Protein AF-R8BT44-F1 (afdb_monomer_lite)

Secondary structure (DSSP, 8-state):
-EEE--TT--HHHHHHHHHHHHHHHHHHHHHHHSS---SS-----EEEEETTEEEEE-----TT-HHHHHHHHHHHHHHHHH-TTEEE----SSS-HHHHTTGGG--TT--TTT-TT-EEEETTEEEE-PPPPSSS---SS--HHHHHHHHHH-GGG-B--HHHHHHHTGGGTTTTTHHHHTEEEEEEEEEHHHHHHHHH-GGGHHHHHHHHHT--TTTTTTTT-S-GGG-SS-S-SEEEEEEEEEHHHHHHHHS---PPPTTTHHHHHHHHTT-SS-HHHHHHHHHHHHHHHHHHHHHHHHHHGGG---HHHHHHHHHHHHHHHH-GGGSPPHHHHTTSTTTT-----GGG---HHHHHHHHTT---SS-S--SS-HHHHHHHHHHHHHHHHHHT-GGG-TT-S---------------------PPP----HHHHHHHHHHHTT------------------------------STTHHHHHHHHHHHHHHHHHHTTTT-----TTSTTSSSSSS-S----------------------------HHHHHHHHHHHHHHHTTTS--HHHHHHHHTT--PPPP-----------

Structure (mmCIF, N/CA/C/O backbone):
data_AF-R8BT44-F1
#
_entry.id   AF-R8BT44-F1
#
loop_
_atom_site.group_PDB
_atom_site.id
_atom_site.type_symbol
_atom_site.label_atom_id
_atom_site.label_alt_id
_atom_site.label_comp_id
_atom_site.label_asym_id
_atom_site.label_entity_id
_atom_site.label_seq_id
_atom_site.pdbx_PDB_ins_code
_atom_site.Cartn_x
_atom_site.Cartn_y
_atom_site.Cartn_z
_atom_site.occupancy
_atom_site.B_iso_or_equiv
_atom_site.auth_seq_id
_atom_site.auth_comp_id
_atom_site.auth_asym_id
_atom_site.auth_atom_id
_atom_site.pdbx_PDB_model_num
ATOM 1 N N . MET A 1 1 ? -2.856 2.059 17.005 1.00 94.38 1 MET A N 1
ATOM 2 C CA . MET A 1 1 ? -2.188 1.891 18.324 1.00 94.38 1 MET A CA 1
ATOM 3 C C . MET A 1 1 ? -2.677 0.603 18.978 1.00 94.38 1 MET A C 1
ATOM 5 O O . MET A 1 1 ? -3.862 0.324 18.885 1.00 94.38 1 MET A O 1
ATOM 9 N N . LEU A 1 2 ? -1.800 -0.189 19.602 1.00 96.00 2 LEU A N 1
ATOM 10 C CA . LEU A 1 2 ? -2.125 -1.497 20.185 1.00 96.00 2 LEU A CA 1
ATOM 11 C C . LEU A 1 2 ? -1.678 -1.556 21.656 1.00 96.00 2 LEU A C 1
ATOM 13 O O . LEU A 1 2 ? -0.501 -1.352 21.959 1.00 96.00 2 LEU A O 1
ATOM 17 N N . PHE A 1 3 ? -2.591 -1.893 22.560 1.00 93.94 3 PHE A N 1
ATOM 18 C CA . PHE A 1 3 ? -2.392 -1.909 24.008 1.00 93.94 3 PHE A CA 1
ATOM 19 C C . PHE A 1 3 ? -2.632 -3.315 24.556 1.00 93.94 3 PHE A C 1
ATOM 21 O O . PHE A 1 3 ? -3.601 -3.968 24.180 1.00 93.94 3 PHE A O 1
ATOM 28 N N . ILE A 1 4 ? -1.787 -3.768 25.484 1.00 91.75 4 ILE A N 1
ATOM 29 C CA . ILE A 1 4 ? -2.067 -4.977 26.267 1.00 91.75 4 ILE A CA 1
ATOM 30 C C . ILE A 1 4 ? -2.663 -4.536 27.597 1.00 91.75 4 ILE A C 1
ATOM 32 O O . ILE A 1 4 ? -1.987 -3.894 28.405 1.00 91.75 4 ILE A O 1
ATOM 36 N N . ILE A 1 5 ? -3.939 -4.859 27.796 1.00 86.50 5 ILE A N 1
ATOM 37 C CA . ILE A 1 5 ? -4.716 -4.470 28.972 1.00 86.50 5 ILE A CA 1
ATOM 38 C C . ILE A 1 5 ? -5.131 -5.739 29.711 1.00 86.50 5 ILE A C 1
ATOM 40 O O . ILE A 1 5 ? -5.998 -6.490 29.275 1.00 86.50 5 ILE A O 1
ATOM 44 N N . ASP A 1 6 ? -4.469 -5.963 30.840 1.00 80.06 6 ASP A N 1
ATOM 45 C CA . ASP A 1 6 ? -4.692 -7.073 31.758 1.00 80.06 6 ASP A CA 1
ATOM 46 C C . ASP A 1 6 ? -4.457 -6.545 33.179 1.00 80.06 6 ASP A C 1
ATOM 48 O O . ASP A 1 6 ? -3.427 -5.922 33.454 1.00 80.06 6 ASP A O 1
ATOM 52 N N . SER A 1 7 ? -5.423 -6.751 34.074 1.00 64.56 7 SER A N 1
ATOM 53 C CA . SER A 1 7 ? -5.401 -6.214 35.439 1.00 64.56 7 SER A CA 1
ATOM 54 C C . SER A 1 7 ? -4.409 -6.921 36.374 1.00 64.56 7 SER A C 1
ATOM 56 O O . SER A 1 7 ? -4.199 -6.452 37.493 1.00 64.56 7 SER A O 1
ATOM 58 N N . GLN A 1 8 ? -3.777 -8.021 35.940 1.00 65.31 8 GLN A N 1
ATOM 59 C CA . GLN A 1 8 ? -2.837 -8.817 36.742 1.00 65.31 8 GLN A CA 1
ATOM 60 C C . GLN A 1 8 ? -1.406 -8.872 36.169 1.00 65.31 8 GLN A C 1
ATOM 62 O O . GLN A 1 8 ? -0.544 -9.564 36.724 1.00 65.31 8 GLN A O 1
ATOM 67 N N . LEU A 1 9 ? -1.106 -8.147 35.084 1.00 68.81 9 LEU A N 1
ATOM 68 C CA . LEU A 1 9 ? 0.241 -8.116 34.502 1.00 68.81 9 LEU A CA 1
ATOM 69 C C . LEU A 1 9 ? 1.159 -7.074 35.166 1.00 68.81 9 LEU A C 1
ATOM 71 O O . LEU A 1 9 ? 0.908 -5.872 35.123 1.00 68.81 9 LEU A O 1
ATOM 75 N N . ASP A 1 10 ? 2.302 -7.527 35.694 1.00 73.69 10 ASP A N 1
ATOM 76 C CA . ASP A 1 10 ? 3.410 -6.635 36.062 1.00 73.69 10 ASP A CA 1
ATOM 77 C C . ASP A 1 10 ? 3.888 -5.830 34.835 1.00 73.69 10 ASP A C 1
ATOM 79 O O . ASP A 1 10 ? 4.077 -6.433 33.775 1.00 73.69 10 ASP A O 1
ATOM 83 N N . PRO A 1 11 ? 4.269 -4.543 34.960 1.00 70.94 11 PRO A N 1
ATOM 84 C CA . PRO A 1 11 ? 4.752 -3.738 33.827 1.00 70.94 11 PRO A CA 1
ATOM 85 C C . PRO A 1 11 ? 5.921 -4.361 33.037 1.00 70.94 11 PRO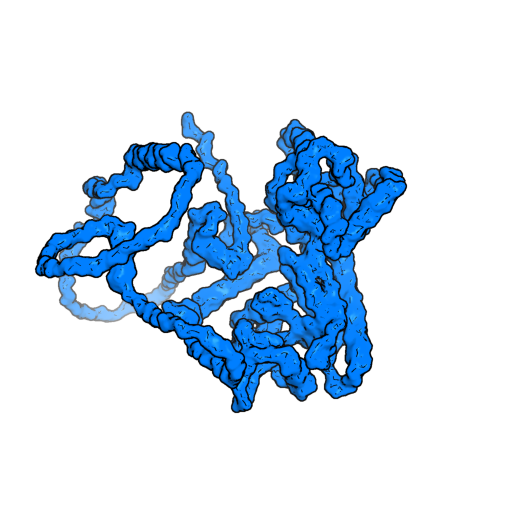 A C 1
ATOM 87 O O . PRO A 1 11 ? 6.043 -4.178 31.827 1.00 70.94 11 PRO A O 1
ATOM 90 N N . ARG A 1 12 ? 6.772 -5.160 33.703 1.00 73.50 12 ARG A N 1
ATOM 91 C CA . ARG A 1 12 ? 7.860 -5.921 33.055 1.00 73.50 12 ARG A CA 1
ATOM 92 C C . ARG A 1 12 ? 7.352 -7.088 32.200 1.00 73.50 12 ARG A C 1
ATOM 94 O O . ARG A 1 12 ? 7.966 -7.402 31.184 1.00 73.50 12 ARG A O 1
ATOM 101 N N . LYS A 1 13 ? 6.241 -7.721 32.593 1.00 81.31 13 LYS A N 1
ATOM 102 C CA . LYS A 1 13 ? 5.545 -8.728 31.778 1.00 81.31 13 LYS A CA 1
ATOM 103 C C . LYS A 1 13 ? 4.852 -8.053 30.595 1.00 81.31 13 LYS A C 1
ATOM 105 O O . LYS A 1 13 ? 4.947 -8.578 29.494 1.00 81.31 13 LYS A O 1
ATOM 110 N N . SER A 1 14 ? 4.258 -6.871 30.786 1.00 80.25 14 SER A N 1
ATOM 111 C CA . SER A 1 14 ? 3.617 -6.094 29.713 1.00 80.25 14 SER A CA 1
ATOM 112 C C . SER A 1 14 ? 4.592 -5.732 28.589 1.00 80.25 14 SER A C 1
ATOM 114 O O . SER A 1 14 ? 4.261 -5.932 27.426 1.00 80.25 14 SER A O 1
ATOM 116 N N . LEU A 1 15 ? 5.825 -5.314 28.912 1.00 84.88 15 LEU A N 1
ATOM 117 C CA . LEU A 1 15 ? 6.898 -5.133 27.917 1.00 84.88 15 LEU A CA 1
ATOM 118 C C . LEU A 1 15 ? 7.173 -6.417 27.116 1.00 84.88 15 LEU A C 1
ATOM 120 O O . LEU A 1 15 ? 7.153 -6.399 25.887 1.00 84.88 15 LEU A O 1
ATOM 124 N N . SER A 1 16 ? 7.378 -7.547 27.803 1.00 88.81 16 SER A N 1
ATOM 125 C CA . SER A 1 16 ? 7.644 -8.839 27.152 1.00 88.81 16 SER A CA 1
ATOM 126 C C . SER A 1 16 ? 6.457 -9.348 26.323 1.00 88.81 16 SER A C 1
ATOM 128 O O . SER A 1 16 ? 6.657 -10.037 25.320 1.00 88.81 16 SER A O 1
ATOM 130 N N . ALA A 1 17 ? 5.228 -9.031 26.727 1.00 90.00 17 ALA A N 1
ATOM 131 C CA . ALA A 1 17 ? 4.016 -9.369 25.996 1.00 90.00 17 ALA A CA 1
ATOM 132 C C . ALA A 1 17 ? 3.861 -8.491 24.742 1.00 90.00 17 ALA A C 1
ATOM 134 O O . ALA A 1 17 ? 3.627 -9.029 23.665 1.00 90.00 17 ALA A O 1
ATOM 135 N N . LEU A 1 18 ? 4.104 -7.177 24.836 1.00 91.31 18 LEU A N 1
ATOM 136 C CA . LEU A 1 18 ? 4.102 -6.260 23.687 1.00 91.31 18 LEU A CA 1
ATOM 137 C C . LEU A 1 18 ? 5.188 -6.637 22.672 1.00 91.31 18 LEU A C 1
ATOM 139 O O . LEU A 1 18 ? 4.928 -6.651 21.475 1.00 91.31 18 LEU A O 1
ATOM 143 N N . GLU A 1 19 ? 6.380 -7.036 23.121 1.00 93.19 19 GLU A N 1
ATOM 144 C CA . GLU A 1 19 ? 7.398 -7.599 22.228 1.00 93.19 19 GLU A CA 1
ATOM 145 C C . GLU A 1 19 ? 6.954 -8.893 21.534 1.00 93.19 19 GLU A C 1
ATOM 147 O O . GLU A 1 19 ? 7.349 -9.138 20.394 1.00 93.19 19 GLU A O 1
ATOM 152 N N . THR A 1 20 ? 6.171 -9.733 22.215 1.00 94.69 20 THR A N 1
ATOM 153 C CA . THR A 1 20 ? 5.631 -10.974 21.639 1.00 94.69 20 THR A CA 1
ATOM 154 C C . THR A 1 20 ? 4.588 -10.643 20.574 1.00 94.69 20 THR A C 1
ATOM 156 O O . THR A 1 20 ? 4.738 -11.082 19.438 1.00 94.69 20 THR A O 1
ATOM 159 N N . VAL A 1 21 ? 3.622 -9.773 20.891 1.00 95.38 21 VAL A N 1
ATOM 160 C CA . VAL A 1 21 ? 2.628 -9.254 19.936 1.00 95.38 21 VAL A CA 1
ATOM 161 C C . VAL A 1 21 ? 3.306 -8.610 18.725 1.00 95.38 21 VAL A C 1
ATOM 163 O O . VAL A 1 21 ? 2.937 -8.918 17.598 1.00 95.38 21 VAL A O 1
ATOM 166 N N . ARG A 1 22 ? 4.346 -7.786 18.922 1.00 95.75 22 ARG A N 1
ATOM 167 C CA . ARG A 1 22 ? 5.121 -7.158 17.835 1.00 95.75 22 ARG A CA 1
ATOM 168 C C . ARG A 1 22 ? 5.753 -8.197 16.903 1.00 95.75 22 ARG A C 1
ATOM 170 O O . ARG A 1 22 ? 5.682 -8.050 15.688 1.00 95.75 22 ARG A O 1
ATOM 177 N N . LYS A 1 23 ? 6.359 -9.253 17.460 1.00 95.88 23 LYS A N 1
ATOM 178 C CA . LYS A 1 23 ? 6.970 -10.351 16.685 1.00 95.88 23 LYS A CA 1
ATOM 179 C C . LYS A 1 23 ? 5.908 -11.139 15.908 1.00 95.88 23 LYS A C 1
ATOM 181 O O . LYS A 1 23 ? 6.103 -11.384 14.722 1.00 95.88 23 LYS A O 1
ATOM 186 N N . THR A 1 24 ? 4.779 -11.465 16.536 1.00 96.38 24 THR A N 1
ATOM 187 C CA . THR A 1 24 ? 3.664 -12.171 15.886 1.00 96.38 24 THR A CA 1
ATOM 188 C C . THR A 1 24 ? 2.991 -11.325 14.802 1.00 96.38 24 THR A C 1
ATOM 190 O O . THR A 1 24 ? 2.669 -11.852 13.743 1.00 96.38 24 THR A O 1
ATOM 193 N N . ALA A 1 25 ? 2.852 -10.011 15.004 1.00 95.94 25 ALA A N 1
ATOM 194 C CA . ALA A 1 25 ? 2.319 -9.086 14.005 1.00 95.94 25 ALA A CA 1
ATOM 195 C C . ALA A 1 25 ? 3.191 -9.039 12.740 1.00 95.94 25 ALA A C 1
ATOM 197 O O . ALA A 1 25 ? 2.672 -9.152 11.632 1.00 95.94 25 ALA A O 1
ATOM 198 N N . PHE A 1 26 ? 4.519 -8.950 12.893 1.00 96.00 26 PHE A N 1
ATOM 199 C CA . PHE A 1 26 ? 5.438 -9.026 11.753 1.00 96.00 26 PHE A CA 1
ATOM 200 C C . PHE A 1 26 ? 5.409 -10.395 11.060 1.00 96.00 26 PHE A C 1
ATOM 202 O O . PHE A 1 26 ? 5.444 -10.443 9.837 1.00 96.00 26 PHE A O 1
ATOM 209 N N . GLN A 1 27 ? 5.296 -11.499 11.807 1.00 96.25 27 GLN A N 1
ATOM 210 C CA . GLN A 1 27 ? 5.169 -12.846 11.229 1.00 96.25 27 GLN A CA 1
ATOM 211 C C . GLN A 1 27 ? 3.874 -13.013 10.422 1.00 96.25 27 GLN A C 1
ATOM 213 O O . GLN A 1 27 ? 3.910 -13.544 9.316 1.00 96.25 27 GLN A O 1
ATOM 218 N N . LEU A 1 28 ? 2.747 -12.523 10.946 1.00 95.25 28 LEU A N 1
ATOM 219 C CA . LEU A 1 28 ? 1.455 -12.531 10.261 1.00 95.25 28 LEU A CA 1
ATOM 220 C C . LEU A 1 28 ? 1.487 -11.656 8.998 1.00 95.25 28 LEU A C 1
ATOM 222 O O . LEU A 1 28 ? 1.045 -12.091 7.936 1.00 95.25 28 LEU A O 1
ATOM 226 N N . SER A 1 29 ? 2.068 -10.456 9.094 1.00 95.25 29 SER A N 1
ATOM 227 C CA . SER A 1 29 ? 2.246 -9.557 7.951 1.00 95.25 29 SER A CA 1
ATOM 228 C C . SER A 1 29 ? 3.140 -10.171 6.871 1.00 95.25 29 SER A C 1
ATOM 230 O O . SER A 1 29 ? 2.784 -10.113 5.700 1.00 95.25 29 SER A O 1
ATOM 232 N N . ASP A 1 30 ? 4.278 -10.776 7.221 1.00 93.69 30 ASP A N 1
ATOM 233 C CA . ASP A 1 30 ? 5.186 -11.413 6.254 1.00 93.69 30 ASP A CA 1
ATOM 234 C C . ASP A 1 30 ? 4.528 -12.628 5.575 1.00 93.69 30 ASP A C 1
ATOM 236 O O . ASP A 1 30 ? 4.562 -12.756 4.351 1.00 93.69 30 ASP A O 1
ATOM 240 N N . GLN A 1 31 ? 3.816 -13.458 6.348 1.00 94.50 31 GLN A N 1
ATOM 241 C CA . GLN A 1 31 ? 3.053 -14.597 5.829 1.00 94.50 31 GLN A CA 1
ATOM 242 C C . GLN A 1 31 ? 1.970 -14.172 4.822 1.00 94.50 31 GLN A C 1
ATOM 244 O O . GLN A 1 31 ? 1.791 -14.847 3.808 1.00 94.50 31 GLN A O 1
ATOM 249 N N . LEU A 1 32 ? 1.251 -13.076 5.089 1.00 93.69 32 LEU A N 1
ATOM 250 C CA . LEU A 1 32 ? 0.192 -12.566 4.210 1.00 93.69 32 LEU A CA 1
ATOM 251 C C . LEU A 1 32 ? 0.738 -11.759 3.018 1.00 93.69 32 LEU A C 1
ATOM 253 O O . LEU A 1 32 ? 0.172 -11.820 1.931 1.00 93.69 32 LEU A O 1
ATOM 257 N N . THR A 1 33 ? 1.839 -11.019 3.196 1.00 92.88 33 THR A N 1
ATOM 258 C CA . THR A 1 33 ? 2.323 -10.009 2.226 1.00 92.88 33 THR A CA 1
ATOM 259 C C . THR A 1 33 ? 3.642 -10.364 1.532 1.00 92.88 33 THR A C 1
ATOM 261 O O . THR A 1 33 ? 4.243 -9.517 0.864 1.00 92.88 33 THR A O 1
ATOM 264 N N . LYS A 1 34 ? 4.073 -11.630 1.617 1.00 89.56 34 LYS A N 1
ATOM 265 C CA . LYS A 1 34 ? 5.251 -12.196 0.930 1.00 89.56 34 LYS A CA 1
ATOM 266 C C . LYS A 1 34 ? 5.406 -11.682 -0.511 1.00 89.56 34 LYS A C 1
ATOM 268 O O . LYS A 1 34 ? 6.434 -11.099 -0.854 1.00 89.56 34 LYS A O 1
ATOM 273 N N . GLU A 1 35 ? 4.366 -11.851 -1.326 1.00 89.06 35 GLU A N 1
ATOM 274 C CA . GLU A 1 35 ? 4.335 -11.487 -2.756 1.00 89.06 35 GLU A CA 1
ATOM 275 C C . GLU A 1 35 ? 3.582 -10.178 -3.044 1.00 89.06 35 GLU A C 1
ATOM 277 O O . GLU A 1 35 ? 3.614 -9.682 -4.169 1.00 89.06 35 GLU A O 1
ATOM 282 N N . TYR A 1 36 ? 2.961 -9.588 -2.019 1.00 93.19 36 TYR A N 1
ATOM 283 C CA . TYR A 1 36 ? 2.263 -8.309 -2.105 1.00 93.19 36 TYR A CA 1
ATOM 284 C C . TYR A 1 36 ? 3.244 -7.130 -2.150 1.00 93.19 36 TYR A C 1
ATOM 286 O O . TYR A 1 36 ? 4.336 -7.174 -1.566 1.00 93.19 36 TYR A O 1
ATOM 294 N N . ILE A 1 37 ? 2.844 -6.061 -2.829 1.00 94.38 37 ILE A N 1
ATOM 295 C CA . ILE A 1 37 ? 3.639 -4.852 -3.036 1.00 94.38 37 ILE A CA 1
ATOM 296 C C . ILE A 1 37 ? 2.885 -3.706 -2.365 1.00 94.38 37 ILE A C 1
ATOM 298 O O . ILE A 1 37 ? 1.895 -3.231 -2.906 1.00 94.38 37 ILE A O 1
ATOM 302 N N . TRP A 1 38 ? 3.359 -3.294 -1.188 1.00 94.75 38 TRP A N 1
ATOM 303 C CA . TRP A 1 38 ? 2.877 -2.090 -0.510 1.00 94.75 38 TRP A CA 1
ATOM 304 C C . TRP A 1 38 ? 3.145 -0.854 -1.379 1.00 94.75 38 TRP A C 1
ATOM 306 O O . TRP A 1 38 ? 4.186 -0.785 -2.041 1.00 94.75 38 TRP A O 1
ATOM 316 N N . HIS A 1 39 ? 2.219 0.100 -1.381 1.00 93.62 39 HIS A N 1
ATOM 317 C CA . HIS A 1 39 ? 2.241 1.265 -2.265 1.00 93.62 39 HIS A CA 1
ATOM 318 C C . HIS A 1 39 ? 3.335 2.277 -1.884 1.00 93.62 39 HIS A C 1
ATOM 320 O O . HIS A 1 39 ? 4.070 2.750 -2.750 1.00 93.62 39 HIS A O 1
ATOM 326 N N . ARG A 1 40 ? 3.490 2.550 -0.582 1.00 91.69 40 ARG A N 1
ATOM 327 C CA . ARG A 1 40 ? 4.535 3.417 -0.010 1.00 91.69 40 ARG A CA 1
ATOM 328 C C . ARG A 1 40 ? 5.225 2.746 1.174 1.00 91.69 40 ARG A C 1
ATOM 330 O O . ARG A 1 40 ? 6.285 2.140 1.003 1.00 91.69 40 ARG A O 1
ATOM 337 N N . ASP A 1 41 ? 4.629 2.837 2.361 1.00 92.25 41 ASP A N 1
ATOM 338 C CA . ASP A 1 41 ? 5.148 2.210 3.571 1.00 92.25 41 ASP A CA 1
ATOM 339 C C . ASP A 1 41 ? 4.571 0.800 3.743 1.00 92.25 41 ASP A C 1
ATOM 341 O O . ASP A 1 41 ? 3.405 0.533 3.468 1.00 92.25 41 ASP A O 1
ATOM 345 N N . ALA A 1 42 ? 5.393 -0.118 4.249 1.00 92.19 42 ALA A N 1
ATOM 346 C CA . ALA A 1 42 ? 4.929 -1.431 4.682 1.00 92.19 42 ALA A CA 1
ATOM 347 C C . ALA A 1 42 ? 4.511 -1.399 6.159 1.00 92.19 42 ALA A C 1
ATOM 349 O O . ALA A 1 42 ? 5.095 -0.657 6.953 1.00 92.19 42 ALA A O 1
ATOM 350 N N . PHE A 1 43 ? 3.573 -2.272 6.543 1.00 94.50 43 PHE A N 1
ATOM 351 C CA . PHE A 1 43 ? 3.121 -2.435 7.928 1.00 94.50 43 PHE A CA 1
ATOM 352 C C . PHE A 1 43 ? 4.286 -2.482 8.937 1.00 94.50 43 PHE A C 1
ATOM 354 O O . PHE A 1 43 ? 5.104 -3.408 8.945 1.00 94.50 43 PHE A O 1
ATOM 361 N N . ASN A 1 44 ? 4.337 -1.483 9.822 1.00 94.00 44 ASN A N 1
ATOM 362 C CA . ASN A 1 44 ? 5.373 -1.331 10.840 1.00 94.00 44 ASN A CA 1
ATOM 363 C C . ASN A 1 44 ? 4.765 -1.058 12.222 1.00 94.00 44 ASN A C 1
ATOM 365 O O . ASN A 1 44 ? 3.734 -0.404 12.355 1.00 94.00 44 ASN A O 1
ATOM 369 N N . LEU A 1 45 ? 5.437 -1.535 13.270 1.00 95.69 45 LEU A N 1
ATOM 370 C CA . LEU A 1 45 ? 5.074 -1.303 14.666 1.00 95.69 45 LEU A CA 1
ATOM 371 C C . LEU A 1 45 ? 6.319 -1.011 15.497 1.00 95.69 45 LEU A C 1
ATOM 373 O O . LEU A 1 45 ? 7.316 -1.729 15.407 1.00 95.69 45 LEU A O 1
ATOM 377 N N . GLU A 1 46 ? 6.226 -0.031 16.387 1.00 94.50 46 GLU A N 1
ATOM 378 C CA . GLU A 1 46 ? 7.261 0.381 17.335 1.00 94.50 46 GLU A CA 1
ATOM 379 C C . GLU A 1 46 ? 6.699 0.462 18.758 1.00 94.50 46 GLU A C 1
ATOM 381 O O . GLU A 1 46 ? 5.525 0.769 18.954 1.00 94.50 46 GLU A O 1
ATOM 386 N N . SER A 1 47 ? 7.528 0.202 19.770 1.00 93.12 47 SER A N 1
ATOM 387 C CA . SER A 1 47 ? 7.124 0.340 21.174 1.00 93.12 47 SER A CA 1
ATOM 388 C C . SER A 1 47 ? 7.231 1.803 21.610 1.00 93.12 47 SER A C 1
ATOM 390 O O . SER A 1 47 ? 8.341 2.331 21.685 1.00 93.12 47 SER A O 1
ATOM 392 N N . LYS A 1 48 ? 6.106 2.446 21.944 1.00 92.69 48 LYS A N 1
ATOM 393 C CA . LYS A 1 48 ? 6.059 3.812 22.494 1.00 92.69 48 LYS A CA 1
ATOM 394 C C . LYS A 1 48 ? 5.604 3.806 23.957 1.00 92.69 48 LYS A C 1
ATOM 396 O O . LYS A 1 48 ? 4.889 2.910 24.408 1.00 92.69 48 LYS A O 1
ATOM 401 N N . SER A 1 49 ? 6.057 4.813 24.701 1.00 90.69 49 SER A N 1
ATOM 402 C CA . SER A 1 49 ? 5.720 5.044 26.107 1.00 90.69 49 SER A CA 1
ATOM 403 C C . SER A 1 49 ? 5.461 6.536 26.305 1.00 90.69 49 SER A C 1
ATOM 405 O O . SER A 1 49 ? 6.391 7.331 26.194 1.00 90.69 49 SER A O 1
ATOM 407 N N . GLN A 1 50 ? 4.216 6.910 26.587 1.00 88.38 50 GLN A N 1
ATOM 408 C CA . GLN A 1 50 ? 3.741 8.297 26.671 1.00 88.38 50 GLN A CA 1
ATOM 409 C C . GLN A 1 50 ? 2.684 8.385 27.778 1.00 88.38 50 GLN A C 1
ATOM 411 O O . GLN A 1 50 ? 1.891 7.462 27.926 1.00 88.38 50 GLN A O 1
ATOM 416 N N . GLU A 1 51 ? 2.705 9.447 28.592 1.00 83.88 51 GLU A N 1
ATOM 417 C CA . GLU A 1 51 ? 1.717 9.694 29.670 1.00 83.88 51 GLU A CA 1
ATOM 418 C C . GLU A 1 51 ? 1.520 8.509 30.650 1.00 83.88 51 GLU A C 1
ATOM 420 O O . GLU A 1 51 ? 0.454 8.296 31.218 1.00 83.88 51 GLU A O 1
ATOM 425 N N . GLY A 1 52 ? 2.561 7.692 30.850 1.00 82.50 52 GLY A N 1
ATOM 426 C CA . GLY A 1 52 ? 2.497 6.472 31.669 1.00 82.50 52 GLY A CA 1
ATOM 427 C C . GLY A 1 52 ? 1.805 5.274 30.997 1.00 82.50 52 GLY A C 1
ATOM 428 O O . GLY A 1 52 ? 1.801 4.177 31.560 1.00 82.50 52 GLY A O 1
ATOM 429 N N . LEU A 1 53 ? 1.270 5.444 29.787 1.00 88.00 53 LEU A N 1
ATOM 430 C CA . LEU A 1 53 ? 0.831 4.360 28.913 1.00 88.00 53 LEU A CA 1
ATOM 431 C C . LEU A 1 53 ? 2.026 3.743 28.175 1.00 88.00 53 LEU A C 1
ATOM 433 O O . LEU A 1 53 ? 2.995 4.422 27.838 1.00 88.00 53 LEU A O 1
ATOM 437 N N . LEU A 1 54 ? 1.923 2.447 27.884 1.00 90.38 54 LEU A N 1
ATOM 438 C CA . LEU A 1 54 ? 2.914 1.661 27.152 1.00 90.38 54 LEU A CA 1
ATOM 439 C C . LEU A 1 54 ? 2.183 0.827 26.093 1.00 90.38 54 LEU A C 1
ATOM 441 O O . LEU A 1 54 ? 1.289 0.051 26.436 1.00 90.38 54 LEU A O 1
ATOM 445 N N . TYR A 1 55 ? 2.546 0.999 24.823 1.00 93.69 55 TYR A N 1
ATOM 446 C CA . TYR A 1 55 ? 1.798 0.455 23.686 1.00 93.69 55 TYR A CA 1
ATOM 447 C C . TYR A 1 55 ? 2.691 0.229 22.460 1.00 93.69 55 TYR A C 1
ATOM 449 O O . TYR A 1 55 ? 3.793 0.771 22.364 1.00 93.69 55 TYR A O 1
ATOM 457 N N . LEU A 1 56 ? 2.208 -0.567 21.502 1.00 96.06 56 LEU A N 1
ATOM 458 C CA . LEU A 1 56 ? 2.756 -0.569 20.145 1.00 96.06 56 LEU A CA 1
ATOM 459 C C . LEU A 1 56 ? 2.042 0.489 19.302 1.00 96.06 56 LEU A C 1
ATOM 461 O O . LEU A 1 56 ? 0.837 0.717 19.423 1.00 96.06 56 LEU A O 1
ATOM 465 N N . HIS A 1 57 ? 2.781 1.126 18.413 1.00 96.00 57 HIS A N 1
ATOM 466 C CA . HIS A 1 57 ? 2.286 2.176 17.542 1.00 96.00 57 HIS A CA 1
ATOM 467 C C . HIS A 1 57 ? 2.939 2.033 16.171 1.00 96.00 57 HIS A C 1
ATOM 469 O O . HIS A 1 57 ? 4.154 1.881 16.076 1.00 96.00 57 HIS A O 1
ATOM 475 N N . GLY A 1 58 ? 2.113 2.065 15.134 1.00 95.31 58 GLY A N 1
ATOM 476 C CA . GLY A 1 58 ? 2.526 2.156 13.742 1.00 95.31 58 GLY A CA 1
ATOM 477 C C . GLY A 1 58 ? 1.972 3.441 13.147 1.00 95.31 58 GLY A C 1
ATOM 478 O O . GLY A 1 58 ? 0.935 3.927 13.601 1.00 95.31 58 GLY A O 1
ATOM 479 N N . ILE A 1 59 ? 2.689 3.962 12.160 1.00 94.69 59 ILE A N 1
ATOM 480 C CA . ILE A 1 59 ? 2.234 4.947 11.179 1.00 94.69 59 ILE A CA 1
ATOM 481 C C . ILE A 1 59 ? 2.649 4.354 9.830 1.00 94.69 59 ILE A C 1
ATOM 483 O O . ILE A 1 59 ? 3.697 3.705 9.743 1.00 94.69 59 ILE A O 1
ATOM 487 N N . THR A 1 60 ? 1.813 4.506 8.812 1.00 94.00 60 THR A N 1
ATOM 488 C CA . THR A 1 60 ? 2.045 3.969 7.470 1.00 94.00 60 THR A CA 1
ATOM 489 C C . THR A 1 60 ? 1.380 4.919 6.489 1.00 94.00 60 THR A C 1
ATOM 491 O O . THR A 1 60 ? 0.179 5.144 6.597 1.00 94.00 60 THR A O 1
ATOM 494 N N . ASP A 1 61 ? 2.151 5.501 5.575 1.00 93.62 61 ASP A N 1
ATOM 495 C CA . ASP A 1 61 ? 1.591 6.189 4.412 1.00 93.62 61 ASP A CA 1
ATOM 496 C C . ASP A 1 61 ? 1.155 5.130 3.383 1.00 93.62 61 ASP A C 1
ATOM 498 O O . ASP A 1 61 ? 1.974 4.307 2.961 1.00 93.62 61 ASP A O 1
ATOM 502 N N . TYR A 1 62 ? -0.131 5.119 3.016 1.00 92.31 62 TYR A N 1
ATOM 503 C CA . TYR A 1 62 ? -0.702 4.192 2.030 1.00 92.31 62 TYR A CA 1
ATOM 504 C C . TYR A 1 62 ? -0.818 4.793 0.613 1.00 92.31 62 TYR A C 1
ATOM 506 O O . TYR A 1 62 ? -1.112 4.071 -0.342 1.00 92.31 62 TYR A O 1
ATOM 514 N N . GLY A 1 63 ? -0.543 6.094 0.447 1.00 91.19 63 GLY A N 1
ATOM 515 C CA . GLY A 1 63 ? -0.694 6.821 -0.817 1.00 91.19 63 GLY A CA 1
A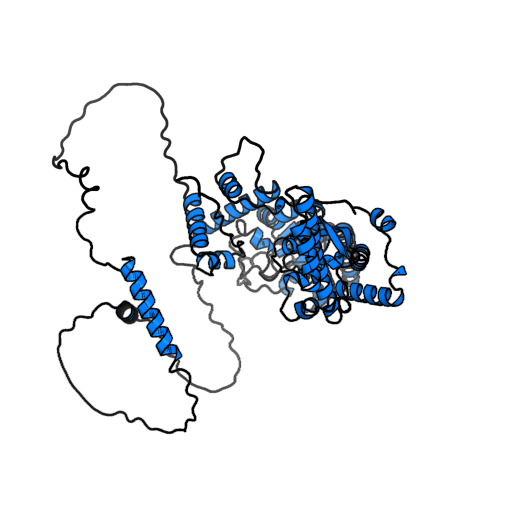TOM 516 C C . GLY A 1 63 ? -2.085 6.670 -1.435 1.00 91.19 63 GLY A C 1
ATOM 517 O O . GLY A 1 63 ? -3.087 6.863 -0.758 1.00 91.19 63 GLY A O 1
ATOM 518 N N . ASP A 1 64 ? -2.153 6.294 -2.713 1.00 89.31 64 ASP A N 1
ATOM 519 C CA . ASP A 1 64 ? -3.431 6.124 -3.423 1.00 89.31 64 ASP A CA 1
ATOM 520 C C . ASP A 1 64 ? -4.060 4.726 -3.181 1.00 89.31 64 ASP A C 1
ATOM 522 O O . ASP A 1 64 ? -5.086 4.385 -3.773 1.00 89.31 64 ASP A O 1
ATOM 526 N N . SER A 1 65 ? -3.445 3.866 -2.355 1.00 92.44 65 SER A N 1
ATOM 527 C CA . SER A 1 65 ? -3.846 2.460 -2.191 1.00 92.44 65 SER A CA 1
ATOM 528 C C . SER A 1 65 ? -4.656 2.215 -0.918 1.00 92.44 65 SER A C 1
ATOM 530 O O . SER A 1 65 ? -4.152 1.728 0.091 1.00 92.44 65 SER A O 1
ATOM 532 N N . VAL A 1 66 ? -5.962 2.473 -0.998 1.00 91.25 66 VAL A N 1
ATOM 533 C CA . VAL A 1 66 ? -6.931 2.165 0.074 1.00 91.25 66 VAL A CA 1
ATOM 534 C C . VAL A 1 66 ? -6.891 0.676 0.477 1.00 91.25 66 VAL A C 1
ATOM 536 O O . VAL A 1 66 ? -7.107 0.328 1.632 1.00 91.25 66 VAL A O 1
ATOM 539 N N . GLU A 1 67 ? -6.544 -0.240 -0.431 1.00 92.06 67 GLU A N 1
ATOM 540 C CA . GLU A 1 67 ? -6.419 -1.666 -0.087 1.00 92.06 67 GLU A CA 1
ATOM 541 C C . GLU A 1 67 ? -5.246 -1.962 0.874 1.00 92.06 67 GLU A C 1
ATOM 543 O O . GLU A 1 67 ? -5.310 -2.949 1.606 1.00 92.06 67 GLU A O 1
ATOM 548 N N . ASP A 1 68 ? -4.213 -1.111 0.942 1.00 94.88 68 ASP A N 1
ATOM 549 C CA . ASP A 1 68 ? -3.122 -1.241 1.920 1.00 94.88 68 ASP A CA 1
ATOM 550 C C . ASP A 1 68 ? -3.639 -0.941 3.345 1.00 94.88 68 ASP A C 1
ATOM 552 O O . ASP A 1 68 ? -3.337 -1.678 4.286 1.00 94.88 68 ASP A O 1
ATOM 556 N N . GLU A 1 69 ? -4.478 0.089 3.510 1.00 94.19 69 GLU A N 1
ATOM 557 C CA . GLU A 1 69 ? -5.143 0.424 4.780 1.00 94.19 69 GLU A CA 1
ATOM 558 C C . GLU A 1 69 ? -6.011 -0.738 5.280 1.00 94.19 69 GLU A C 1
ATOM 560 O O . GLU A 1 69 ? -5.844 -1.217 6.407 1.00 94.19 69 GLU A O 1
ATOM 565 N N . TRP A 1 70 ? -6.910 -1.249 4.435 1.00 94.94 70 TRP A N 1
ATOM 566 C CA . TRP A 1 70 ? -7.831 -2.318 4.835 1.00 94.94 70 TRP A CA 1
ATOM 567 C C . TRP A 1 70 ? -7.111 -3.653 5.076 1.00 94.94 70 TRP A C 1
ATOM 569 O O . TRP A 1 70 ? -7.523 -4.427 5.946 1.00 94.94 70 TRP A O 1
ATOM 579 N N . LEU A 1 71 ? -5.969 -3.886 4.421 1.00 96.06 71 LEU A N 1
ATOM 580 C CA . LEU A 1 71 ? -5.049 -4.976 4.748 1.00 96.06 71 LEU A CA 1
ATOM 581 C C . LEU A 1 71 ? -4.398 -4.802 6.134 1.00 96.06 71 LEU A C 1
ATOM 583 O O . LEU A 1 71 ? -4.275 -5.778 6.879 1.00 96.06 71 LEU A O 1
ATOM 587 N N . ILE A 1 72 ? -4.031 -3.581 6.533 1.00 96.38 72 ILE A N 1
ATOM 588 C CA . ILE A 1 72 ? -3.520 -3.290 7.885 1.00 96.38 72 ILE A CA 1
ATOM 589 C C . ILE A 1 72 ? -4.612 -3.527 8.935 1.00 96.38 72 ILE A C 1
ATOM 591 O O . ILE A 1 72 ? -4.349 -4.191 9.943 1.00 96.38 72 ILE A O 1
ATOM 595 N N . VAL A 1 73 ? -5.846 -3.070 8.693 1.00 96.69 73 VAL A N 1
ATOM 596 C CA . VAL A 1 73 ? -6.995 -3.351 9.574 1.00 96.69 73 VAL A CA 1
ATOM 597 C C . VAL A 1 73 ? -7.235 -4.861 9.689 1.00 96.69 73 VAL A C 1
ATOM 599 O O . VAL A 1 73 ? -7.412 -5.363 10.801 1.00 96.69 73 VAL A O 1
ATOM 602 N N . TYR A 1 74 ? -7.168 -5.612 8.584 1.00 97.00 74 TYR A N 1
ATOM 603 C CA . TYR A 1 74 ? -7.287 -7.074 8.588 1.00 97.00 74 TYR A CA 1
ATOM 604 C C . TYR A 1 74 ? -6.202 -7.749 9.446 1.00 97.00 74 TYR A C 1
ATOM 606 O O . TYR A 1 74 ? -6.525 -8.534 10.343 1.00 97.00 74 TYR A O 1
ATOM 614 N N . ILE A 1 75 ? -4.925 -7.398 9.239 1.00 96.69 75 ILE A N 1
ATOM 615 C CA . ILE A 1 75 ? -3.786 -7.913 10.024 1.00 96.69 75 ILE A CA 1
ATOM 616 C C . ILE A 1 75 ? -3.988 -7.632 11.521 1.00 96.69 75 ILE A C 1
ATOM 618 O O . ILE A 1 75 ? -3.764 -8.511 12.357 1.00 96.69 75 ILE A O 1
ATOM 622 N N . LEU A 1 76 ? -4.446 -6.428 11.875 1.00 97.31 76 LEU A N 1
ATOM 623 C CA . LEU A 1 76 ? -4.708 -6.039 13.261 1.00 97.31 76 LEU A CA 1
ATOM 624 C C . LEU A 1 76 ? -5.917 -6.778 13.862 1.00 97.31 76 LEU A C 1
ATOM 626 O O . LEU A 1 76 ? -5.835 -7.242 15.003 1.00 97.31 76 LEU A O 1
ATOM 630 N N . ARG A 1 77 ? -7.007 -6.965 13.105 1.00 96.62 77 ARG A N 1
ATOM 631 C CA . ARG A 1 77 ? -8.185 -7.740 13.533 1.00 96.62 77 ARG A CA 1
ATOM 632 C C . ARG A 1 77 ? -7.803 -9.193 13.822 1.00 96.62 77 ARG A C 1
ATOM 634 O O . ARG A 1 77 ? -8.107 -9.683 14.911 1.00 96.62 77 ARG A O 1
ATOM 641 N N . GLU A 1 78 ? -7.070 -9.851 12.925 1.00 96.44 78 GLU A N 1
ATOM 642 C CA . GLU A 1 78 ? -6.557 -11.214 13.136 1.00 96.44 78 GLU A CA 1
ATOM 643 C C . GLU A 1 78 ? -5.598 -11.311 14.332 1.00 96.44 78 GLU A C 1
ATOM 645 O O . GLU A 1 78 ? -5.667 -12.260 15.117 1.00 96.44 78 GLU A O 1
ATOM 650 N N . LEU A 1 79 ? -4.752 -10.302 14.552 1.00 96.31 79 LEU A N 1
ATOM 651 C CA . LEU A 1 79 ? -3.870 -10.248 15.719 1.00 96.31 79 LEU A CA 1
ATOM 652 C C . LEU A 1 79 ? -4.663 -10.193 17.042 1.00 96.31 79 LEU A C 1
ATOM 654 O O . LEU A 1 79 ? -4.301 -10.880 17.999 1.00 96.31 79 LEU A O 1
ATOM 658 N N . THR A 1 80 ? -5.785 -9.462 17.105 1.00 96.50 80 THR A N 1
ATOM 659 C CA . THR A 1 80 ? -6.652 -9.453 18.307 1.00 96.50 80 THR A CA 1
ATOM 660 C C . THR A 1 80 ? -7.393 -10.770 18.552 1.00 96.50 80 THR A C 1
ATOM 662 O O . THR A 1 80 ? -7.735 -11.060 19.697 1.00 96.50 80 THR A O 1
ATOM 665 N N . LYS A 1 81 ? -7.601 -11.608 17.524 1.00 95.88 81 LYS A N 1
ATOM 666 C CA . LYS A 1 81 ? -8.135 -12.974 17.699 1.00 95.88 81 LYS A CA 1
ATOM 667 C C . LYS A 1 81 ? -7.114 -13.907 18.363 1.00 95.88 81 LYS A C 1
ATOM 669 O O . LYS A 1 81 ? -7.504 -14.832 19.070 1.00 95.88 81 LYS A O 1
ATOM 674 N N . GLN A 1 82 ? -5.816 -13.657 18.171 1.00 95.06 82 GLN A N 1
ATOM 675 C CA . GLN A 1 82 ? -4.731 -14.439 18.783 1.00 95.06 82 GLN A CA 1
ATOM 676 C C . GLN A 1 82 ? -4.417 -14.006 20.226 1.00 95.06 82 GLN A C 1
ATOM 678 O O . GLN A 1 82 ? -4.029 -14.839 21.046 1.00 95.06 82 GLN A O 1
ATOM 683 N N . PHE A 1 83 ? -4.602 -12.723 20.553 1.00 93.31 83 PHE A N 1
ATOM 684 C CA . PHE A 1 83 ? -4.301 -12.153 21.869 1.00 93.31 83 PHE A CA 1
ATOM 685 C C . PHE A 1 83 ? -5.554 -11.530 22.500 1.00 93.31 83 PHE A C 1
ATOM 687 O O . PHE A 1 83 ? -5.886 -10.377 22.247 1.00 93.31 83 PHE A O 1
ATOM 694 N N . SER A 1 84 ? -6.240 -12.269 23.376 1.00 90.25 84 SER A N 1
ATOM 695 C CA . SER A 1 84 ? -7.511 -11.832 23.983 1.00 90.25 84 SER A CA 1
ATOM 696 C C . SER A 1 84 ? -7.411 -10.600 24.898 1.00 90.25 84 SER A C 1
ATOM 698 O O . SER A 1 84 ? -8.427 -9.959 25.156 1.00 90.25 84 SER A O 1
ATOM 700 N N . ASN A 1 85 ? -6.212 -10.249 25.372 1.00 91.56 85 ASN A N 1
ATOM 701 C CA . ASN A 1 85 ? -5.931 -9.034 26.146 1.00 91.56 85 ASN A CA 1
ATOM 702 C C . ASN A 1 85 ? -5.329 -7.890 25.300 1.00 91.56 85 ASN A C 1
ATOM 704 O O . ASN A 1 85 ? -4.868 -6.892 25.858 1.00 91.56 85 ASN A O 1
ATOM 708 N N . LEU A 1 86 ? -5.332 -8.026 23.968 1.00 95.06 86 LEU A N 1
ATOM 709 C CA . LEU A 1 86 ? -4.911 -6.995 23.024 1.00 95.06 86 LEU A CA 1
ATOM 710 C C . LEU A 1 86 ? -6.103 -6.133 22.594 1.00 95.06 86 LEU A C 1
ATOM 712 O O . LEU A 1 86 ? -7.084 -6.639 22.050 1.00 95.06 86 LEU A O 1
ATOM 716 N N . TRP A 1 87 ? -5.967 -4.827 22.797 1.00 95.69 87 TRP A N 1
ATOM 717 C CA . TRP A 1 87 ? -6.931 -3.801 22.413 1.00 95.69 87 TRP A CA 1
ATOM 718 C C . TRP A 1 87 ? -6.288 -2.876 21.384 1.00 95.69 87 TRP A C 1
ATOM 720 O O . TRP A 1 87 ? -5.180 -2.382 21.604 1.00 95.69 87 TRP A O 1
ATOM 730 N N . VAL A 1 88 ? -6.952 -2.650 20.253 1.00 97.25 88 VAL A N 1
ATOM 731 C CA . VAL A 1 88 ? -6.378 -1.910 19.122 1.00 97.25 88 VAL A CA 1
ATOM 732 C C . VAL A 1 88 ? -7.296 -0.774 18.699 1.00 97.25 88 VAL A C 1
ATOM 734 O O . VAL A 1 88 ? -8.460 -1.006 18.410 1.00 97.25 88 VAL A O 1
ATOM 737 N N . ARG A 1 89 ? -6.752 0.439 18.614 1.00 95.56 89 ARG A N 1
ATOM 738 C CA . ARG A 1 89 ? -7.388 1.606 17.987 1.00 95.56 89 ARG A CA 1
ATOM 739 C C . ARG A 1 89 ? -6.734 1.846 16.625 1.00 95.56 89 ARG A C 1
ATOM 741 O O . ARG A 1 89 ? -5.499 1.801 16.549 1.00 95.56 89 ARG A O 1
ATOM 748 N N . VAL A 1 90 ? -7.510 2.103 15.578 1.00 95.50 90 VAL A N 1
ATOM 749 C CA . VAL A 1 90 ? -7.014 2.441 14.231 1.00 95.50 90 VAL A CA 1
ATOM 750 C C . VAL A 1 90 ? -7.789 3.664 13.755 1.00 95.50 90 VAL A C 1
ATOM 752 O O . VAL A 1 90 ? -9.005 3.674 13.870 1.00 95.50 90 VAL A O 1
ATOM 755 N N . PHE A 1 91 ? -7.064 4.674 13.288 1.00 94.06 91 PHE A N 1
ATOM 756 C CA . PHE A 1 91 ? -7.568 5.966 12.832 1.00 94.06 91 PHE A CA 1
ATOM 757 C C . PHE A 1 91 ? -6.635 6.471 11.723 1.00 94.06 91 PHE A C 1
ATOM 759 O O . PHE A 1 91 ? -5.474 6.043 11.675 1.00 94.06 91 PHE A O 1
ATOM 766 N N . ASP A 1 92 ? -7.135 7.346 10.861 1.00 92.50 92 ASP A N 1
ATOM 767 C CA . ASP A 1 92 ? -6.459 7.881 9.674 1.00 92.50 92 ASP A CA 1
ATOM 768 C C . ASP A 1 92 ? -6.286 9.416 9.778 1.00 92.50 92 ASP A C 1
ATOM 770 O O . ASP A 1 92 ? -5.989 9.923 10.866 1.00 92.50 92 ASP A O 1
ATOM 774 N N . SER A 1 93 ? -6.383 10.155 8.665 1.00 88.56 93 SER A N 1
ATOM 775 C CA . SER A 1 93 ? -6.424 11.626 8.660 1.00 88.56 93 SER A CA 1
ATOM 776 C C . SER A 1 93 ? -7.787 12.203 9.043 1.00 88.56 93 SER A C 1
ATOM 778 O O . SER A 1 93 ? -7.837 13.339 9.515 1.00 88.56 93 SER A O 1
ATOM 780 N N . ASP A 1 94 ? -8.856 11.432 8.850 1.00 85.44 94 ASP A N 1
ATOM 781 C CA . ASP A 1 94 ? -10.234 11.917 8.820 1.00 85.44 94 ASP A CA 1
ATOM 782 C C . ASP A 1 94 ? -10.962 11.569 10.131 1.00 85.44 94 ASP A C 1
ATOM 784 O O . ASP A 1 94 ? -11.863 12.290 10.553 1.00 85.44 94 ASP A O 1
ATOM 788 N N . GLY A 1 95 ? -10.519 10.519 10.836 1.00 87.81 95 GLY A N 1
ATOM 789 C CA . GLY A 1 95 ? -10.913 10.228 12.214 1.00 87.81 95 GLY A CA 1
ATOM 790 C C . GLY A 1 95 ? -10.914 8.736 12.534 1.00 87.81 95 GLY A C 1
ATOM 791 O O . GLY A 1 95 ? -10.020 7.978 12.152 1.00 87.81 95 GLY A O 1
ATOM 792 N N . GLU A 1 96 ? -11.930 8.276 13.264 1.00 90.62 96 GLU A N 1
ATOM 793 C CA . GLU A 1 96 ? -12.174 6.845 13.457 1.00 90.62 96 GLU A CA 1
ATOM 794 C C . GLU A 1 96 ? -12.880 6.270 12.205 1.00 90.62 96 GLU A C 1
ATOM 796 O O . GLU A 1 96 ? -14.029 5.848 12.286 1.00 90.62 96 GLU A O 1
ATOM 801 N N . PHE A 1 97 ? -12.222 6.239 11.035 1.00 91.44 97 PHE A N 1
ATOM 802 C CA . PHE A 1 97 ? -12.815 5.884 9.721 1.00 91.44 97 PHE A CA 1
ATOM 803 C C . PHE A 1 97 ? -13.647 4.583 9.668 1.00 91.44 97 PHE A C 1
ATOM 805 O O . PHE A 1 97 ? -14.548 4.437 8.839 1.00 91.44 97 PHE A O 1
ATOM 812 N N . LEU A 1 98 ? -13.414 3.645 10.591 1.00 92.81 98 LEU A N 1
ATOM 813 C CA . LEU A 1 98 ? -14.257 2.459 10.790 1.00 92.81 98 LEU A CA 1
ATOM 814 C C . LEU A 1 98 ? -15.720 2.808 11.145 1.00 92.81 98 LEU A C 1
ATOM 816 O O . LEU A 1 98 ? -16.617 2.017 10.867 1.00 92.81 98 LEU A O 1
ATOM 820 N N . LEU A 1 99 ? -15.971 3.974 11.746 1.00 90.69 99 LEU A N 1
ATOM 821 C CA . LEU A 1 99 ? -17.305 4.525 11.985 1.00 90.69 99 LEU A CA 1
ATOM 822 C C . LEU A 1 99 ? -17.892 5.208 10.751 1.00 90.69 99 LEU A C 1
ATOM 824 O O . LEU A 1 99 ? -19.104 5.147 10.584 1.00 90.69 99 LEU A O 1
ATOM 828 N N . ILE A 1 100 ? -17.072 5.796 9.873 1.00 87.25 100 ILE A N 1
ATOM 829 C CA . ILE A 1 100 ? -17.537 6.388 8.604 1.00 87.25 100 ILE A CA 1
ATOM 830 C C . ILE A 1 100 ? -18.162 5.289 7.730 1.00 87.25 100 ILE A C 1
ATOM 832 O O . ILE A 1 100 ? -19.265 5.445 7.213 1.00 87.25 100 ILE A O 1
ATOM 836 N N . GLU A 1 101 ? -17.532 4.111 7.670 1.00 87.56 101 GLU A N 1
ATOM 837 C CA . GLU A 1 101 ? -18.119 2.914 7.045 1.00 87.56 101 GLU A CA 1
ATOM 838 C C . GLU A 1 101 ? -19.402 2.406 7.733 1.00 87.56 101 GLU A C 1
ATOM 840 O O . GLU A 1 101 ? -20.156 1.649 7.124 1.00 87.56 101 GLU A O 1
ATOM 845 N N . ALA A 1 102 ? -19.683 2.819 8.970 1.00 88.19 102 ALA A N 1
ATOM 846 C CA . ALA A 1 102 ? -20.853 2.409 9.745 1.00 88.19 102 ALA A CA 1
ATOM 847 C C . ALA A 1 102 ? -21.841 3.548 10.059 1.00 88.19 102 ALA A C 1
ATOM 849 O O . ALA A 1 102 ? -22.754 3.328 10.857 1.00 88.19 102 ALA A O 1
ATOM 850 N N . ALA A 1 103 ? -21.694 4.724 9.431 1.00 86.19 103 ALA A N 1
ATOM 851 C CA . ALA A 1 103 ? -22.415 5.960 9.759 1.00 86.19 103 ALA A CA 1
ATOM 852 C C . ALA A 1 103 ? -23.930 5.742 9.937 1.00 86.19 103 ALA A C 1
ATOM 854 O O . ALA A 1 103 ? -24.495 6.024 10.993 1.00 86.19 103 ALA A O 1
ATOM 855 N N . ASN A 1 104 ? -24.559 5.106 8.945 1.00 83.31 104 ASN A N 1
ATOM 856 C CA . ASN A 1 104 ? -25.999 4.839 8.862 1.00 83.31 104 ASN A CA 1
ATOM 857 C C . ASN A 1 104 ? -26.555 3.942 9.994 1.00 83.31 104 ASN A C 1
ATOM 859 O O . ASN A 1 104 ? -27.769 3.784 10.111 1.00 83.31 104 ASN A O 1
ATOM 863 N N . VAL A 1 105 ? -25.694 3.306 10.798 1.00 87.56 105 VAL A N 1
ATOM 864 C CA . VAL A 1 105 ? -26.075 2.429 11.922 1.00 87.56 105 VAL A CA 1
ATOM 865 C C . VAL A 1 105 ? -25.450 2.852 13.260 1.00 87.56 105 VAL A C 1
ATOM 867 O O . VAL A 1 105 ? -25.542 2.105 14.242 1.00 87.56 105 VAL A O 1
ATOM 870 N N . LEU A 1 106 ? -24.824 4.034 13.332 1.00 87.44 106 LEU A N 1
ATOM 871 C CA . LEU A 1 106 ? -24.255 4.553 14.577 1.00 87.44 106 LEU A CA 1
ATOM 872 C C . LEU A 1 106 ? -25.349 4.922 15.600 1.00 87.44 106 LEU A C 1
ATOM 874 O O . LEU A 1 106 ? -26.439 5.373 15.240 1.00 87.44 106 LEU A O 1
ATOM 878 N N . PRO A 1 107 ? -25.086 4.767 16.910 1.00 85.81 107 PRO A N 1
ATOM 879 C CA . PRO A 1 107 ? -25.952 5.327 17.942 1.00 85.81 107 PRO A CA 1
ATOM 880 C C . PRO A 1 107 ? -25.922 6.863 17.915 1.00 85.81 107 PRO A C 1
ATOM 882 O O . PRO A 1 107 ? -24.840 7.436 17.916 1.00 85.81 107 PRO A O 1
ATOM 885 N N . LYS A 1 108 ? -27.080 7.528 18.046 1.00 83.88 108 LYS A N 1
ATOM 886 C CA . LYS A 1 108 ? -27.227 9.007 18.037 1.00 83.88 108 LYS A CA 1
ATOM 887 C C . LYS A 1 108 ? -26.374 9.811 19.044 1.00 83.88 108 LYS A C 1
ATOM 889 O O . LYS A 1 108 ? -26.416 11.031 19.017 1.00 83.88 108 LYS A O 1
ATOM 894 N N . TRP A 1 109 ? -25.662 9.163 19.967 1.00 84.75 109 TRP A N 1
ATOM 895 C CA . TRP A 1 109 ? -24.739 9.825 20.903 1.00 84.75 109 TRP A CA 1
ATOM 896 C C . TRP A 1 109 ? -23.289 9.877 20.394 1.00 84.75 109 TRP A C 1
ATOM 898 O O . TRP A 1 109 ? -22.446 10.464 21.065 1.00 84.75 109 TRP A O 1
ATOM 908 N N . LEU A 1 110 ? -22.992 9.212 19.273 1.00 84.62 110 LEU A N 1
ATOM 909 C CA . LEU A 1 110 ? -21.657 9.037 18.711 1.00 84.62 110 LEU A CA 1
ATOM 910 C C . LEU A 1 110 ? -21.576 9.769 17.367 1.00 84.62 110 LEU A C 1
ATOM 912 O O . LEU A 1 110 ? -22.174 9.330 16.388 1.00 84.62 110 LEU A O 1
ATOM 916 N N . SER A 1 111 ? -20.832 10.868 17.352 1.00 83.38 111 SER A N 1
ATOM 917 C CA . SER A 1 111 ? -20.639 11.777 16.217 1.00 83.38 111 SER A CA 1
ATOM 918 C C . SER A 1 111 ? -19.138 12.001 15.951 1.00 83.38 111 SER A C 1
ATOM 920 O O . SER A 1 111 ? -18.332 11.681 16.832 1.00 83.38 111 SER A O 1
ATOM 922 N N . PRO A 1 112 ? -18.727 12.560 14.796 1.00 83.75 112 PRO A N 1
ATOM 923 C CA . PRO A 1 112 ? -17.310 12.805 14.486 1.00 83.75 112 PRO A CA 1
ATOM 924 C C . PRO A 1 112 ? -16.588 13.689 15.519 1.00 83.75 112 PRO A C 1
ATOM 926 O O . PRO A 1 112 ? -15.410 13.500 15.802 1.00 83.75 112 PRO A O 1
ATOM 929 N N . GLU A 1 113 ? -17.303 14.618 16.156 1.00 81.31 113 GLU A N 1
ATOM 930 C CA . GLU A 1 113 ? -16.776 15.532 17.181 1.00 81.31 113 GLU A CA 1
ATOM 931 C C . GLU A 1 113 ? -16.609 14.846 18.550 1.00 81.31 113 GLU A C 1
ATOM 933 O O . GLU A 1 113 ? -16.028 15.415 19.475 1.00 81.31 113 GLU A O 1
ATOM 938 N N . SER A 1 114 ? -17.159 13.638 18.711 1.00 82.19 114 SER A N 1
ATOM 939 C CA . SER A 1 114 ? -17.257 12.934 19.992 1.00 82.19 114 SER A CA 1
ATOM 940 C C . SER A 1 114 ? -16.723 11.498 19.972 1.00 82.19 114 SER A C 1
ATOM 942 O O . SER A 1 114 ? -16.660 10.871 21.034 1.00 82.19 114 SER A O 1
ATOM 944 N N . ASP A 1 115 ? -16.303 10.967 18.819 1.00 86.19 115 ASP A N 1
ATOM 945 C CA . ASP A 1 115 ? -15.829 9.584 18.663 1.00 86.19 115 ASP A CA 1
ATOM 946 C C . ASP A 1 115 ? -14.424 9.305 19.225 1.00 86.19 115 ASP A C 1
ATOM 948 O O . ASP A 1 115 ? -14.069 8.146 19.479 1.00 86.19 115 ASP A O 1
ATOM 952 N N . ALA A 1 116 ? -13.647 10.359 19.475 1.00 88.69 116 ALA A N 1
ATOM 953 C CA . ALA A 1 116 ? -12.212 10.268 19.687 1.00 88.69 116 ALA A CA 1
ATOM 954 C C . ALA A 1 116 ? -11.831 9.311 20.832 1.00 88.69 116 ALA A C 1
ATOM 956 O O . ALA A 1 116 ? -12.211 9.483 21.992 1.00 88.69 116 ALA A O 1
ATOM 957 N N . ASN A 1 117 ? -11.011 8.303 20.516 1.00 91.31 117 ASN A N 1
ATOM 958 C CA . ASN A 1 117 ? -10.568 7.250 21.441 1.00 91.31 117 ASN A CA 1
ATOM 959 C C . ASN A 1 117 ? -11.689 6.325 21.959 1.00 91.31 117 ASN A C 1
ATOM 961 O O . ASN A 1 117 ? -11.453 5.557 22.900 1.00 91.31 117 ASN A O 1
ATOM 965 N N . ARG A 1 118 ? -12.889 6.339 21.363 1.00 91.44 118 ARG A N 1
ATOM 966 C CA . ARG A 1 118 ? -13.999 5.447 21.749 1.00 91.44 118 ARG A CA 1
ATOM 967 C C . ARG A 1 118 ? -14.018 4.122 21.005 1.00 91.44 118 ARG A C 1
ATOM 969 O O . ARG A 1 118 ? -14.671 3.195 21.484 1.00 91.44 118 ARG A O 1
ATOM 976 N N . VAL A 1 119 ? -13.321 4.014 19.877 1.00 93.62 119 VAL A N 1
ATOM 977 C CA . VAL A 1 119 ? -13.395 2.861 18.969 1.00 93.62 119 VAL A CA 1
ATOM 978 C C . VAL A 1 119 ? -12.225 1.910 19.190 1.00 93.62 119 VAL A C 1
ATOM 980 O O . VAL A 1 119 ? -11.057 2.298 19.140 1.00 93.62 119 VAL A O 1
ATOM 983 N N . TRP A 1 120 ? -12.539 0.640 19.452 1.00 95.88 120 TRP A N 1
ATOM 984 C CA . TRP A 1 120 ? -11.550 -0.378 19.793 1.00 95.88 120 TRP A CA 1
ATOM 985 C C . TRP A 1 120 ? -11.868 -1.723 19.139 1.00 95.88 120 TRP A C 1
ATOM 987 O O . TRP A 1 120 ? -13.006 -2.184 19.142 1.00 95.88 120 TRP A O 1
ATOM 997 N N . ILE A 1 121 ? -10.839 -2.398 18.637 1.00 96.75 121 ILE A N 1
ATOM 998 C CA . ILE A 1 121 ? -10.888 -3.782 18.167 1.00 96.75 121 ILE A CA 1
ATOM 999 C C . ILE A 1 121 ? -10.305 -4.683 19.261 1.00 96.75 121 ILE A C 1
ATOM 1001 O O . ILE A 1 121 ? -9.194 -4.441 19.743 1.00 96.75 121 ILE A O 1
ATOM 1005 N N . GLN A 1 122 ? -11.041 -5.725 19.649 1.00 95.62 122 GLN A N 1
ATOM 1006 C CA . GLN A 1 122 ? -10.614 -6.733 20.626 1.00 95.62 122 GLN A CA 1
ATOM 1007 C C . GLN A 1 122 ? -11.261 -8.085 20.294 1.00 95.62 122 GLN A C 1
ATOM 1009 O O . GLN A 1 122 ? -12.434 -8.147 19.936 1.00 95.62 122 GLN A O 1
ATOM 1014 N N . GLY A 1 123 ? -10.502 -9.185 20.368 1.00 94.38 123 GLY A N 1
ATOM 1015 C CA . GLY A 1 123 ? -11.017 -10.531 20.068 1.00 94.38 123 GLY A CA 1
ATOM 1016 C C . GLY A 1 123 ? -11.521 -10.736 18.627 1.00 94.38 123 GLY A C 1
ATOM 1017 O O . GLY A 1 123 ? -12.267 -11.678 18.375 1.00 94.38 123 GLY A O 1
ATOM 1018 N N . GLY A 1 124 ? -11.152 -9.859 17.687 1.00 94.81 124 GLY A N 1
ATOM 1019 C CA . GLY A 1 124 ? -11.699 -9.801 16.327 1.00 94.81 124 GLY A CA 1
ATOM 1020 C C . GLY A 1 124 ? -13.025 -9.040 16.183 1.00 94.81 124 GLY A C 1
ATOM 1021 O O . GLY A 1 124 ? -13.542 -8.975 15.065 1.00 94.81 124 GLY A O 1
ATOM 1022 N N . GLN A 1 125 ? -13.546 -8.482 17.281 1.00 95.56 125 GLN A N 1
ATOM 1023 C CA . GLN A 1 125 ? -14.802 -7.733 17.374 1.00 95.56 125 GLN A CA 1
ATOM 1024 C C . GLN A 1 125 ? -14.567 -6.225 17.510 1.00 95.56 125 GLN A C 1
ATOM 1026 O O . GLN A 1 125 ? -13.533 -5.802 18.032 1.00 95.56 125 GLN A O 1
ATOM 1031 N N . LEU A 1 126 ? -15.557 -5.427 17.114 1.00 95.31 126 LEU A N 1
ATOM 1032 C CA . LEU A 1 126 ? -15.615 -3.989 17.349 1.00 95.31 126 LEU A CA 1
ATOM 1033 C C . LEU A 1 126 ? -16.294 -3.693 18.696 1.00 95.31 126 LEU A C 1
ATOM 1035 O O . LEU A 1 126 ? -17.323 -4.281 19.053 1.00 95.31 126 LEU A O 1
ATOM 1039 N N . ARG A 1 127 ? -15.691 -2.775 19.453 1.00 94.44 127 ARG A N 1
ATOM 1040 C CA . ARG A 1 127 ? -16.063 -2.369 20.810 1.00 94.44 127 ARG A CA 1
ATOM 1041 C C . ARG A 1 127 ? -16.073 -0.845 20.904 1.00 94.44 127 ARG A C 1
ATOM 1043 O O . ARG A 1 127 ? -15.087 -0.199 20.559 1.00 94.44 127 ARG A O 1
ATOM 1050 N N . LEU A 1 128 ? -17.172 -0.288 21.404 1.00 92.44 128 LEU A N 1
ATOM 1051 C CA . LEU A 1 128 ? -17.379 1.149 21.579 1.00 92.44 128 LEU A CA 1
ATOM 1052 C C . LEU A 1 128 ? -17.386 1.509 23.068 1.00 92.44 128 LEU A C 1
ATOM 1054 O O . LEU A 1 128 ? -18.031 0.839 23.879 1.00 92.44 128 LEU A O 1
ATOM 1058 N N . LEU A 1 129 ? -16.683 2.581 23.426 1.00 90.19 129 LEU A N 1
ATOM 1059 C CA . LEU A 1 129 ? -16.677 3.136 24.776 1.00 90.19 129 LEU A CA 1
ATOM 1060 C C . LEU A 1 129 ? -17.880 4.090 24.934 1.00 90.19 129 LEU A C 1
ATOM 1062 O O . LEU A 1 129 ? -17.930 5.111 24.238 1.00 90.19 129 LEU A O 1
ATOM 1066 N N . PRO A 1 130 ? -18.856 3.775 25.808 1.00 85.19 130 PRO A N 1
ATOM 1067 C CA . PRO A 1 130 ? -20.135 4.482 25.862 1.00 85.19 130 PRO A CA 1
ATOM 1068 C C . PRO A 1 130 ? -20.002 5.960 26.257 1.00 85.19 130 PRO A C 1
ATOM 1070 O O . PRO A 1 130 ? -19.056 6.366 26.939 1.00 85.19 130 PRO A O 1
ATOM 1073 N N . ALA A 1 131 ? -20.996 6.771 25.885 1.00 73.50 131 ALA A N 1
ATOM 1074 C CA . ALA A 1 131 ? -21.239 8.046 26.556 1.00 73.50 131 ALA A CA 1
ATOM 1075 C C . ALA A 1 131 ? -21.376 7.825 28.078 1.00 73.50 131 ALA A C 1
ATOM 1077 O O . ALA A 1 131 ? -21.928 6.816 28.525 1.00 73.50 131 ALA A O 1
ATOM 1078 N N . ALA A 1 132 ? -20.839 8.746 28.882 1.00 63.75 132 ALA A N 1
ATOM 1079 C CA . ALA A 1 132 ? -20.851 8.612 30.337 1.00 63.75 132 ALA A CA 1
ATOM 1080 C C . ALA A 1 132 ? -22.290 8.709 30.872 1.00 63.75 132 ALA A C 1
ATOM 1082 O O . ALA A 1 132 ? -22.984 9.689 30.620 1.00 63.75 132 ALA A O 1
ATOM 1083 N N . THR A 1 133 ? -22.745 7.692 31.606 1.00 47.84 133 THR A N 1
ATOM 1084 C CA . THR A 1 133 ? -24.138 7.595 32.064 1.00 47.84 133 THR A CA 1
ATOM 1085 C C . THR A 1 133 ? -24.420 8.484 33.278 1.00 47.84 133 THR A C 1
ATOM 1087 O O . THR A 1 133 ? -23.813 8.291 34.331 1.00 47.84 133 THR A O 1
ATOM 1090 N N . ASP A 1 134 ? -25.397 9.382 33.144 1.00 44.25 134 ASP A N 1
ATOM 1091 C CA . ASP A 1 134 ? -26.226 10.011 34.190 1.00 44.25 134 ASP A CA 1
ATOM 1092 C C . ASP A 1 134 ? -25.554 10.763 35.366 1.00 44.25 134 ASP A C 1
ATOM 1094 O O . ASP A 1 134 ? -26.266 11.249 36.247 1.00 44.25 134 ASP A O 1
ATOM 1098 N N . SER A 1 135 ? -24.224 10.914 35.428 1.00 38.59 135 SER A N 1
ATOM 1099 C CA . SER A 1 135 ? -23.573 11.645 36.538 1.00 38.59 135 SER A CA 1
ATOM 1100 C C . SER A 1 135 ? -22.327 12.468 36.176 1.00 38.59 135 SER A C 1
ATOM 1102 O O . SER A 1 135 ? -21.407 12.593 36.987 1.00 38.59 135 SER A O 1
ATOM 1104 N N . GLY A 1 136 ? -22.282 13.035 34.974 1.00 44.44 136 GLY A N 1
ATOM 1105 C CA . GLY A 1 136 ? -21.265 14.002 34.552 1.00 44.44 136 GLY A CA 1
ATOM 1106 C C . GLY A 1 136 ? -21.593 14.575 33.171 1.00 44.44 136 GLY A C 1
ATOM 1107 O O . GLY A 1 136 ? -22.422 13.986 32.474 1.00 44.44 136 GLY A O 1
ATOM 1108 N N . PRO A 1 137 ? -20.974 15.697 32.758 1.00 45.00 137 PRO A N 1
ATOM 1109 C CA . PRO A 1 137 ? -21.061 16.144 31.373 1.00 45.00 137 PRO A CA 1
ATOM 1110 C C . PRO A 1 137 ? -20.530 15.044 30.449 1.00 45.00 137 PRO A C 1
ATOM 1112 O O . PRO A 1 137 ? -19.587 14.321 30.796 1.00 45.00 137 PRO A O 1
ATOM 1115 N N . ALA A 1 138 ? -21.124 14.910 29.264 1.00 52.91 138 ALA A N 1
ATOM 1116 C CA . ALA A 1 138 ? -20.574 14.033 28.246 1.00 52.91 138 ALA A CA 1
ATOM 1117 C C . ALA A 1 138 ? -19.158 14.520 27.908 1.00 52.91 138 ALA A C 1
ATOM 1119 O O . ALA A 1 138 ? -18.977 15.647 27.454 1.00 52.91 138 ALA A O 1
ATOM 1120 N N . MET A 1 139 ? -18.143 13.681 28.139 1.00 54.62 139 MET A N 1
ATOM 1121 C CA . MET A 1 139 ? -16.778 13.975 27.699 1.00 54.62 139 MET A CA 1
ATOM 1122 C C . MET A 1 139 ? -16.747 13.948 26.166 1.00 54.62 139 MET A C 1
ATOM 1124 O O . MET A 1 139 ? -16.476 12.892 25.589 1.00 54.62 139 MET A O 1
ATOM 1128 N N . ARG A 1 140 ? -17.054 15.091 25.530 1.00 59.97 140 ARG A N 1
ATOM 1129 C CA . ARG A 1 140 ? -16.867 15.326 24.088 1.00 59.97 140 ARG A CA 1
ATOM 1130 C C . ARG A 1 140 ? -15.416 14.961 23.732 1.00 59.97 140 ARG A C 1
ATOM 1132 O O . ARG A 1 140 ? -15.167 13.997 23.018 1.00 59.97 140 ARG A O 1
ATOM 1139 N N . ASN A 1 141 ? -14.466 15.581 24.437 1.00 70.19 141 ASN A N 1
ATOM 1140 C CA . ASN A 1 141 ? -13.029 15.312 24.332 1.00 70.19 141 ASN A CA 1
ATOM 1141 C C . ASN A 1 141 ? -12.552 14.199 25.291 1.00 70.19 141 ASN A C 1
ATOM 1143 O O . ASN A 1 141 ? -11.940 14.462 26.330 1.00 70.19 141 ASN A O 1
ATOM 1147 N N . LEU A 1 142 ? -12.809 12.931 24.953 1.00 84.31 142 LEU A N 1
ATOM 1148 C CA . LEU A 1 142 ? -12.289 11.784 25.711 1.00 84.31 142 LEU A CA 1
ATOM 1149 C C . LEU A 1 142 ? -10.783 11.574 25.456 1.00 84.31 142 LEU A C 1
ATOM 1151 O O . LEU A 1 142 ? -10.365 11.153 24.375 1.00 84.31 142 LEU A O 1
ATOM 1155 N N . ARG A 1 143 ? -9.944 11.792 26.476 1.00 89.38 143 ARG A N 1
ATOM 1156 C CA . ARG A 1 143 ? -8.490 11.579 26.364 1.00 89.38 143 ARG A CA 1
ATOM 1157 C C . ARG A 1 143 ? -8.140 10.087 26.346 1.00 89.38 143 ARG A C 1
ATOM 1159 O O . ARG A 1 143 ? -8.727 9.274 27.062 1.00 89.38 143 ARG A O 1
ATOM 1166 N N . LEU A 1 144 ? -7.085 9.740 25.608 1.00 90.94 144 LEU A N 1
ATOM 1167 C CA . LEU A 1 144 ? -6.581 8.368 25.465 1.00 90.94 144 LEU A CA 1
ATOM 1168 C C . LEU A 1 144 ? -6.244 7.686 26.808 1.00 90.94 144 LEU A C 1
ATOM 1170 O O . LEU A 1 144 ? -6.476 6.486 26.964 1.00 90.94 144 LEU A O 1
ATOM 1174 N N . LEU A 1 145 ? -5.715 8.434 27.784 1.00 90.31 145 LEU A N 1
ATOM 1175 C CA . LEU A 1 145 ? -5.425 7.915 29.126 1.00 90.31 145 LEU A CA 1
ATOM 1176 C C . LEU A 1 145 ? -6.700 7.461 29.842 1.00 90.31 145 LEU A C 1
ATOM 1178 O O . LEU A 1 145 ? -6.724 6.356 30.386 1.00 90.31 145 LEU A O 1
ATOM 1182 N N . ASP A 1 146 ? -7.757 8.272 29.791 1.00 89.75 146 ASP A N 1
ATOM 1183 C CA . ASP A 1 146 ? -9.027 7.988 30.459 1.00 89.75 146 ASP A CA 1
ATOM 1184 C C . ASP A 1 146 ? -9.756 6.823 29.772 1.00 89.75 146 ASP A C 1
ATOM 1186 O O . ASP A 1 146 ? -10.256 5.928 30.452 1.00 89.75 146 ASP A O 1
ATOM 1190 N N . ALA A 1 147 ? -9.711 6.751 28.434 1.00 90.88 147 ALA A N 1
ATOM 1191 C CA . ALA A 1 147 ? -10.218 5.611 27.666 1.00 90.88 147 ALA A CA 1
ATOM 1192 C C . ALA A 1 147 ? -9.515 4.292 28.048 1.00 90.88 147 ALA A C 1
ATOM 1194 O O . ALA A 1 147 ? -10.160 3.290 28.367 1.00 90.88 147 ALA A O 1
ATOM 1195 N N . VAL A 1 148 ? -8.177 4.289 28.103 1.00 91.25 148 VAL A N 1
ATOM 1196 C CA . VAL A 1 148 ? -7.397 3.110 28.517 1.00 91.25 148 VAL A CA 1
ATOM 1197 C C . VAL A 1 148 ? -7.596 2.787 30.005 1.00 91.25 148 VAL A C 1
ATOM 1199 O O . VAL A 1 148 ? -7.505 1.620 30.393 1.00 91.25 148 VAL A O 1
ATOM 1202 N N . GLN A 1 149 ? -7.883 3.776 30.856 1.00 89.25 149 GLN A N 1
ATOM 1203 C CA . GLN A 1 149 ? -8.246 3.549 32.257 1.00 89.25 149 GLN A CA 1
ATOM 1204 C C . GLN A 1 149 ? -9.641 2.920 32.390 1.00 89.25 149 GLN A C 1
ATOM 1206 O O . GLN A 1 149 ? -9.782 1.960 33.142 1.00 89.25 149 GLN A O 1
ATOM 1211 N N . PHE A 1 150 ? -10.633 3.365 31.615 1.00 89.44 150 PHE A N 1
ATOM 1212 C CA . PHE A 1 150 ? -11.962 2.749 31.567 1.00 89.44 150 PHE A CA 1
ATOM 1213 C C . PHE A 1 150 ? -11.878 1.268 31.167 1.00 89.44 150 PHE A C 1
ATOM 1215 O O . PHE A 1 150 ? -12.374 0.404 31.887 1.00 89.44 150 PHE A O 1
ATOM 1222 N N . ILE A 1 151 ? -11.148 0.949 30.090 1.00 90.38 151 ILE A N 1
ATOM 1223 C CA . ILE A 1 151 ? -10.965 -0.435 29.611 1.00 90.38 151 ILE A CA 1
ATOM 1224 C C . ILE A 1 151 ? -10.208 -1.308 30.637 1.00 90.38 151 ILE A C 1
ATOM 1226 O O . ILE A 1 151 ? -10.459 -2.508 30.734 1.00 90.38 151 ILE A O 1
ATOM 1230 N N . LYS A 1 152 ? -9.310 -0.729 31.449 1.00 88.44 152 LYS A N 1
ATOM 1231 C CA . LYS A 1 152 ? -8.658 -1.430 32.579 1.00 88.44 152 LYS A CA 1
ATOM 1232 C C . LYS A 1 152 ? -9.600 -1.698 33.755 1.00 88.44 152 LYS A C 1
ATOM 1234 O O . LYS A 1 152 ? -9.374 -2.661 34.487 1.00 88.44 152 LYS A O 1
ATOM 1239 N N . SER A 1 153 ? -10.575 -0.821 33.985 1.00 87.06 153 SER A N 1
ATOM 1240 C CA . SER A 1 153 ? -11.433 -0.828 35.174 1.00 87.06 153 SER A CA 1
ATOM 1241 C C . SER A 1 153 ? -12.726 -1.615 34.985 1.00 87.06 153 SER A C 1
ATOM 1243 O O . SER A 1 153 ? -13.112 -2.341 35.897 1.00 87.06 153 SER A O 1
ATOM 1245 N N . THR A 1 154 ? -13.375 -1.462 33.830 1.00 85.62 154 THR A N 1
ATOM 1246 C CA . THR A 1 154 ? -14.713 -1.995 33.527 1.00 85.62 154 THR A CA 1
ATOM 1247 C C . THR A 1 154 ? -14.838 -2.419 32.051 1.00 85.62 154 THR A C 1
ATOM 1249 O O . THR A 1 154 ? -15.670 -1.874 31.316 1.00 85.62 154 THR A O 1
ATOM 1252 N N . PRO A 1 155 ? -14.008 -3.361 31.554 1.00 84.69 155 PRO A N 1
ATOM 1253 C CA . PRO A 1 155 ? -14.062 -3.818 30.159 1.00 84.69 155 PRO A CA 1
ATOM 1254 C C . PRO A 1 155 ? -15.415 -4.440 29.773 1.00 84.69 155 PRO A C 1
ATOM 1256 O O . PRO A 1 155 ? -15.790 -4.424 28.604 1.00 84.69 155 PRO A O 1
ATOM 1259 N N . GLU A 1 156 ? -16.175 -4.957 30.740 1.00 84.25 156 GLU A N 1
ATOM 1260 C CA . GLU A 1 156 ? -17.531 -5.485 30.555 1.00 84.25 156 GLU A CA 1
ATOM 1261 C C . GLU A 1 156 ? -18.589 -4.423 30.208 1.00 84.25 156 GLU A C 1
ATOM 1263 O O . GLU A 1 156 ? -19.667 -4.786 29.742 1.00 84.25 156 GLU A O 1
ATOM 1268 N N . LEU A 1 157 ? -18.285 -3.130 30.386 1.00 86.88 157 LEU A N 1
ATOM 1269 C CA . LEU A 1 157 ? -19.147 -2.015 29.970 1.00 86.88 157 LEU A CA 1
ATOM 1270 C C . LEU A 1 157 ? -18.877 -1.539 28.529 1.00 86.88 157 LEU A C 1
ATOM 1272 O O . LEU A 1 157 ? -19.551 -0.627 28.052 1.00 86.88 157 LEU A O 1
ATOM 1276 N N . MET A 1 158 ? -17.917 -2.145 27.817 1.00 88.19 158 MET A N 1
ATOM 1277 C CA . MET A 1 158 ? -17.666 -1.848 26.402 1.00 88.19 158 MET A CA 1
ATOM 1278 C C . MET A 1 158 ? -18.825 -2.341 25.529 1.00 88.19 158 MET A C 1
ATOM 1280 O O . MET A 1 158 ? -19.048 -3.549 25.381 1.00 88.19 158 MET A O 1
ATOM 1284 N N . VAL A 1 159 ? -19.529 -1.395 24.908 1.00 89.81 159 VAL A N 1
ATOM 1285 C CA . VAL A 1 159 ? -20.671 -1.652 24.028 1.00 89.81 159 VAL A CA 1
ATOM 1286 C C . VAL A 1 159 ? -20.203 -2.417 22.790 1.00 89.81 159 VAL A C 1
ATOM 1288 O O . VAL A 1 159 ? -19.152 -2.136 22.219 1.00 89.81 159 VAL A O 1
ATOM 1291 N N . HIS A 1 160 ? -20.998 -3.389 22.357 1.00 92.38 160 HIS A N 1
ATOM 1292 C CA . HIS A 1 160 ? -20.808 -4.113 21.106 1.00 92.38 160 HIS A CA 1
ATOM 1293 C C . HIS A 1 160 ? -22.147 -4.132 20.366 1.00 92.38 160 HIS A C 1
ATOM 1295 O O . HIS A 1 160 ? -23.146 -4.602 20.910 1.00 92.38 160 HIS A O 1
ATOM 1301 N N . SER A 1 161 ? -22.162 -3.601 19.144 1.00 91.94 161 SER A N 1
ATOM 1302 C CA . SER A 1 161 ? -23.317 -3.625 18.246 1.00 91.94 161 SER A CA 1
ATOM 1303 C C . SER A 1 161 ? -22.958 -4.450 17.021 1.00 91.94 161 SER A C 1
ATOM 1305 O O . SER A 1 161 ? -22.040 -4.093 16.286 1.00 91.94 161 SER A O 1
ATOM 1307 N N . ALA A 1 162 ? -23.690 -5.541 16.792 1.00 92.19 162 ALA A N 1
ATOM 1308 C CA . ALA A 1 162 ? -23.471 -6.405 15.635 1.00 92.19 162 ALA A CA 1
ATOM 1309 C C . ALA A 1 162 ? -23.738 -5.682 14.300 1.00 92.19 162 ALA A C 1
ATOM 1311 O O . ALA A 1 162 ? -23.116 -6.021 13.302 1.00 92.19 162 ALA A O 1
ATOM 1312 N N . PHE A 1 163 ? -24.616 -4.670 14.289 1.00 91.00 163 PHE A N 1
ATOM 1313 C CA . PHE A 1 163 ? -24.887 -3.851 13.103 1.00 91.00 163 PHE A CA 1
ATOM 1314 C C . PHE A 1 163 ? -23.697 -2.946 12.760 1.00 91.00 163 PHE A C 1
ATOM 1316 O O . PHE A 1 163 ? -23.221 -2.970 11.631 1.00 91.00 163 PHE A O 1
ATOM 1323 N N . VAL A 1 164 ? -23.164 -2.221 13.753 1.00 92.00 164 VAL A N 1
ATOM 1324 C CA . VAL A 1 164 ? -21.980 -1.361 13.568 1.00 92.00 164 VAL A CA 1
ATOM 1325 C C . VAL A 1 164 ? -20.751 -2.206 13.225 1.00 92.00 164 VAL A C 1
ATOM 1327 O O . VAL A 1 164 ? -19.988 -1.828 12.348 1.00 92.00 164 VAL A O 1
ATOM 1330 N N . GLU A 1 165 ? -20.570 -3.375 13.854 1.00 94.19 165 GLU A N 1
ATOM 1331 C CA . GLU A 1 165 ? -19.473 -4.292 13.511 1.00 94.19 165 GLU A CA 1
ATOM 1332 C C . GLU A 1 165 ? -19.580 -4.827 12.075 1.00 94.19 165 GLU A C 1
ATOM 1334 O O . GLU A 1 165 ? -18.570 -4.871 11.377 1.00 94.19 165 GLU A O 1
ATOM 1339 N N . ALA A 1 166 ? -20.778 -5.220 11.627 1.00 92.44 166 ALA A N 1
ATOM 1340 C CA . ALA A 1 166 ? -20.988 -5.730 10.273 1.00 92.44 166 ALA A CA 1
ATOM 1341 C C . ALA A 1 166 ? -20.715 -4.663 9.202 1.00 92.44 166 ALA A C 1
ATOM 1343 O O . ALA A 1 166 ? -20.099 -4.972 8.187 1.00 92.44 166 ALA A O 1
ATOM 1344 N N . GLU A 1 167 ? -21.116 -3.413 9.440 1.00 91.12 167 GLU A N 1
ATOM 1345 C CA . GLU A 1 167 ? -20.833 -2.309 8.522 1.00 91.12 167 GLU A CA 1
ATOM 1346 C C . GLU A 1 167 ? -19.354 -1.896 8.542 1.00 91.12 167 GLU A C 1
ATOM 1348 O O . GLU A 1 167 ? -18.703 -1.920 7.498 1.00 91.12 167 GLU A O 1
ATOM 1353 N N . ALA A 1 168 ? -18.785 -1.636 9.723 1.00 93.00 168 ALA A N 1
ATOM 1354 C CA . ALA A 1 168 ? -17.388 -1.221 9.893 1.00 93.00 168 ALA A CA 1
ATOM 1355 C C . ALA A 1 168 ? -16.370 -2.253 9.377 1.00 93.00 168 ALA A C 1
ATOM 1357 O O . ALA A 1 168 ? -15.266 -1.898 8.966 1.00 93.00 168 ALA A O 1
ATOM 1358 N N . PHE A 1 169 ? -16.713 -3.545 9.421 1.00 95.19 169 PHE A N 1
ATOM 1359 C CA . PHE A 1 169 ? -15.861 -4.631 8.933 1.00 95.19 169 PHE A CA 1
ATOM 1360 C C . PHE A 1 169 ? -16.309 -5.222 7.589 1.00 95.19 169 PHE A C 1
ATOM 1362 O O . PHE A 1 169 ? -15.664 -6.160 7.127 1.00 95.19 169 PHE A O 1
ATOM 1369 N N . TYR A 1 170 ? -17.322 -4.664 6.917 1.00 91.06 170 TYR A N 1
ATOM 1370 C CA . TYR A 1 170 ? -17.806 -5.141 5.612 1.00 91.06 170 TYR A CA 1
ATOM 1371 C C . TYR A 1 170 ? -16.667 -5.294 4.585 1.00 91.06 170 TYR A C 1
ATOM 1373 O O . TYR A 1 170 ? -16.493 -6.349 3.975 1.00 91.06 170 TYR A O 1
ATOM 1381 N N . ARG A 1 171 ? -15.800 -4.276 4.470 1.00 89.31 171 ARG A N 1
ATOM 1382 C CA . ARG A 1 171 ? -14.624 -4.295 3.577 1.00 89.31 171 ARG A CA 1
ATOM 1383 C C . ARG A 1 171 ? -13.551 -5.330 3.965 1.00 89.31 171 ARG A C 1
ATOM 1385 O O . ARG A 1 171 ? -12.625 -5.544 3.184 1.00 89.31 171 ARG A O 1
ATOM 1392 N N . LEU A 1 172 ? -13.638 -5.971 5.136 1.00 93.31 172 LEU A N 1
ATOM 1393 C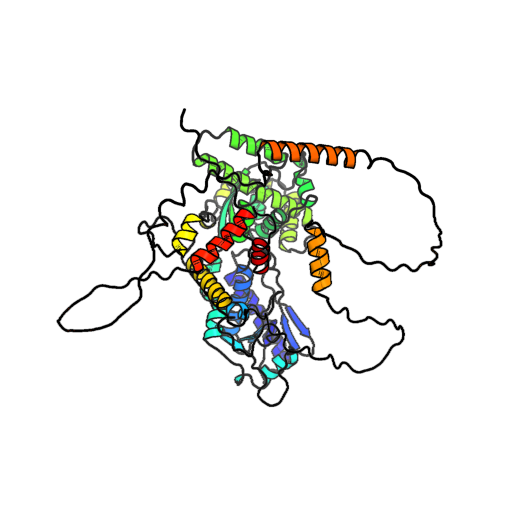 CA . LEU A 1 172 ? -12.697 -7.010 5.580 1.00 93.31 172 LEU A CA 1
ATOM 1394 C C . LEU A 1 172 ? -13.097 -8.421 5.137 1.00 93.31 172 LEU A C 1
ATOM 1396 O O . LEU A 1 172 ? -12.224 -9.284 5.073 1.00 93.31 172 LEU A O 1
ATOM 1400 N N . ASP A 1 173 ? -14.364 -8.673 4.803 1.00 90.44 173 ASP A N 1
ATOM 1401 C CA . ASP A 1 173 ? -14.854 -10.029 4.500 1.00 90.44 173 ASP A CA 1
ATOM 1402 C C . ASP A 1 173 ? -14.297 -10.602 3.179 1.00 90.44 173 ASP A C 1
ATOM 1404 O O . ASP A 1 173 ? -14.329 -11.812 2.953 1.00 90.44 173 ASP A O 1
ATOM 1408 N N . LYS A 1 174 ? -13.705 -9.749 2.330 1.00 90.94 174 LYS A N 1
ATOM 1409 C CA . LYS A 1 174 ? -12.942 -10.135 1.128 1.00 90.94 174 LYS A CA 1
ATOM 1410 C C . LYS A 1 174 ? -11.513 -10.635 1.417 1.00 90.94 174 LYS A C 1
ATOM 1412 O O . LYS A 1 174 ? -10.872 -11.198 0.528 1.00 90.94 174 LYS A O 1
ATOM 1417 N N . TYR A 1 175 ? -10.986 -10.437 2.627 1.00 93.75 175 TYR A N 1
ATOM 1418 C CA . TYR A 1 175 ? -9.632 -10.855 3.013 1.00 93.75 175 TYR A CA 1
ATOM 1419 C C . TYR A 1 175 ? -9.638 -12.261 3.654 1.00 93.75 175 TYR A C 1
ATOM 1421 O O . TYR A 1 175 ? -10.549 -12.588 4.415 1.00 93.75 175 TYR A O 1
ATOM 1429 N N . PRO A 1 176 ? -8.620 -13.109 3.399 1.00 93.56 176 PRO A N 1
ATOM 1430 C CA . PRO A 1 176 ? -7.324 -12.780 2.797 1.00 93.56 176 PRO A CA 1
ATOM 1431 C C . PRO A 1 176 ? -7.278 -12.874 1.261 1.00 93.56 176 PRO A C 1
ATOM 1433 O O . PRO A 1 176 ? -6.307 -12.408 0.668 1.00 93.56 176 PRO A O 1
ATOM 1436 N N . ASP A 1 177 ? -8.292 -13.446 0.606 1.00 92.81 177 ASP A N 1
ATOM 1437 C CA . ASP A 1 177 ? -8.268 -13.753 -0.836 1.00 92.81 177 ASP A CA 1
ATOM 1438 C C . ASP A 1 177 ? -8.039 -12.508 -1.715 1.00 92.81 177 ASP A C 1
ATOM 1440 O O . ASP A 1 177 ? -7.346 -12.569 -2.738 1.00 92.81 177 ASP A O 1
ATOM 1444 N N . GLN A 1 178 ? -8.544 -11.349 -1.277 1.00 90.88 178 GLN A N 1
ATOM 1445 C CA . GLN A 1 178 ? -8.342 -10.051 -1.923 1.00 90.88 178 GLN A CA 1
ATOM 1446 C C . GLN A 1 178 ? -6.865 -9.694 -2.160 1.00 90.88 178 GLN A C 1
ATOM 1448 O O . GLN A 1 178 ? -6.545 -9.089 -3.183 1.00 90.88 178 GLN A O 1
ATOM 1453 N N . ILE A 1 179 ? -5.955 -10.114 -1.272 1.00 92.25 179 ILE A N 1
ATOM 1454 C CA . ILE A 1 179 ? -4.512 -9.825 -1.371 1.00 92.25 179 ILE A CA 1
ATOM 1455 C C . ILE A 1 179 ? -3.943 -10.365 -2.690 1.00 92.25 179 ILE A C 1
ATOM 1457 O O . ILE A 1 179 ? -3.096 -9.726 -3.310 1.00 92.25 179 ILE A O 1
ATOM 1461 N N . GLN A 1 180 ? -4.436 -11.522 -3.144 1.00 91.38 180 GLN A N 1
ATOM 1462 C CA . GLN A 1 180 ? -4.036 -12.130 -4.413 1.00 91.38 180 GLN A CA 1
ATOM 1463 C C . GLN A 1 180 ? -4.810 -11.541 -5.600 1.00 91.38 180 GLN A C 1
ATOM 1465 O O . GLN A 1 180 ? -4.216 -11.314 -6.650 1.00 91.38 180 GLN A O 1
ATOM 1470 N N . LYS A 1 181 ? -6.103 -11.214 -5.436 1.00 90.62 181 LYS A N 1
ATOM 1471 C CA . LYS A 1 181 ? -6.910 -10.544 -6.481 1.00 90.62 181 LYS A CA 1
ATOM 1472 C C . LYS A 1 181 ? -6.386 -9.152 -6.867 1.00 90.62 181 LYS A C 1
ATOM 1474 O O . LYS A 1 181 ? -6.628 -8.706 -7.992 1.00 90.62 181 LYS A O 1
ATOM 1479 N N . MET A 1 182 ? -5.727 -8.459 -5.936 1.00 90.06 182 MET A N 1
ATOM 1480 C CA . MET A 1 182 ? -5.165 -7.116 -6.131 1.00 90.06 182 MET A CA 1
ATOM 1481 C C . MET A 1 182 ? -3.774 -7.099 -6.771 1.00 90.06 182 MET A C 1
ATOM 1483 O O . MET A 1 182 ? -3.317 -6.032 -7.183 1.00 90.06 182 MET A O 1
ATOM 1487 N N . ILE A 1 183 ? -3.123 -8.257 -6.909 1.00 93.12 183 ILE A N 1
ATOM 1488 C CA . ILE A 1 183 ? -1.907 -8.404 -7.710 1.00 93.12 183 ILE A CA 1
ATOM 1489 C C . ILE A 1 183 ? -2.301 -8.477 -9.191 1.00 93.12 183 ILE A C 1
ATOM 1491 O O . ILE A 1 183 ? -3.174 -9.258 -9.561 1.00 93.12 183 ILE A O 1
ATOM 1495 N N . HIS A 1 184 ? -1.631 -7.689 -10.031 1.00 94.44 184 HIS A N 1
ATOM 1496 C CA . HIS A 1 184 ? -1.776 -7.719 -11.487 1.00 94.44 184 HIS A CA 1
ATOM 1497 C C . HIS A 1 184 ? -0.387 -7.815 -12.131 1.00 94.44 184 HIS A C 1
ATOM 1499 O O . HIS A 1 184 ? 0.509 -7.032 -11.811 1.00 94.44 184 HIS A O 1
ATOM 1505 N N . CYS A 1 185 ? -0.190 -8.789 -13.011 1.00 95.38 185 CYS A N 1
ATOM 1506 C CA . CYS A 1 185 ? 1.044 -9.014 -13.756 1.00 95.38 185 CYS A CA 1
ATOM 1507 C C . CYS A 1 185 ? 0.855 -8.623 -15.223 1.00 95.38 185 CYS A C 1
ATOM 1509 O O . CYS A 1 185 ? -0.009 -9.185 -15.883 1.00 95.38 185 CYS A O 1
ATOM 1511 N N . ALA A 1 186 ? 1.694 -7.732 -15.748 1.00 95.38 186 ALA A N 1
ATOM 1512 C CA . ALA A 1 186 ? 1.638 -7.305 -17.146 1.00 95.38 186 ALA A CA 1
ATOM 1513 C C . ALA A 1 186 ? 2.996 -7.466 -17.827 1.00 95.38 186 ALA A C 1
ATOM 1515 O O . ALA A 1 186 ? 4.044 -7.191 -17.228 1.00 95.38 186 ALA A O 1
ATOM 1516 N N . ARG A 1 187 ? 2.995 -7.880 -19.094 1.00 95.38 187 ARG A N 1
ATOM 1517 C CA . ARG A 1 187 ? 4.222 -8.019 -19.881 1.00 95.38 187 ARG A CA 1
ATOM 1518 C C . ARG A 1 187 ? 4.722 -6.656 -20.347 1.00 95.38 187 ARG A C 1
ATOM 1520 O O . ARG A 1 187 ? 3.973 -5.819 -20.839 1.00 95.38 187 ARG A O 1
ATOM 1527 N N . VAL A 1 188 ? 6.027 -6.442 -20.211 1.00 95.62 188 VAL A N 1
ATOM 1528 C CA . VAL A 1 188 ? 6.707 -5.207 -20.614 1.00 95.62 188 VAL A CA 1
ATOM 1529 C C . VAL A 1 188 ? 7.993 -5.503 -21.372 1.00 95.62 188 VAL A C 1
ATOM 1531 O O . VAL A 1 188 ? 8.675 -6.499 -21.118 1.00 95.62 188 VAL A O 1
ATOM 1534 N N . LYS A 1 189 ? 8.352 -4.601 -22.287 1.00 95.19 189 LYS A N 1
ATOM 1535 C CA . LYS A 1 189 ? 9.642 -4.575 -22.980 1.00 95.19 189 LYS A CA 1
ATOM 1536 C C . LYS A 1 189 ? 10.543 -3.537 -22.332 1.00 95.19 189 LYS A C 1
ATOM 1538 O O . LYS A 1 189 ? 10.386 -2.339 -22.549 1.00 95.19 189 LYS A O 1
ATOM 1543 N N . ILE A 1 190 ? 11.503 -4.010 -21.548 1.00 96.12 190 ILE A N 1
ATOM 1544 C CA . ILE A 1 190 ? 12.409 -3.173 -20.754 1.00 96.12 190 ILE A CA 1
ATOM 1545 C C . ILE A 1 190 ? 13.877 -3.535 -21.022 1.00 96.12 190 ILE A C 1
ATOM 1547 O O . ILE A 1 190 ? 14.153 -4.658 -21.448 1.00 96.12 190 ILE A O 1
ATOM 1551 N N . PRO A 1 191 ? 14.837 -2.625 -20.774 1.00 95.56 191 PRO A N 1
ATOM 1552 C CA . PRO A 1 191 ? 16.263 -2.941 -20.866 1.00 95.56 191 PRO A CA 1
ATOM 1553 C C . PRO A 1 191 ? 16.666 -4.082 -19.918 1.00 95.56 191 PRO A C 1
ATOM 1555 O O . PRO A 1 191 ? 16.218 -4.121 -18.768 1.00 95.56 191 PRO A O 1
ATOM 1558 N N . ARG A 1 192 ? 17.569 -4.974 -20.347 1.00 94.69 192 ARG A N 1
ATOM 1559 C CA . ARG A 1 192 ? 18.047 -6.129 -19.553 1.00 94.69 192 ARG A CA 1
ATOM 1560 C C . ARG A 1 192 ? 18.520 -5.763 -18.139 1.00 94.69 192 ARG A C 1
ATOM 1562 O O . ARG A 1 192 ? 18.179 -6.458 -17.181 1.00 94.69 192 ARG A O 1
ATOM 1569 N N . LYS A 1 193 ? 19.245 -4.645 -17.990 1.00 94.00 193 LYS A N 1
ATOM 1570 C CA . LYS A 1 193 ? 19.696 -4.105 -16.689 1.00 94.00 193 LYS A CA 1
ATOM 1571 C C . LYS A 1 193 ? 18.529 -3.820 -15.736 1.00 94.00 193 LYS A C 1
ATOM 1573 O O . LYS A 1 193 ? 18.627 -4.103 -14.545 1.00 94.00 193 LYS A O 1
ATOM 1578 N N . LEU A 1 194 ? 17.408 -3.319 -16.255 1.00 95.31 194 LEU A N 1
ATOM 1579 C CA . LEU A 1 194 ? 16.210 -3.055 -15.461 1.00 95.31 194 LEU A CA 1
ATOM 1580 C C . LEU A 1 194 ? 15.464 -4.347 -15.099 1.00 95.31 194 LEU A C 1
ATOM 1582 O O . LEU A 1 194 ? 15.056 -4.517 -13.951 1.00 95.31 194 LEU A O 1
ATOM 1586 N N . ALA A 1 195 ? 15.351 -5.288 -16.042 1.00 95.00 195 ALA A N 1
ATOM 1587 C CA . ALA A 1 195 ? 14.745 -6.596 -15.786 1.00 95.00 195 ALA A CA 1
ATOM 1588 C C . ALA A 1 195 ? 15.477 -7.369 -14.673 1.00 95.00 195 ALA A C 1
ATOM 1590 O O . ALA A 1 195 ? 14.830 -7.971 -13.817 1.00 95.00 195 ALA A O 1
ATOM 1591 N N . TYR A 1 196 ? 16.814 -7.301 -14.630 1.00 94.19 196 TYR A N 1
ATOM 1592 C CA . TYR A 1 196 ? 17.609 -7.888 -13.548 1.00 94.19 196 TYR A CA 1
ATOM 1593 C C . TYR A 1 196 ? 17.265 -7.292 -12.172 1.00 94.19 196 TYR A C 1
ATOM 1595 O O . TYR A 1 196 ? 17.017 -8.040 -11.224 1.00 94.19 196 TYR A O 1
ATOM 1603 N N . ILE A 1 197 ? 17.191 -5.961 -12.057 1.00 93.94 197 ILE A N 1
ATOM 1604 C CA . ILE A 1 197 ? 16.865 -5.291 -10.787 1.00 93.94 197 ILE A CA 1
ATOM 1605 C C . ILE A 1 197 ? 15.432 -5.603 -10.347 1.00 93.94 197 ILE A C 1
ATOM 1607 O O . ILE A 1 197 ? 15.223 -5.947 -9.184 1.00 93.94 197 ILE A O 1
ATOM 1611 N N . LEU A 1 198 ? 14.459 -5.565 -11.262 1.00 94.31 198 LEU A N 1
ATOM 1612 C CA . LEU A 1 198 ? 13.069 -5.922 -10.960 1.00 94.31 198 LEU A CA 1
ATOM 1613 C C . LEU A 1 198 ? 12.926 -7.383 -10.517 1.00 94.31 198 LEU A C 1
ATOM 1615 O O . LEU A 1 198 ? 12.210 -7.652 -9.556 1.00 94.31 198 LEU A O 1
ATOM 1619 N N . HIS A 1 199 ? 13.656 -8.317 -11.130 1.00 93.12 199 HIS A N 1
ATOM 1620 C CA . HIS A 1 199 ? 13.688 -9.711 -10.680 1.00 93.12 199 HIS A CA 1
ATOM 1621 C C . HIS A 1 199 ? 14.339 -9.862 -9.289 1.00 93.12 199 HIS A C 1
ATOM 1623 O O . HIS A 1 199 ? 13.871 -10.645 -8.463 1.00 93.12 199 HIS A O 1
ATOM 1629 N N . ARG A 1 200 ? 15.386 -9.080 -8.978 1.00 92.75 200 ARG A N 1
ATOM 1630 C CA . ARG A 1 200 ? 16.046 -9.074 -7.656 1.00 92.75 200 ARG A CA 1
ATOM 1631 C C . ARG A 1 200 ? 15.241 -8.378 -6.552 1.00 92.75 200 ARG A C 1
ATOM 1633 O O . ARG A 1 200 ? 15.395 -8.756 -5.389 1.00 92.75 200 ARG A O 1
ATOM 1640 N N . ARG A 1 201 ? 14.438 -7.356 -6.874 1.00 93.25 201 ARG A N 1
ATOM 1641 C CA . ARG A 1 201 ? 13.595 -6.586 -5.935 1.00 93.25 201 ARG A CA 1
ATOM 1642 C C . ARG A 1 201 ? 12.254 -6.201 -6.588 1.00 93.25 201 ARG A C 1
ATOM 1644 O O . ARG A 1 201 ? 12.057 -5.029 -6.906 1.00 93.25 201 ARG A O 1
ATOM 1651 N N . PRO A 1 202 ? 11.278 -7.123 -6.712 1.00 92.94 202 PRO A N 1
ATOM 1652 C CA . PRO A 1 202 ? 9.986 -6.813 -7.338 1.00 92.94 202 PRO A CA 1
ATOM 1653 C C . PRO A 1 202 ? 9.246 -5.640 -6.679 1.00 92.94 202 PRO A C 1
ATOM 1655 O O . PRO A 1 202 ? 8.620 -4.838 -7.362 1.00 92.94 202 PRO A O 1
ATOM 1658 N N . LYS A 1 203 ? 9.388 -5.475 -5.354 1.00 93.62 203 LYS A N 1
ATOM 1659 C CA . LYS A 1 203 ? 8.765 -4.377 -4.592 1.00 93.62 203 LYS A CA 1
ATOM 1660 C C . LYS A 1 203 ? 9.317 -2.980 -4.945 1.00 93.62 203 LYS A C 1
ATOM 1662 O O . LYS A 1 203 ? 8.734 -1.988 -4.531 1.00 93.62 203 LYS A O 1
ATOM 1667 N N . ALA A 1 204 ? 10.392 -2.880 -5.736 1.00 94.69 204 ALA A N 1
ATOM 1668 C CA . ALA A 1 204 ? 10.906 -1.609 -6.253 1.00 94.69 204 ALA A CA 1
ATOM 1669 C C . ALA A 1 204 ? 10.010 -0.962 -7.321 1.00 94.69 204 ALA A C 1
ATOM 1671 O O . ALA A 1 204 ? 10.174 0.223 -7.604 1.00 94.69 204 ALA A O 1
ATOM 1672 N N . ILE A 1 205 ? 9.052 -1.704 -7.891 1.00 96.25 205 ILE A N 1
ATOM 1673 C CA . ILE A 1 205 ? 8.106 -1.149 -8.863 1.00 96.25 205 ILE A CA 1
ATOM 1674 C C . ILE A 1 205 ? 7.242 -0.031 -8.264 1.00 96.25 205 ILE A C 1
ATOM 1676 O O . ILE A 1 205 ? 6.975 0.939 -8.960 1.00 96.25 205 ILE A O 1
ATOM 1680 N N . ALA A 1 206 ? 6.867 -0.115 -6.982 1.00 95.12 206 ALA A N 1
ATOM 1681 C CA . ALA A 1 206 ? 6.016 0.876 -6.325 1.00 95.12 206 ALA A CA 1
ATOM 1682 C C . ALA A 1 206 ? 6.651 2.282 -6.287 1.00 95.12 206 ALA A C 1
ATOM 1684 O O . ALA A 1 206 ? 6.109 3.178 -6.933 1.00 95.12 206 ALA A O 1
ATOM 1685 N N . PRO A 1 207 ? 7.840 2.497 -5.679 1.00 94.12 207 PRO A N 1
ATOM 1686 C CA . PRO A 1 207 ? 8.478 3.815 -5.687 1.00 94.12 207 PRO A CA 1
ATOM 1687 C C . PRO A 1 207 ? 8.943 4.267 -7.084 1.00 94.12 207 PRO A C 1
ATOM 1689 O O . PRO A 1 207 ? 9.143 5.459 -7.295 1.00 94.12 207 PRO A O 1
ATOM 1692 N N . ALA A 1 208 ? 9.111 3.356 -8.052 1.00 95.06 208 ALA A N 1
ATOM 1693 C CA . ALA A 1 208 ? 9.398 3.725 -9.441 1.00 95.06 208 ALA A CA 1
ATOM 1694 C C . ALA A 1 208 ? 8.147 4.234 -10.181 1.00 95.06 208 ALA A C 1
ATOM 1696 O O . ALA A 1 208 ? 8.223 5.231 -10.898 1.00 95.06 208 ALA A O 1
ATOM 1697 N N . VAL A 1 209 ? 6.997 3.580 -9.990 1.00 95.81 209 VAL A N 1
ATOM 1698 C CA . VAL A 1 209 ? 5.694 4.035 -10.499 1.00 95.81 209 VAL A CA 1
ATOM 1699 C C . VAL A 1 209 ? 5.291 5.343 -9.825 1.00 95.81 209 VAL A C 1
ATOM 1701 O O . VAL A 1 209 ? 4.882 6.259 -10.528 1.00 95.81 209 VAL A O 1
ATOM 1704 N N . GLU A 1 210 ? 5.494 5.493 -8.514 1.00 93.25 210 GLU A N 1
ATOM 1705 C CA . GLU A 1 210 ? 5.256 6.760 -7.814 1.00 93.25 210 GLU A CA 1
ATOM 1706 C C . GLU A 1 210 ? 6.151 7.885 -8.359 1.00 93.25 210 GLU A C 1
ATOM 1708 O O . GLU A 1 210 ? 5.645 8.948 -8.715 1.00 93.25 210 GLU A O 1
ATOM 1713 N N . ALA A 1 211 ? 7.464 7.654 -8.502 1.00 92.75 211 ALA A N 1
ATOM 1714 C CA . ALA A 1 211 ? 8.387 8.642 -9.071 1.00 92.75 211 ALA A CA 1
ATOM 1715 C C . ALA A 1 211 ? 8.049 9.016 -10.528 1.00 92.75 211 ALA A C 1
ATOM 1717 O O . ALA A 1 211 ? 8.411 10.101 -10.990 1.00 92.75 211 ALA A O 1
ATOM 1718 N N . PHE A 1 212 ? 7.348 8.136 -11.252 1.00 94.94 212 PHE A N 1
ATOM 1719 C CA . PHE A 1 212 ? 6.760 8.443 -12.549 1.00 94.94 212 PHE A CA 1
ATOM 1720 C C . PHE A 1 212 ? 5.442 9.219 -12.430 1.00 94.94 212 PHE A C 1
ATOM 1722 O O . PHE A 1 212 ? 5.269 10.202 -13.143 1.00 94.94 212 PHE A O 1
ATOM 1729 N N . TYR A 1 213 ? 4.518 8.810 -11.561 1.00 93.94 213 TYR A N 1
ATOM 1730 C CA . TYR A 1 213 ? 3.190 9.405 -11.376 1.00 93.94 213 TYR A CA 1
ATOM 1731 C C . TYR A 1 213 ? 3.270 10.834 -10.825 1.00 93.94 213 TYR A C 1
ATOM 1733 O O . TYR A 1 213 ? 2.727 11.753 -11.431 1.00 93.94 213 TYR A O 1
ATOM 1741 N N . LEU A 1 214 ? 4.065 11.052 -9.775 1.00 91.81 214 LEU A N 1
ATOM 1742 C CA . LEU A 1 214 ? 4.295 12.353 -9.136 1.00 91.81 214 LEU A CA 1
ATOM 1743 C C . LEU A 1 214 ? 5.474 13.133 -9.759 1.00 91.81 214 LEU A C 1
ATOM 1745 O O . LEU A 1 214 ? 6.134 13.925 -9.084 1.00 91.81 214 LEU A O 1
ATOM 1749 N N . ARG A 1 215 ? 5.790 12.887 -11.039 1.00 92.19 215 ARG A N 1
ATOM 1750 C CA . ARG A 1 215 ? 6.933 13.510 -11.732 1.00 92.19 215 ARG A CA 1
ATOM 1751 C C . ARG A 1 215 ? 6.790 15.031 -11.849 1.00 92.19 215 ARG A C 1
ATOM 1753 O O . ARG A 1 215 ? 5.721 15.542 -12.173 1.00 92.19 215 ARG A O 1
ATOM 1760 N N . ASP A 1 216 ? 7.904 15.743 -11.706 1.00 89.19 216 ASP A N 1
ATOM 1761 C CA . ASP A 1 216 ? 7.990 17.190 -11.904 1.00 89.19 216 ASP A CA 1
ATOM 1762 C C . ASP A 1 216 ? 9.041 17.542 -12.991 1.00 89.19 216 ASP A C 1
ATOM 1764 O O . ASP A 1 216 ? 9.753 16.666 -13.503 1.00 89.19 216 ASP A O 1
ATOM 1768 N N . PRO A 1 217 ? 9.180 18.822 -13.390 1.00 87.19 217 PRO A N 1
ATOM 1769 C CA . PRO A 1 217 ? 10.192 19.235 -14.368 1.00 87.19 217 PRO A CA 1
ATOM 1770 C C . PRO A 1 217 ? 11.655 19.036 -13.920 1.00 87.19 217 PRO A C 1
ATOM 1772 O O . PRO A 1 217 ? 12.567 19.157 -14.744 1.00 87.19 217 PRO A O 1
ATOM 1775 N N . LEU A 1 218 ? 11.911 18.758 -12.636 1.00 86.62 218 LEU A N 1
ATOM 1776 C CA . LEU A 1 218 ? 13.242 18.510 -12.081 1.00 86.62 218 LEU A CA 1
ATOM 1777 C C . LEU A 1 218 ? 13.588 17.014 -12.099 1.00 86.62 218 LEU A C 1
ATOM 1779 O O . LEU A 1 218 ? 14.710 16.676 -12.483 1.00 86.62 218 LEU A O 1
ATOM 1783 N N . THR A 1 219 ? 12.648 16.125 -11.762 1.00 86.75 219 THR A N 1
ATOM 1784 C CA . THR A 1 219 ? 12.810 14.666 -11.867 1.00 86.75 219 THR A CA 1
ATOM 1785 C C . THR A 1 219 ? 12.862 14.218 -13.322 1.00 86.75 219 THR A C 1
ATOM 1787 O O . THR A 1 219 ? 13.683 13.370 -13.650 1.00 86.75 219 THR A O 1
ATOM 1790 N N . LEU A 1 220 ? 12.114 14.857 -14.231 1.00 88.31 220 LEU A N 1
ATOM 1791 C CA . LEU A 1 220 ? 12.191 14.598 -15.679 1.00 88.31 220 LEU A CA 1
ATOM 1792 C C . LEU A 1 220 ? 13.514 15.032 -16.339 1.00 88.31 220 LEU A C 1
ATOM 1794 O O . LEU A 1 220 ? 13.819 14.625 -17.465 1.00 88.31 220 LEU A O 1
ATOM 1798 N N . LYS A 1 221 ? 14.324 15.857 -15.671 1.00 87.12 221 LYS A N 1
ATOM 1799 C CA . LYS A 1 221 ? 15.529 16.473 -16.250 1.00 87.12 221 LYS A CA 1
ATOM 1800 C C . LYS A 1 221 ? 16.589 15.489 -16.793 1.00 87.12 221 LYS A C 1
ATOM 1802 O O . LYS A 1 221 ? 17.183 15.829 -17.820 1.00 87.12 221 LYS A O 1
ATOM 1807 N N . PRO A 1 222 ? 16.858 14.308 -16.191 1.00 85.50 222 PRO A N 1
ATOM 1808 C CA . PRO A 1 222 ? 17.768 13.311 -16.761 1.00 85.50 222 PRO A CA 1
ATOM 1809 C C . PRO A 1 222 ? 17.238 12.737 -18.082 1.00 85.50 222 PRO A C 1
ATOM 1811 O O . PRO A 1 222 ? 17.982 12.658 -19.058 1.00 85.50 222 PRO A O 1
ATOM 1814 N N . LEU A 1 223 ? 15.938 12.429 -18.146 1.00 87.31 223 LEU A N 1
ATOM 1815 C CA . LEU A 1 223 ? 15.273 11.814 -19.304 1.00 87.31 223 LEU A CA 1
ATOM 1816 C C . LEU A 1 223 ? 15.227 12.734 -20.534 1.00 87.31 223 LEU A C 1
ATOM 1818 O O . LEU A 1 223 ? 15.277 12.260 -21.668 1.00 87.31 223 LEU A O 1
ATOM 1822 N N . MET A 1 224 ? 15.204 14.053 -20.323 1.00 86.69 224 MET A N 1
ATOM 1823 C CA . MET A 1 224 ? 15.283 15.056 -21.395 1.00 86.69 224 MET A CA 1
ATOM 1824 C C . MET A 1 224 ? 16.674 15.143 -22.063 1.00 86.69 224 MET A C 1
ATOM 1826 O O . MET A 1 224 ? 16.845 15.833 -23.073 1.00 86.69 224 MET A O 1
ATOM 1830 N N . SER A 1 225 ? 17.686 14.442 -21.538 1.00 81.50 225 SER A N 1
ATOM 1831 C CA . SER A 1 225 ? 19.012 14.335 -22.153 1.00 81.50 225 SER A CA 1
ATOM 1832 C C . SER A 1 225 ? 18.975 13.512 -23.446 1.00 81.50 225 SER A C 1
ATOM 1834 O O . SER A 1 225 ? 18.546 12.363 -23.461 1.00 81.50 225 SER A O 1
ATOM 1836 N N . LYS A 1 226 ? 19.547 14.047 -24.533 1.00 77.62 226 LYS A N 1
ATOM 1837 C CA . LYS A 1 226 ? 19.822 13.264 -25.757 1.00 77.62 226 LYS A CA 1
ATOM 1838 C C . LYS A 1 226 ? 21.021 12.313 -25.622 1.00 77.62 226 LYS A C 1
ATOM 1840 O O . LYS A 1 226 ? 21.244 11.494 -26.507 1.00 77.62 226 LYS A O 1
ATOM 1845 N N . ALA A 1 227 ? 21.817 12.435 -24.558 1.00 81.12 227 ALA A N 1
ATOM 1846 C CA . ALA A 1 227 ? 22.963 11.565 -24.311 1.00 81.12 227 ALA A CA 1
ATOM 1847 C C . ALA A 1 227 ? 22.505 10.291 -23.588 1.00 81.12 227 ALA A C 1
ATOM 1849 O O . ALA A 1 227 ? 22.414 10.279 -22.362 1.00 81.12 227 ALA A O 1
ATOM 1850 N N . VAL A 1 228 ? 22.226 9.241 -24.368 1.00 79.56 228 VAL A N 1
ATOM 1851 C CA . VAL A 1 228 ? 21.795 7.910 -23.893 1.00 79.56 228 VAL A CA 1
ATOM 1852 C C . VAL A 1 228 ? 22.789 7.306 -22.893 1.00 79.56 228 VAL A C 1
ATOM 1854 O O . VAL A 1 228 ? 22.379 6.711 -21.907 1.00 79.56 228 VAL A O 1
ATOM 1857 N N . GLU A 1 229 ? 24.085 7.557 -23.094 1.00 78.88 229 GLU A N 1
ATOM 1858 C CA . GLU A 1 229 ? 25.208 7.154 -22.226 1.00 78.88 229 GLU A CA 1
ATOM 1859 C C . GLU A 1 229 ? 25.141 7.705 -20.785 1.00 78.88 229 GLU A C 1
ATOM 1861 O O . GLU A 1 229 ? 25.974 7.349 -19.958 1.00 78.88 229 GLU A O 1
ATOM 1866 N N . LYS A 1 230 ? 24.198 8.610 -20.484 1.00 83.44 230 LYS A N 1
ATOM 1867 C CA . LYS A 1 230 ? 23.983 9.171 -19.139 1.00 83.44 230 LYS A CA 1
ATOM 1868 C C . LYS A 1 230 ? 22.792 8.571 -18.396 1.00 83.44 230 LYS A C 1
ATOM 1870 O O . LYS A 1 230 ? 22.553 8.982 -17.266 1.00 83.44 230 LYS A O 1
ATOM 1875 N N . LEU A 1 231 ? 22.033 7.686 -19.039 1.00 87.94 231 LEU A N 1
ATOM 1876 C CA . LEU A 1 231 ? 20.928 6.985 -18.399 1.00 87.94 231 LEU A CA 1
ATOM 1877 C C . LEU A 1 231 ? 21.464 5.782 -17.625 1.00 87.94 231 LEU A C 1
ATOM 1879 O O . LEU A 1 231 ? 22.306 5.040 -18.132 1.00 87.94 231 LEU A O 1
ATOM 1883 N N . VAL A 1 232 ? 20.926 5.554 -16.433 1.00 89.88 232 VAL A N 1
ATOM 1884 C CA . VAL A 1 232 ? 21.131 4.316 -15.674 1.00 89.88 232 VAL A CA 1
ATOM 1885 C C . VAL A 1 232 ? 20.476 3.137 -16.402 1.00 89.88 232 VAL A C 1
ATOM 1887 O O . VAL A 1 232 ? 21.036 2.034 -16.409 1.00 89.88 232 VAL A O 1
ATOM 1890 N N . PHE A 1 233 ? 19.335 3.390 -17.056 1.00 92.62 233 PHE A N 1
ATOM 1891 C CA . PHE A 1 233 ? 18.539 2.437 -17.833 1.00 92.62 233 PHE A CA 1
ATOM 1892 C C . PHE A 1 233 ? 18.359 2.909 -19.291 1.00 92.62 233 PHE A C 1
ATOM 1894 O O . PHE A 1 233 ? 17.268 3.331 -19.689 1.00 92.62 233 PHE A O 1
ATOM 1901 N N . PRO A 1 234 ? 19.416 2.861 -20.125 1.00 90.81 234 PRO A N 1
ATOM 1902 C CA . PRO A 1 234 ? 19.317 3.261 -21.525 1.00 90.81 234 PRO A CA 1
ATOM 1903 C C . PRO A 1 234 ? 18.356 2.334 -22.295 1.00 90.81 234 PRO A C 1
ATOM 1905 O O . PRO A 1 234 ? 18.357 1.128 -22.040 1.00 90.81 234 PRO A O 1
ATOM 1908 N N . PRO A 1 235 ? 17.568 2.845 -23.265 1.00 90.94 235 PRO A N 1
ATOM 1909 C CA . PRO A 1 235 ? 16.630 2.049 -24.061 1.00 90.94 235 PRO A CA 1
ATOM 1910 C C . PRO A 1 235 ? 17.355 1.208 -25.126 1.00 90.94 235 PRO A C 1
ATOM 1912 O O . PRO A 1 235 ? 17.297 1.474 -26.326 1.00 90.94 235 PRO A O 1
ATOM 1915 N N . LEU A 1 236 ? 18.093 0.209 -24.651 1.00 90.88 236 LEU A N 1
ATOM 1916 C CA . LEU A 1 236 ? 18.928 -0.726 -25.396 1.00 90.88 236 LEU A CA 1
ATOM 1917 C C . LEU A 1 236 ? 18.740 -2.130 -24.801 1.00 90.88 236 LEU A C 1
ATOM 1919 O O . LEU A 1 236 ? 18.347 -2.256 -23.644 1.00 90.88 236 LEU A O 1
ATOM 1923 N N . ASP A 1 237 ? 19.053 -3.170 -25.581 1.00 90.81 237 ASP A N 1
ATOM 1924 C CA . ASP A 1 237 ? 19.019 -4.576 -25.135 1.00 90.81 237 ASP A CA 1
ATOM 1925 C C . ASP A 1 237 ? 17.696 -4.950 -24.431 1.00 90.81 237 ASP A C 1
ATOM 1927 O O . ASP A 1 237 ? 17.638 -5.278 -23.242 1.00 90.81 237 ASP A O 1
ATOM 1931 N N . PHE A 1 238 ? 16.603 -4.804 -25.184 1.00 93.50 238 PHE A N 1
ATOM 1932 C CA . PHE A 1 238 ? 15.247 -5.041 -24.705 1.00 93.50 238 PHE A CA 1
ATOM 1933 C C . PHE A 1 238 ? 14.960 -6.525 -24.491 1.00 93.50 238 PHE A C 1
ATOM 1935 O O . PHE A 1 238 ? 15.110 -7.342 -25.399 1.00 93.50 238 PHE A O 1
ATOM 1942 N N . VAL A 1 239 ? 14.421 -6.838 -23.317 1.00 94.38 239 VAL A N 1
ATOM 1943 C CA . VAL A 1 239 ? 13.881 -8.150 -22.961 1.00 94.38 239 VAL A CA 1
ATOM 1944 C C . VAL A 1 239 ? 12.392 -8.012 -22.646 1.00 94.38 239 VAL A C 1
ATOM 1946 O O . VAL A 1 239 ? 11.951 -6.986 -22.128 1.00 94.38 239 VAL A O 1
ATOM 1949 N N . THR A 1 240 ? 11.599 -9.029 -22.993 1.00 95.25 240 THR A N 1
ATOM 1950 C CA . THR A 1 240 ? 10.167 -9.079 -22.652 1.00 95.25 240 THR A CA 1
ATOM 1951 C C . THR A 1 240 ? 9.982 -9.924 -21.402 1.00 95.25 240 THR A C 1
ATOM 1953 O O . THR A 1 240 ? 10.345 -11.099 -21.415 1.00 95.25 240 THR A O 1
ATOM 1956 N N . VAL A 1 241 ? 9.429 -9.337 -20.343 1.00 95.38 241 VAL A N 1
ATOM 1957 C CA . VAL A 1 241 ? 9.187 -10.005 -19.055 1.00 95.38 241 VAL A CA 1
ATOM 1958 C C . VAL A 1 241 ? 7.846 -9.569 -18.468 1.00 95.38 241 VAL A C 1
ATOM 1960 O O . VAL A 1 241 ? 7.436 -8.425 -18.656 1.00 95.38 241 VAL A O 1
ATOM 1963 N N . SER A 1 242 ? 7.178 -10.458 -17.737 1.00 96.00 242 SER A N 1
ATOM 1964 C CA . SER A 1 242 ? 6.103 -10.083 -16.812 1.00 96.00 242 SER A CA 1
ATOM 1965 C C . SER A 1 242 ? 6.661 -9.251 -15.654 1.00 96.00 242 SER A C 1
ATOM 1967 O O . SER A 1 242 ? 7.658 -9.630 -15.030 1.00 96.00 242 SER A O 1
ATOM 1969 N N . VAL A 1 243 ? 6.019 -8.123 -15.355 1.00 95.69 243 VAL A N 1
ATOM 1970 C CA . VAL A 1 243 ? 6.250 -7.334 -14.140 1.00 95.69 243 VAL A CA 1
ATOM 1971 C C . VAL A 1 243 ? 4.983 -7.352 -13.295 1.00 95.69 243 VAL A C 1
ATOM 1973 O O . VAL A 1 243 ? 3.876 -7.157 -13.791 1.00 95.69 243 VAL A O 1
ATOM 1976 N N . ARG A 1 244 ? 5.166 -7.599 -11.996 1.00 95.38 244 ARG A N 1
ATOM 1977 C CA . ARG A 1 244 ? 4.101 -7.650 -10.993 1.00 95.38 244 ARG A CA 1
ATOM 1978 C C . ARG A 1 244 ? 3.852 -6.256 -10.422 1.00 95.38 244 ARG A C 1
ATOM 1980 O O . ARG A 1 244 ? 4.793 -5.625 -9.954 1.00 95.38 244 ARG A O 1
ATOM 1987 N N . PHE A 1 245 ? 2.596 -5.837 -10.391 1.00 95.38 245 PHE A N 1
ATOM 1988 C CA . PHE A 1 245 ? 2.090 -4.592 -9.816 1.00 95.38 245 PHE A CA 1
ATOM 1989 C C . PHE A 1 245 ? 0.974 -4.903 -8.800 1.00 95.38 245 PHE A C 1
ATOM 1991 O O . PHE A 1 245 ? 0.481 -6.034 -8.731 1.00 95.38 245 PHE A O 1
ATOM 1998 N N . THR A 1 246 ? 0.515 -3.895 -8.053 1.00 95.06 246 THR A N 1
ATOM 1999 C CA . THR A 1 246 ? -0.891 -3.871 -7.611 1.00 95.06 246 THR A CA 1
ATOM 2000 C C . THR A 1 246 ? -1.753 -3.254 -8.711 1.00 95.06 246 THR A C 1
ATOM 2002 O O . THR A 1 246 ? -1.240 -2.514 -9.555 1.00 95.06 246 THR A O 1
ATOM 2005 N N . ARG A 1 247 ? -3.068 -3.504 -8.699 1.00 93.56 247 ARG A N 1
ATOM 2006 C CA . ARG A 1 247 ? -4.007 -2.853 -9.634 1.00 93.56 247 ARG A CA 1
ATOM 2007 C C . ARG A 1 247 ? -3.863 -1.326 -9.645 1.00 93.56 247 ARG A C 1
ATOM 2009 O O . ARG A 1 247 ? -3.781 -0.743 -10.719 1.00 93.56 247 ARG A O 1
ATOM 2016 N N . VAL A 1 248 ? -3.738 -0.694 -8.474 1.00 93.94 248 VAL A N 1
ATOM 2017 C CA . VAL A 1 248 ? -3.547 0.766 -8.340 1.00 93.94 248 VAL A CA 1
ATOM 2018 C C . VAL A 1 248 ? -2.280 1.233 -9.065 1.00 93.94 248 VAL A C 1
ATOM 2020 O O . VAL A 1 248 ? -2.352 2.124 -9.907 1.00 93.94 248 VAL A O 1
ATOM 2023 N N . LEU A 1 249 ? -1.134 0.586 -8.814 1.00 96.00 249 LEU A N 1
ATOM 2024 C CA . LEU A 1 249 ? 0.143 0.935 -9.454 1.00 96.00 249 LEU A CA 1
ATOM 2025 C C . LEU A 1 249 ? 0.105 0.721 -10.978 1.00 96.00 249 LEU A C 1
ATOM 2027 O O . LEU A 1 249 ? 0.656 1.517 -11.736 1.00 96.00 249 LEU A O 1
ATOM 2031 N N . TYR A 1 250 ? -0.564 -0.335 -11.447 1.00 96.19 250 TYR A N 1
ATOM 2032 C CA . TYR A 1 250 ? -0.754 -0.564 -12.878 1.00 96.19 250 TYR A CA 1
ATOM 2033 C C . TYR A 1 250 ? -1.648 0.511 -13.514 1.00 96.19 250 TYR A C 1
ATOM 2035 O O . TYR A 1 250 ? -1.283 1.073 -14.546 1.00 96.19 250 TYR A O 1
ATOM 2043 N N . ALA A 1 251 ? -2.770 0.864 -12.878 1.00 93.81 251 ALA A N 1
ATOM 2044 C CA . ALA A 1 251 ? -3.679 1.900 -13.364 1.00 93.81 251 ALA A CA 1
ATOM 2045 C C . ALA A 1 251 ? -3.012 3.285 -13.410 1.00 93.81 251 ALA A C 1
ATOM 2047 O O . ALA A 1 251 ? -3.098 3.962 -14.437 1.00 93.81 251 ALA A O 1
ATOM 2048 N N . GLN A 1 252 ? -2.277 3.674 -12.359 1.00 94.19 252 GLN A N 1
ATOM 2049 C CA . GLN A 1 252 ? -1.461 4.899 -12.318 1.00 94.19 252 GLN A CA 1
ATOM 2050 C C . GLN A 1 252 ? -0.438 4.962 -13.465 1.00 94.19 252 GLN A C 1
ATOM 2052 O O . GLN A 1 252 ? -0.096 6.050 -13.930 1.00 94.19 252 GLN A O 1
ATOM 2057 N N . LEU A 1 253 ? 0.065 3.816 -13.937 1.00 94.50 253 LEU A N 1
ATOM 2058 C CA . LEU A 1 253 ? 1.049 3.754 -15.015 1.00 94.50 253 LEU A CA 1
ATOM 2059 C C . LEU A 1 253 ? 0.400 3.715 -16.412 1.00 94.50 253 LEU A C 1
ATOM 2061 O O . LEU A 1 253 ? 0.790 4.489 -17.289 1.00 94.50 253 LEU A O 1
ATOM 2065 N N . LYS A 1 254 ? -0.600 2.849 -16.630 1.00 92.38 254 LYS A N 1
ATOM 2066 C CA . LYS A 1 254 ? -1.276 2.675 -17.928 1.00 92.38 254 LYS A CA 1
ATOM 2067 C C . LYS A 1 254 ? -2.073 3.920 -18.329 1.00 92.38 254 LYS A C 1
ATOM 2069 O O . LYS A 1 254 ? -1.889 4.395 -19.448 1.00 92.38 254 LYS A O 1
ATOM 2074 N N . SER A 1 255 ? -2.888 4.473 -17.422 1.00 89.62 255 SER A N 1
ATOM 2075 C CA . SER A 1 255 ? -3.809 5.596 -17.704 1.00 89.62 255 SER A CA 1
ATOM 2076 C C . SER A 1 255 ? -3.113 6.884 -18.161 1.00 89.62 255 SER A C 1
ATOM 2078 O O . SER A 1 255 ? -3.705 7.708 -18.856 1.00 89.62 255 SER A O 1
ATOM 2080 N N . GLN A 1 256 ? -1.846 7.075 -17.793 1.00 88.94 256 GLN A N 1
ATOM 2081 C CA . GLN A 1 256 ? -1.140 8.313 -18.078 1.00 88.94 256 GLN A CA 1
ATOM 2082 C C . GLN A 1 256 ? -0.640 8.411 -19.516 1.00 88.94 256 GLN A C 1
ATOM 2084 O O . GLN A 1 256 ? 0.162 7.601 -19.991 1.00 88.94 256 GLN A O 1
ATOM 2089 N N . ARG A 1 257 ? -1.016 9.510 -20.170 1.00 88.44 257 ARG A N 1
ATOM 2090 C CA . ARG A 1 257 ? -0.405 9.960 -21.422 1.00 88.44 257 ARG A CA 1
ATOM 2091 C C . ARG A 1 257 ? 0.957 10.589 -21.131 1.00 88.44 257 ARG A C 1
ATOM 2093 O O . ARG A 1 257 ? 1.087 11.458 -20.268 1.00 88.44 257 ARG A O 1
ATOM 2100 N N . PHE A 1 258 ? 1.985 10.121 -21.833 1.00 91.56 258 PHE A N 1
ATOM 2101 C CA . PHE A 1 258 ? 3.369 10.534 -21.625 1.00 91.56 258 PHE A CA 1
ATOM 2102 C C . PHE A 1 258 ? 4.111 10.559 -22.962 1.00 91.56 258 PHE A C 1
ATOM 2104 O O . PHE A 1 258 ? 4.236 9.532 -23.624 1.00 91.56 258 PHE A O 1
ATOM 2111 N N . GLU A 1 259 ? 4.593 11.733 -23.376 1.00 90.62 259 GLU A N 1
ATOM 2112 C CA . GLU A 1 259 ? 5.371 11.841 -24.611 1.00 90.62 259 GLU A CA 1
ATOM 2113 C C . GLU A 1 259 ? 6.725 11.124 -24.470 1.00 90.62 259 GLU A C 1
ATOM 2115 O O . GLU A 1 259 ? 7.441 11.372 -23.494 1.00 90.62 259 GLU A O 1
ATOM 2120 N N . PRO A 1 260 ? 7.137 10.291 -25.447 1.00 91.31 260 PRO A N 1
ATOM 2121 C CA . PRO A 1 260 ? 8.420 9.606 -25.385 1.00 91.31 260 PRO A CA 1
ATOM 2122 C C . PRO A 1 260 ? 9.600 10.583 -25.228 1.00 91.31 260 PRO A C 1
ATOM 2124 O O . PRO A 1 260 ? 9.793 11.458 -26.088 1.00 91.31 260 PRO A O 1
ATOM 2127 N N . PRO A 1 261 ? 10.445 10.434 -24.186 1.00 91.69 261 PRO A N 1
ATOM 2128 C CA . PRO A 1 261 ? 11.644 11.253 -24.027 1.00 91.69 261 PRO A CA 1
ATOM 2129 C C . PRO A 1 261 ? 12.604 11.080 -25.216 1.00 91.69 261 PRO A C 1
ATOM 2131 O O . PRO A 1 261 ? 12.568 10.039 -25.880 1.00 91.69 261 PRO A O 1
ATOM 2134 N N . PRO A 1 262 ? 13.505 12.039 -25.507 1.00 90.94 262 PRO A N 1
ATOM 2135 C CA . PRO A 1 262 ? 14.332 12.015 -26.719 1.00 90.94 262 PRO A CA 1
ATOM 2136 C C . PRO A 1 262 ? 15.097 10.700 -27.011 1.00 90.94 262 PRO A C 1
ATOM 2138 O O . PRO A 1 262 ? 15.200 10.357 -28.191 1.00 90.94 262 PRO A O 1
ATOM 2141 N N . PRO A 1 263 ? 15.588 9.933 -26.011 1.00 89.38 263 PRO A N 1
ATOM 2142 C CA . PRO A 1 263 ? 16.140 8.585 -26.213 1.00 89.38 263 PRO A CA 1
ATOM 2143 C C . PRO A 1 263 ? 15.150 7.551 -26.782 1.00 89.38 263 PRO A C 1
ATOM 2145 O O . PRO A 1 263 ? 15.546 6.692 -27.567 1.00 89.38 263 PRO A O 1
ATOM 2148 N N . TRP A 1 264 ? 13.869 7.639 -26.417 1.00 90.81 264 TRP A N 1
ATOM 2149 C CA . TRP A 1 264 ? 12.814 6.677 -26.763 1.00 90.81 264 TRP A CA 1
ATOM 2150 C C . TRP A 1 264 ? 12.089 7.000 -28.078 1.00 90.81 264 TRP A C 1
ATOM 2152 O O . TRP A 1 264 ? 11.583 6.093 -28.738 1.00 90.81 264 TRP A O 1
ATOM 2162 N N . GLN A 1 265 ? 12.070 8.269 -28.508 1.00 89.38 265 GLN A N 1
ATOM 2163 C CA . GLN A 1 265 ? 11.291 8.734 -29.674 1.00 89.38 265 GLN A CA 1
ATOM 2164 C C . GLN A 1 265 ? 11.542 7.947 -30.966 1.00 89.38 265 GLN A C 1
ATOM 2166 O O . GLN A 1 265 ? 10.608 7.703 -31.724 1.00 89.38 265 GLN A O 1
ATOM 2171 N N . ASN A 1 266 ? 12.789 7.559 -31.244 1.00 85.69 266 ASN A N 1
ATOM 2172 C CA . ASN A 1 266 ? 13.115 6.796 -32.454 1.00 85.69 266 ASN A CA 1
ATOM 2173 C C . ASN A 1 266 ? 12.620 5.345 -32.392 1.00 85.69 266 ASN A C 1
ATOM 2175 O O . ASN A 1 266 ? 12.364 4.752 -33.436 1.00 85.69 266 ASN A O 1
ATOM 2179 N N . ILE A 1 267 ? 12.500 4.792 -31.185 1.00 87.62 267 ILE A N 1
ATOM 2180 C CA . ILE A 1 267 ? 12.121 3.401 -30.937 1.00 87.62 267 ILE A CA 1
ATOM 2181 C C . ILE A 1 267 ? 10.597 3.292 -31.038 1.00 87.62 267 ILE A C 1
ATOM 2183 O O . ILE A 1 267 ? 10.115 2.511 -31.853 1.00 87.62 267 ILE A O 1
ATOM 2187 N N . MET A 1 268 ? 9.855 4.180 -30.364 1.00 85.88 268 MET A N 1
ATOM 2188 C CA . MET A 1 268 ? 8.390 4.271 -30.489 1.00 85.88 268 MET A CA 1
ATOM 2189 C C . MET A 1 268 ? 7.949 4.501 -31.938 1.00 85.88 268 MET A C 1
ATOM 2191 O O . MET A 1 268 ? 7.186 3.716 -32.492 1.00 85.88 268 MET A O 1
ATOM 2195 N N . ARG A 1 269 ? 8.571 5.467 -32.629 1.00 82.81 269 ARG A N 1
ATOM 2196 C CA . ARG A 1 269 ? 8.316 5.714 -34.060 1.00 82.81 269 ARG A CA 1
ATOM 2197 C C . ARG A 1 269 ? 8.701 4.554 -34.979 1.00 82.81 269 ARG A C 1
ATOM 2199 O O . ARG A 1 269 ? 8.330 4.583 -36.151 1.00 82.81 269 ARG A O 1
ATOM 2206 N N . SER A 1 270 ? 9.479 3.578 -34.505 1.00 75.75 270 SER A N 1
ATOM 2207 C CA . SER A 1 270 ? 9.805 2.369 -35.270 1.00 75.75 270 SER A CA 1
ATOM 2208 C C . SER A 1 270 ? 8.774 1.256 -35.078 1.00 75.75 270 SER A C 1
ATOM 2210 O O . SER A 1 270 ? 8.519 0.537 -36.039 1.00 75.75 270 SER A O 1
ATOM 2212 N N . SER A 1 271 ? 8.114 1.171 -33.916 1.00 69.25 271 SER A N 1
ATOM 2213 C CA . SER A 1 271 ? 6.887 0.380 -33.752 1.00 69.25 271 SER A CA 1
ATOM 2214 C C . SER A 1 271 ? 5.724 0.993 -34.540 1.00 69.25 271 SER A C 1
ATOM 2216 O O . SER A 1 271 ? 5.164 0.301 -35.384 1.00 69.25 271 SER A O 1
ATOM 2218 N N . ASP A 1 272 ? 5.449 2.300 -34.399 1.00 66.06 272 ASP A N 1
ATOM 2219 C CA . ASP A 1 272 ? 4.334 2.983 -35.091 1.00 66.06 272 ASP A CA 1
ATOM 2220 C C . ASP A 1 272 ? 4.362 2.756 -36.614 1.00 66.06 272 ASP A C 1
ATOM 2222 O O . ASP A 1 272 ? 3.355 2.475 -37.260 1.00 66.06 272 ASP A O 1
ATOM 2226 N N . ARG A 1 273 ? 5.554 2.881 -37.212 1.00 57.75 273 ARG A N 1
ATOM 2227 C CA . ARG A 1 273 ? 5.762 2.770 -38.667 1.00 57.75 273 ARG A CA 1
ATOM 2228 C C . ARG A 1 273 ? 5.763 1.339 -39.188 1.00 57.75 273 ARG A C 1
ATOM 2230 O O . ARG A 1 273 ? 5.709 1.154 -40.402 1.00 57.75 273 ARG A O 1
ATOM 2237 N N . ASN A 1 274 ? 5.834 0.362 -38.292 1.00 54.16 274 ASN A N 1
ATOM 2238 C CA . ASN A 1 274 ? 5.739 -1.054 -38.604 1.00 54.16 274 ASN A CA 1
ATOM 2239 C C . ASN A 1 274 ? 4.318 -1.597 -38.372 1.00 54.16 274 ASN A C 1
ATOM 2241 O O . ASN A 1 274 ? 4.181 -2.811 -38.320 1.00 54.16 274 ASN A O 1
ATOM 2245 N N . SER A 1 275 ? 3.284 -0.746 -38.265 1.00 51.69 275 SER A N 1
ATOM 2246 C CA . SER A 1 275 ? 1.883 -1.169 -38.097 1.00 51.69 275 SER A CA 1
ATOM 2247 C C . SER A 1 275 ? 1.104 -1.240 -39.428 1.00 51.69 275 SER A C 1
ATOM 2249 O O . SER A 1 275 ? 0.670 -0.214 -39.962 1.00 51.69 275 SER A O 1
ATOM 2251 N N . PRO A 1 276 ? 0.901 -2.450 -39.989 1.00 49.78 276 PRO A N 1
ATOM 2252 C CA . PRO A 1 276 ? -0.087 -2.735 -41.021 1.00 49.78 276 PRO A CA 1
ATOM 2253 C C . PRO A 1 276 ? -1.283 -3.519 -40.443 1.00 49.78 276 PRO A C 1
ATOM 2255 O O . PRO A 1 276 ? -1.575 -4.624 -40.901 1.00 49.78 276 PRO A O 1
ATOM 2258 N N . SER A 1 277 ? -2.001 -2.930 -39.478 1.00 52.50 277 SER A N 1
ATOM 2259 C CA . SER A 1 277 ? -3.326 -3.382 -39.002 1.00 52.50 277 SER A CA 1
ATOM 2260 C C . SER A 1 277 ? -3.420 -4.864 -38.586 1.00 52.50 277 SER A C 1
ATOM 2262 O O . SER A 1 277 ? -3.900 -5.701 -39.357 1.00 52.50 277 SER A O 1
ATOM 2264 N N . GLY A 1 278 ? -3.021 -5.185 -37.351 1.00 53.84 278 GLY A N 1
ATOM 2265 C CA . GLY A 1 278 ? -3.226 -6.514 -36.766 1.00 53.84 278 GLY A CA 1
ATOM 2266 C C . GLY A 1 278 ? -2.933 -6.590 -35.263 1.00 53.84 278 GLY A C 1
ATOM 2267 O O . GLY A 1 278 ? -1.933 -6.056 -34.793 1.00 53.84 278 GLY A O 1
ATOM 2268 N N . ASP A 1 279 ? -3.783 -7.323 -34.537 1.00 57.12 279 ASP A N 1
ATOM 2269 C CA . ASP A 1 279 ? -3.853 -7.408 -33.065 1.00 57.12 279 ASP A CA 1
ATOM 2270 C C . ASP A 1 279 ? -2.544 -7.815 -32.351 1.00 57.12 279 ASP A C 1
ATOM 2272 O O . ASP A 1 279 ? -2.426 -7.679 -31.130 1.00 57.12 279 ASP A O 1
ATOM 2276 N N . SER A 1 280 ? -1.563 -8.371 -33.073 1.00 59.16 280 SER A N 1
ATOM 2277 C CA . SER A 1 280 ? -0.239 -8.688 -32.525 1.00 59.16 280 SER A CA 1
ATOM 2278 C C . SER A 1 280 ? 0.588 -7.439 -32.247 1.00 59.16 280 SER A C 1
ATOM 2280 O O . SER A 1 280 ? 1.312 -7.396 -31.254 1.00 59.16 280 SER A O 1
ATOM 2282 N N . ASP A 1 281 ? 0.471 -6.431 -33.107 1.00 60.72 281 ASP A N 1
ATOM 2283 C CA . ASP A 1 281 ? 1.442 -5.342 -33.201 1.00 60.72 281 ASP A CA 1
ATOM 2284 C C . ASP A 1 281 ? 1.061 -4.199 -32.244 1.00 60.72 281 ASP A C 1
ATOM 2286 O O . ASP A 1 281 ? 1.937 -3.589 -31.628 1.00 60.72 281 ASP A O 1
ATOM 2290 N N . ASP A 1 282 ? -0.240 -4.017 -31.988 1.00 73.12 282 ASP A N 1
ATOM 2291 C CA . ASP A 1 282 ? -0.766 -3.135 -30.936 1.00 73.12 282 ASP A CA 1
ATOM 2292 C C . ASP A 1 282 ? -0.357 -3.618 -29.533 1.00 73.12 282 ASP A C 1
ATOM 2294 O O . ASP A 1 282 ? 0.021 -2.817 -28.674 1.00 73.12 282 ASP A O 1
ATOM 2298 N N . LYS A 1 283 ? -0.337 -4.940 -29.298 1.00 81.38 283 LYS A N 1
ATOM 2299 C CA . LYS A 1 283 ? 0.233 -5.518 -28.065 1.00 81.38 283 LYS A CA 1
ATOM 2300 C C . LYS A 1 283 ? 1.739 -5.295 -27.991 1.00 81.38 283 LYS A C 1
ATOM 2302 O O . LYS A 1 283 ? 2.274 -4.996 -26.924 1.00 81.38 283 LYS A O 1
ATOM 2307 N N . ASP A 1 284 ? 2.419 -5.409 -29.127 1.00 85.69 284 ASP A N 1
ATOM 2308 C CA . ASP A 1 284 ? 3.862 -5.224 -29.231 1.00 85.69 284 ASP A CA 1
ATOM 2309 C C . ASP A 1 284 ? 4.303 -3.770 -28.963 1.00 85.69 284 ASP A C 1
ATOM 2311 O O . ASP A 1 284 ? 5.402 -3.575 -28.425 1.00 85.69 284 ASP A O 1
ATOM 2315 N N . PHE A 1 285 ? 3.428 -2.796 -29.261 1.00 88.44 285 PHE A N 1
ATOM 2316 C CA . PHE A 1 285 ? 3.511 -1.386 -28.861 1.00 88.44 285 PHE A CA 1
ATOM 2317 C C . PHE A 1 285 ? 3.115 -1.160 -27.392 1.00 88.44 285 PHE A C 1
ATOM 2319 O O . PHE A 1 285 ? 3.864 -0.517 -26.663 1.00 88.44 285 PHE A O 1
ATOM 2326 N N . SER A 1 286 ? 2.000 -1.729 -26.918 1.00 89.69 286 SER A N 1
ATOM 2327 C CA . SER A 1 286 ? 1.532 -1.586 -25.526 1.00 89.69 286 SER A CA 1
ATOM 2328 C C . SER A 1 286 ? 2.582 -2.052 -24.504 1.00 89.69 286 SER A C 1
ATOM 2330 O O . SER A 1 286 ? 2.948 -1.307 -23.591 1.00 89.69 286 SER A O 1
ATOM 2332 N N . MET A 1 287 ? 3.189 -3.228 -24.727 1.00 92.50 287 MET A N 1
ATOM 2333 C CA . MET A 1 287 ? 4.309 -3.725 -23.911 1.00 92.50 287 MET A CA 1
ATOM 2334 C C . MET A 1 287 ? 5.521 -2.773 -23.918 1.00 92.50 287 MET A C 1
ATOM 2336 O O . MET A 1 287 ? 6.307 -2.765 -22.967 1.00 92.50 287 MET A O 1
ATOM 2340 N N . LEU A 1 288 ? 5.713 -1.996 -24.989 1.00 93.50 288 LEU A N 1
ATOM 2341 C CA . LEU A 1 288 ? 6.827 -1.062 -25.149 1.00 93.50 288 LEU A CA 1
ATOM 2342 C C . LEU A 1 288 ? 6.545 0.293 -24.485 1.00 93.50 288 LEU A C 1
ATOM 2344 O O . LEU A 1 288 ? 7.429 0.793 -23.793 1.00 93.50 288 LEU A O 1
ATOM 2348 N N . ASP A 1 289 ? 5.344 0.863 -24.630 1.00 93.44 289 ASP A N 1
ATOM 2349 C CA . ASP A 1 289 ? 4.920 2.079 -23.913 1.00 93.44 289 ASP A CA 1
ATOM 2350 C C . ASP A 1 289 ? 4.950 1.861 -22.396 1.00 93.44 289 ASP A C 1
ATOM 2352 O O . ASP A 1 289 ? 5.616 2.603 -21.668 1.00 93.44 289 ASP A O 1
ATOM 2356 N N . LEU A 1 290 ? 4.330 0.779 -21.919 1.00 94.88 290 LEU A N 1
ATOM 2357 C CA . LEU A 1 290 ? 4.352 0.423 -20.503 1.00 94.88 290 LEU A CA 1
ATOM 2358 C C . LEU A 1 290 ? 5.798 0.203 -20.018 1.00 94.88 290 LEU A C 1
ATOM 2360 O O . LEU A 1 290 ? 6.185 0.715 -18.967 1.00 94.88 290 LEU A O 1
ATOM 2364 N N . GLY A 1 291 ? 6.638 -0.459 -20.823 1.00 95.75 291 GLY A N 1
ATOM 2365 C CA . GLY A 1 291 ? 8.069 -0.628 -20.552 1.00 95.75 291 GLY A CA 1
ATOM 2366 C C . GLY A 1 291 ? 8.865 0.684 -20.497 1.00 95.75 291 GLY A C 1
ATOM 2367 O O . GLY A 1 291 ? 9.704 0.855 -19.609 1.00 95.75 291 GLY A O 1
ATOM 2368 N N . MET A 1 292 ? 8.574 1.646 -21.378 1.00 95.50 292 MET A N 1
ATOM 2369 C CA . MET A 1 292 ? 9.140 2.999 -21.337 1.00 95.50 292 MET A CA 1
ATOM 2370 C C . MET A 1 292 ? 8.750 3.723 -20.053 1.00 95.50 292 MET A C 1
ATOM 2372 O O . MET A 1 292 ? 9.614 4.322 -19.413 1.00 95.50 292 MET A O 1
ATOM 2376 N N . LYS A 1 293 ? 7.473 3.664 -19.664 1.00 96.25 293 LYS A N 1
ATOM 2377 C CA . LYS A 1 293 ? 6.963 4.307 -18.448 1.00 96.25 293 LYS A CA 1
ATOM 2378 C C . LYS A 1 293 ? 7.626 3.723 -17.194 1.00 96.25 293 LYS A C 1
ATOM 2380 O O . LYS A 1 293 ? 8.155 4.493 -16.390 1.00 96.25 293 LYS A O 1
ATOM 2385 N N . VAL A 1 294 ? 7.728 2.388 -17.082 1.00 97.12 294 VAL A N 1
ATOM 2386 C CA . VAL A 1 294 ? 8.498 1.716 -16.010 1.00 97.12 294 VAL A CA 1
ATOM 2387 C C . VAL A 1 294 ? 9.955 2.194 -16.005 1.00 97.12 294 VAL A C 1
ATOM 2389 O O . VAL A 1 294 ? 10.459 2.616 -14.965 1.00 97.12 294 VAL A O 1
ATOM 2392 N N . ALA A 1 295 ? 10.642 2.174 -17.151 1.00 96.06 295 ALA A N 1
ATOM 2393 C CA . ALA A 1 295 ? 12.052 2.559 -17.230 1.00 96.06 295 ALA A CA 1
ATOM 2394 C C . ALA A 1 295 ? 12.298 4.040 -16.893 1.00 96.06 295 ALA A C 1
ATOM 2396 O O . ALA A 1 295 ? 13.274 4.362 -16.219 1.00 96.06 295 ALA A O 1
ATOM 2397 N N . CYS A 1 296 ? 11.391 4.935 -17.289 1.00 95.12 296 CYS A N 1
ATOM 2398 C CA . CYS A 1 296 ? 11.441 6.346 -16.912 1.00 95.12 296 CYS A CA 1
ATOM 2399 C C . CYS A 1 296 ? 11.228 6.540 -15.403 1.00 95.12 296 CYS A C 1
ATOM 2401 O O . CYS A 1 296 ? 11.949 7.323 -14.787 1.00 95.12 296 CYS A O 1
ATOM 2403 N N . GLY A 1 297 ? 10.300 5.795 -14.794 1.00 95.38 297 GLY A N 1
ATOM 2404 C CA . GLY A 1 297 ? 10.120 5.758 -13.341 1.00 95.38 297 GLY A CA 1
ATOM 2405 C C . GLY A 1 297 ? 11.369 5.288 -12.595 1.00 95.38 297 GLY A C 1
ATOM 2406 O O . GLY A 1 297 ? 11.800 5.931 -11.640 1.00 95.38 297 GLY A O 1
ATOM 2407 N N . PHE A 1 298 ? 12.019 4.226 -13.076 1.00 95.25 298 PHE A N 1
ATOM 2408 C CA . PHE A 1 298 ? 13.265 3.721 -12.489 1.00 95.25 298 PHE A CA 1
ATOM 2409 C C . PHE A 1 298 ? 14.465 4.662 -12.671 1.00 95.25 298 PHE A C 1
ATOM 2411 O O . PHE A 1 298 ? 15.293 4.760 -11.768 1.00 95.25 298 PHE A O 1
ATOM 2418 N N . GLU A 1 299 ? 14.554 5.399 -13.780 1.00 94.12 299 GLU A N 1
ATOM 2419 C CA . GLU A 1 299 ? 15.572 6.442 -13.972 1.00 94.12 299 GLU A CA 1
ATOM 2420 C C . GLU A 1 299 ? 15.371 7.608 -12.983 1.00 94.12 299 GLU A C 1
ATOM 2422 O O . GLU A 1 299 ? 16.324 8.074 -12.355 1.00 94.12 299 GLU A O 1
ATOM 2427 N N . MET A 1 300 ? 14.120 8.043 -12.779 1.00 92.38 300 MET A N 1
ATOM 2428 C CA . MET A 1 300 ? 13.769 9.076 -11.794 1.00 92.38 300 MET A CA 1
ATOM 2429 C C . MET A 1 300 ? 13.987 8.597 -10.349 1.00 92.38 300 MET A C 1
ATOM 2431 O O . MET A 1 300 ? 14.471 9.363 -9.508 1.00 92.38 300 MET A O 1
ATOM 2435 N N . LEU A 1 301 ? 13.723 7.317 -10.069 1.00 92.31 301 LEU A N 1
ATOM 2436 C CA . LEU A 1 301 ? 14.043 6.673 -8.797 1.00 92.31 301 LEU A CA 1
ATOM 2437 C C . LEU A 1 301 ? 15.560 6.628 -8.560 1.00 92.31 301 LEU A C 1
ATOM 2439 O O . LEU A 1 301 ? 16.018 7.054 -7.505 1.00 92.31 301 LEU A O 1
ATOM 2443 N N . ALA A 1 302 ? 16.363 6.195 -9.536 1.00 90.50 302 ALA A N 1
ATOM 2444 C CA . ALA A 1 302 ? 17.822 6.146 -9.407 1.00 90.50 302 ALA A CA 1
ATOM 2445 C C . ALA A 1 302 ? 18.431 7.546 -9.188 1.00 90.50 302 ALA A C 1
ATOM 2447 O O . ALA A 1 302 ? 19.258 7.733 -8.295 1.00 90.50 302 ALA A O 1
ATOM 2448 N N . ALA A 1 303 ? 17.955 8.560 -9.920 1.00 87.31 303 ALA A N 1
ATOM 2449 C CA . ALA A 1 303 ? 18.384 9.952 -9.757 1.00 87.31 303 ALA A CA 1
ATOM 2450 C C . ALA A 1 303 ? 18.016 10.572 -8.388 1.00 87.31 303 ALA A C 1
ATOM 2452 O O . ALA A 1 303 ? 18.604 11.584 -7.990 1.00 87.31 303 ALA A O 1
ATOM 2453 N N . SER A 1 304 ? 17.056 9.986 -7.663 1.00 83.75 304 SER A N 1
ATOM 2454 C CA . SER A 1 304 ? 16.577 10.456 -6.354 1.00 83.75 304 SER A CA 1
ATOM 2455 C C . SER A 1 304 ? 16.927 9.533 -5.177 1.00 83.75 304 SER A C 1
ATOM 2457 O O . SER A 1 304 ? 16.836 9.972 -4.029 1.00 83.75 304 SER A O 1
ATOM 2459 N N . ALA A 1 305 ? 17.393 8.303 -5.423 1.00 79.06 305 ALA A N 1
ATOM 2460 C CA . ALA A 1 305 ? 17.591 7.263 -4.409 1.00 79.06 305 ALA A CA 1
ATOM 2461 C C . ALA A 1 305 ? 18.497 7.698 -3.243 1.00 79.06 305 ALA A C 1
ATOM 2463 O O . ALA A 1 305 ? 18.164 7.452 -2.087 1.00 79.06 305 ALA A O 1
ATOM 2464 N N . SER A 1 306 ? 19.571 8.445 -3.523 1.00 72.44 306 SER A N 1
ATOM 2465 C CA . SER A 1 306 ? 20.492 9.006 -2.514 1.00 72.44 306 SER A CA 1
ATOM 2466 C C . SER A 1 306 ? 19.865 10.038 -1.560 1.00 72.44 306 SER A C 1
ATOM 2468 O O . SER A 1 306 ? 20.496 10.440 -0.582 1.00 72.44 306 SER A O 1
ATOM 2470 N N . LYS A 1 307 ? 18.630 10.478 -1.831 1.00 75.56 307 LYS A N 1
ATOM 2471 C CA . LYS A 1 307 ? 17.828 11.390 -0.999 1.00 75.56 307 LYS A CA 1
ATOM 2472 C C . LYS A 1 307 ? 16.546 10.740 -0.468 1.00 75.56 307 LYS A C 1
ATOM 2474 O O . LYS A 1 307 ? 15.843 11.363 0.327 1.00 75.56 307 LYS A O 1
ATOM 2479 N N . SER A 1 308 ? 16.206 9.539 -0.934 1.00 75.62 308 SER A N 1
ATOM 2480 C CA . SER A 1 308 ? 14.946 8.887 -0.591 1.00 75.62 308 SER A CA 1
ATOM 2481 C C . SER A 1 308 ? 14.991 8.312 0.823 1.00 75.62 308 SER A C 1
ATOM 2483 O O . SER A 1 308 ? 15.993 7.744 1.252 1.00 75.62 308 SER A O 1
ATOM 2485 N N . LYS A 1 309 ? 13.871 8.426 1.543 1.00 74.69 309 LYS A N 1
ATOM 2486 C CA . LYS A 1 309 ? 13.657 7.712 2.812 1.00 74.69 309 LYS A CA 1
ATOM 2487 C C . LYS A 1 309 ? 13.242 6.254 2.587 1.00 74.69 309 LYS A C 1
ATOM 2489 O O . LYS A 1 309 ? 13.325 5.457 3.518 1.00 74.69 309 LYS A O 1
ATOM 2494 N N . SER A 1 310 ? 12.796 5.900 1.376 1.00 80.12 310 SER A N 1
ATOM 2495 C CA . SER A 1 310 ? 12.359 4.540 1.066 1.00 80.12 310 SER A CA 1
ATOM 2496 C C . SER A 1 310 ? 13.544 3.585 1.106 1.00 80.12 310 SER A C 1
ATOM 2498 O O . SER A 1 310 ? 14.468 3.661 0.291 1.00 80.12 310 SER A O 1
ATOM 2500 N N . ARG A 1 311 ? 13.478 2.621 2.027 1.00 85.44 311 ARG A N 1
ATOM 2501 C CA . ARG A 1 311 ? 14.445 1.525 2.125 1.00 85.44 311 ARG A CA 1
ATOM 2502 C C . ARG A 1 311 ? 14.594 0.776 0.795 1.00 85.44 311 ARG A C 1
ATOM 2504 O O . ARG A 1 311 ? 15.698 0.361 0.462 1.00 85.44 311 ARG A O 1
ATOM 2511 N N . VAL A 1 312 ? 13.513 0.634 0.027 1.00 87.81 312 VAL A N 1
ATOM 2512 C CA . VAL A 1 312 ? 13.530 -0.069 -1.264 1.00 87.81 312 VAL A CA 1
ATOM 2513 C C . VAL A 1 312 ? 14.317 0.722 -2.317 1.00 87.81 312 VAL A C 1
ATOM 2515 O O . VAL A 1 312 ? 15.065 0.126 -3.085 1.00 87.81 312 VAL A O 1
ATOM 2518 N N . ALA A 1 313 ? 14.233 2.057 -2.311 1.00 87.50 313 ALA A N 1
ATOM 2519 C CA . ALA A 1 313 ? 15.036 2.909 -3.192 1.00 87.50 313 ALA A CA 1
ATOM 2520 C C . ALA A 1 313 ? 16.542 2.810 -2.880 1.00 87.50 313 ALA A C 1
ATOM 2522 O O . ALA A 1 313 ? 17.360 2.696 -3.792 1.00 87.50 313 ALA A O 1
ATOM 2523 N N . VAL A 1 314 ? 16.906 2.782 -1.593 1.00 88.69 314 VAL A N 1
ATOM 2524 C CA . VAL A 1 314 ? 18.296 2.567 -1.144 1.00 88.69 314 VAL A CA 1
ATOM 2525 C C . VAL A 1 314 ? 18.791 1.166 -1.525 1.00 88.69 314 VAL A C 1
ATOM 2527 O O . VAL A 1 314 ? 19.910 1.014 -2.006 1.00 88.69 314 VAL A O 1
ATOM 2530 N N . GLU A 1 315 ? 17.947 0.141 -1.383 1.00 89.88 315 GLU A N 1
ATOM 2531 C CA . GLU A 1 315 ? 18.259 -1.228 -1.808 1.00 89.88 315 GLU A CA 1
ATOM 2532 C C . GLU A 1 315 ? 18.433 -1.372 -3.335 1.00 89.88 315 GLU A C 1
ATOM 2534 O O . GLU A 1 315 ? 19.197 -2.231 -3.773 1.00 89.88 315 GLU A O 1
ATOM 2539 N N . VAL A 1 316 ? 17.778 -0.531 -4.147 1.00 91.12 316 VAL A N 1
ATOM 2540 C CA . VAL A 1 316 ? 18.019 -0.437 -5.601 1.00 91.12 316 VAL A CA 1
ATOM 2541 C C . VAL A 1 316 ? 19.336 0.276 -5.910 1.00 91.12 316 VAL A C 1
ATOM 2543 O O . VAL A 1 316 ? 20.054 -0.175 -6.797 1.00 91.12 316 VAL A O 1
ATOM 2546 N N . ALA A 1 317 ? 19.686 1.341 -5.180 1.00 90.44 317 ALA A N 1
ATOM 2547 C CA . ALA A 1 317 ? 20.972 2.022 -5.352 1.00 90.44 317 ALA A CA 1
ATOM 2548 C C . ALA A 1 317 ? 22.157 1.083 -5.070 1.00 90.44 317 ALA A C 1
ATOM 2550 O O . ALA A 1 317 ? 23.073 1.009 -5.881 1.00 90.44 317 ALA A O 1
ATOM 2551 N N . MET A 1 318 ? 22.088 0.282 -4.002 1.00 90.44 318 MET A N 1
ATOM 2552 C CA . MET A 1 318 ? 23.106 -0.737 -3.702 1.00 90.44 318 MET A CA 1
ATOM 2553 C C . MET A 1 318 ? 23.256 -1.760 -4.839 1.00 90.44 318 MET A C 1
ATOM 2555 O O . MET A 1 318 ? 24.368 -2.059 -5.249 1.00 90.44 318 MET A O 1
ATOM 2559 N N . LEU A 1 319 ? 22.147 -2.237 -5.422 1.00 91.12 319 LEU A N 1
ATOM 2560 C CA . LEU A 1 319 ? 22.186 -3.159 -6.569 1.00 91.12 319 LEU A CA 1
ATOM 2561 C C . LEU A 1 319 ? 22.680 -2.515 -7.877 1.00 91.12 319 LEU A C 1
ATOM 2563 O O . LEU A 1 319 ? 23.024 -3.239 -8.812 1.00 91.12 319 LEU A O 1
ATOM 2567 N N . LEU A 1 320 ? 22.681 -1.183 -7.972 1.00 91.12 320 LEU A N 1
ATOM 2568 C CA . LEU A 1 320 ? 23.302 -0.449 -9.073 1.00 91.12 320 LEU A CA 1
ATOM 2569 C C . LEU A 1 320 ? 24.809 -0.296 -8.852 1.00 91.12 320 LEU A C 1
ATOM 2571 O O . LEU A 1 320 ? 25.562 -0.526 -9.791 1.00 91.12 320 LEU A O 1
ATOM 2575 N N . GLU A 1 321 ? 25.234 0.012 -7.624 1.00 90.06 321 GLU A N 1
ATOM 2576 C CA . GLU A 1 321 ? 26.646 0.058 -7.221 1.00 90.06 321 GLU A CA 1
ATOM 2577 C C . GLU A 1 321 ? 27.316 -1.321 -7.402 1.00 90.06 321 GLU A C 1
ATOM 2579 O O . GLU A 1 321 ? 28.319 -1.414 -8.110 1.00 90.06 321 GLU A O 1
ATOM 2584 N N . ASP A 1 322 ? 26.705 -2.403 -6.893 1.00 89.75 322 ASP A N 1
ATOM 2585 C CA . ASP A 1 322 ? 27.159 -3.795 -7.087 1.00 89.75 322 ASP A CA 1
ATOM 2586 C C . ASP A 1 322 ? 27.368 -4.126 -8.584 1.00 89.75 322 ASP A C 1
ATOM 2588 O O . ASP A 1 322 ? 28.364 -4.732 -8.983 1.00 89.75 322 ASP A O 1
ATOM 2592 N N . LEU A 1 323 ? 26.423 -3.712 -9.438 1.00 89.44 323 LEU A N 1
ATOM 2593 C CA . LEU A 1 323 ? 26.429 -4.005 -10.875 1.00 89.44 323 LEU A CA 1
ATOM 2594 C C . LEU A 1 323 ? 27.404 -3.121 -11.671 1.00 89.44 323 LEU A C 1
ATOM 2596 O O . LEU A 1 323 ? 27.823 -3.510 -12.762 1.00 89.44 323 LEU A O 1
ATOM 2600 N N . GLU A 1 324 ? 27.788 -1.954 -11.152 1.00 88.00 324 GLU A N 1
ATOM 2601 C CA . GLU A 1 324 ? 28.865 -1.135 -11.721 1.00 88.00 324 GLU A CA 1
ATOM 2602 C C . GLU A 1 324 ? 30.262 -1.682 -11.369 1.00 88.00 324 GLU A C 1
ATOM 2604 O O . GLU A 1 324 ? 31.195 -1.477 -12.150 1.00 88.00 324 GLU A O 1
ATOM 2609 N N . GLU A 1 325 ? 30.409 -2.442 -10.274 1.00 88.56 325 GLU A N 1
ATOM 2610 C CA . GLU A 1 325 ? 31.640 -3.191 -9.965 1.00 88.56 325 GLU A CA 1
ATOM 2611 C C . GLU A 1 325 ? 31.754 -4.516 -10.751 1.00 88.56 325 GLU A C 1
ATOM 2613 O O . GLU A 1 325 ? 32.810 -4.786 -11.332 1.00 88.56 325 GLU A O 1
ATOM 2618 N N . ASP A 1 326 ? 30.687 -5.326 -10.818 1.00 85.94 326 ASP A N 1
ATOM 2619 C CA . ASP A 1 326 ? 30.671 -6.608 -11.556 1.00 85.94 326 ASP A CA 1
ATOM 2620 C C . ASP A 1 326 ? 30.605 -6.430 -13.093 1.00 85.94 326 ASP A C 1
ATOM 2622 O O . ASP A 1 326 ? 31.150 -7.236 -13.860 1.00 85.94 326 ASP A O 1
ATOM 2626 N N . GLY A 1 327 ? 29.935 -5.372 -13.562 1.00 84.38 327 GLY A N 1
ATOM 2627 C CA . GLY A 1 327 ? 29.723 -5.058 -14.976 1.00 84.38 327 GLY A CA 1
ATOM 2628 C C . GLY A 1 327 ? 28.746 -5.988 -15.713 1.00 84.38 327 GLY A C 1
ATOM 2629 O O . GLY A 1 327 ? 28.118 -6.882 -15.144 1.00 84.38 327 GLY A O 1
ATOM 2630 N N . ASP A 1 328 ? 28.638 -5.802 -17.035 1.00 78.88 328 ASP A N 1
ATOM 2631 C CA . ASP A 1 328 ? 27.632 -6.460 -17.895 1.00 78.88 328 ASP A CA 1
ATOM 2632 C C . ASP A 1 328 ? 27.653 -8.004 -17.865 1.00 78.88 328 ASP A C 1
ATOM 2634 O O . ASP A 1 328 ? 26.696 -8.645 -18.293 1.00 78.88 328 ASP A O 1
ATOM 2638 N N . GLN A 1 329 ? 28.722 -8.628 -17.354 1.00 78.06 329 GLN A N 1
ATOM 2639 C CA . GLN A 1 329 ? 28.826 -10.088 -17.214 1.00 78.06 329 GLN A CA 1
ATOM 2640 C C . GLN A 1 329 ? 27.925 -10.661 -16.106 1.00 78.06 329 GLN A C 1
ATOM 2642 O O . GLN A 1 329 ? 27.668 -11.863 -16.112 1.00 78.06 329 GLN A O 1
ATOM 2647 N N . ALA A 1 330 ? 27.423 -9.826 -15.189 1.00 85.25 330 ALA A N 1
ATOM 2648 C CA . ALA A 1 330 ? 26.421 -10.216 -14.195 1.00 85.25 330 ALA A CA 1
ATOM 2649 C C . ALA A 1 330 ? 24.970 -10.139 -14.717 1.00 85.25 330 ALA A C 1
ATOM 2651 O O . ALA A 1 330 ? 24.040 -10.526 -14.002 1.00 85.25 330 ALA A O 1
ATOM 2652 N N . LEU A 1 331 ? 24.746 -9.650 -15.945 1.00 89.50 331 LEU A N 1
ATOM 2653 C CA . LEU A 1 331 ? 23.407 -9.556 -16.528 1.00 89.50 331 LEU A CA 1
ATOM 2654 C C . LEU A 1 331 ? 22.899 -10.925 -17.033 1.00 89.50 331 LEU A C 1
ATOM 2656 O O . LEU A 1 331 ? 23.643 -11.661 -17.681 1.00 89.50 331 LEU A O 1
ATOM 2660 N N . PRO A 1 332 ? 21.616 -11.260 -16.797 1.00 91.75 332 PRO A N 1
ATOM 2661 C CA . PRO A 1 332 ? 21.050 -12.562 -17.140 1.00 91.75 332 PRO A CA 1
ATOM 2662 C C . PRO A 1 332 ? 20.840 -12.717 -18.652 1.00 91.75 332 PRO A C 1
ATOM 2664 O O . PRO A 1 332 ? 20.286 -11.839 -19.321 1.00 91.75 332 PRO A O 1
ATOM 2667 N N . SER A 1 333 ? 21.227 -13.868 -19.196 1.00 91.31 333 SER A N 1
ATOM 2668 C CA . SER A 1 333 ? 21.010 -14.214 -20.604 1.00 91.31 333 SER A CA 1
ATOM 2669 C C . SER A 1 333 ? 19.532 -14.469 -20.927 1.00 91.31 333 SER A C 1
ATOM 2671 O O . SER A 1 333 ? 18.727 -14.791 -20.054 1.00 91.31 333 SER A O 1
ATOM 2673 N N . ASP A 1 334 ? 19.164 -14.411 -22.211 1.00 90.25 334 ASP A N 1
ATOM 2674 C CA . ASP A 1 334 ? 17.789 -14.687 -22.671 1.00 90.25 334 ASP A CA 1
ATOM 2675 C C . ASP A 1 334 ? 17.281 -16.089 -22.293 1.00 90.25 334 ASP A C 1
ATOM 2677 O O . ASP A 1 334 ? 16.074 -16.318 -22.239 1.00 90.25 334 ASP A O 1
ATOM 2681 N N . VAL A 1 335 ? 18.191 -17.042 -22.058 1.00 90.50 335 VAL A N 1
ATOM 2682 C CA . VAL A 1 335 ? 17.855 -18.406 -21.622 1.00 90.50 335 VAL A CA 1
ATOM 2683 C C . VAL A 1 335 ? 17.517 -18.428 -20.131 1.00 90.50 335 VAL A C 1
ATOM 2685 O O . VAL A 1 335 ? 16.580 -19.113 -19.731 1.00 90.50 335 VAL A O 1
ATOM 2688 N N . GLU A 1 336 ? 18.237 -17.652 -19.321 1.00 91.12 336 GLU A N 1
ATOM 2689 C CA . GLU A 1 336 ? 17.990 -17.529 -17.883 1.00 91.12 336 GLU A CA 1
ATOM 2690 C C . GLU A 1 336 ? 16.717 -16.723 -17.611 1.00 91.12 336 GLU A C 1
ATOM 2692 O O . GLU A 1 336 ? 15.893 -17.161 -16.813 1.00 91.12 336 GLU A O 1
ATOM 2697 N N . ILE A 1 337 ? 16.487 -15.624 -18.341 1.00 91.12 337 ILE A N 1
ATOM 2698 C CA . ILE A 1 337 ? 15.247 -14.833 -18.247 1.00 91.12 337 ILE A CA 1
ATOM 2699 C C . ILE A 1 337 ? 14.021 -15.701 -18.572 1.00 91.12 337 ILE A C 1
ATOM 2701 O O . ILE A 1 337 ? 13.033 -15.674 -17.846 1.00 91.12 337 ILE A O 1
ATOM 2705 N N . LYS A 1 338 ? 14.100 -16.553 -19.604 1.00 91.56 338 LYS A N 1
ATOM 2706 C CA . LYS A 1 338 ? 13.037 -17.518 -19.952 1.00 91.56 338 LYS A CA 1
ATOM 2707 C C . LYS A 1 338 ? 12.848 -18.658 -18.943 1.00 91.56 338 LYS A C 1
ATOM 2709 O O . LYS A 1 338 ? 11.928 -19.452 -19.109 1.00 91.56 338 LYS A O 1
ATOM 2714 N N . SER A 1 339 ? 13.707 -18.761 -17.929 1.00 92.56 339 SER A N 1
ATOM 2715 C CA . SER A 1 339 ? 13.566 -19.713 -16.820 1.00 92.56 339 SER A CA 1
ATOM 2716 C C . SER A 1 339 ? 13.015 -19.082 -15.535 1.00 92.56 339 SER A C 1
ATOM 2718 O O . SER A 1 339 ? 12.908 -19.772 -14.525 1.00 92.56 339 SER A O 1
ATOM 2720 N N . TRP A 1 340 ? 12.673 -17.789 -15.556 1.00 92.19 340 TRP A N 1
ATOM 2721 C CA . TRP A 1 340 ? 12.059 -17.101 -14.421 1.00 92.19 340 TRP A CA 1
ATOM 2722 C C . TRP A 1 340 ? 10.580 -17.473 -14.257 1.00 92.19 340 TRP A C 1
ATOM 2724 O O . TRP A 1 340 ? 9.841 -17.589 -15.236 1.00 92.19 340 TRP A O 1
ATOM 2734 N N . ASP A 1 341 ? 10.146 -17.608 -13.002 1.00 87.50 341 ASP A N 1
ATOM 2735 C CA . ASP A 1 341 ? 8.744 -17.841 -12.649 1.00 87.50 341 ASP A CA 1
ATOM 2736 C C . ASP A 1 341 ? 7.840 -16.717 -13.193 1.00 87.50 341 ASP A C 1
ATOM 2738 O O . ASP A 1 341 ? 8.218 -15.543 -13.187 1.00 87.50 341 ASP A O 1
ATOM 2742 N N . ASP A 1 342 ? 6.639 -17.075 -13.660 1.00 86.31 342 ASP A N 1
ATOM 2743 C CA . ASP A 1 342 ? 5.630 -16.171 -14.241 1.00 86.31 342 ASP A CA 1
ATOM 2744 C C . ASP A 1 342 ? 6.097 -15.283 -15.425 1.00 86.31 342 ASP A C 1
ATOM 2746 O O . ASP A 1 342 ? 5.369 -14.373 -15.813 1.00 86.31 342 ASP A O 1
ATOM 2750 N N . VAL A 1 343 ? 7.255 -15.519 -16.063 1.00 89.62 343 VAL A N 1
ATOM 2751 C CA . VAL A 1 343 ? 7.818 -14.577 -17.064 1.00 89.62 343 VAL A CA 1
ATOM 2752 C C . VAL A 1 343 ? 6.940 -14.340 -18.308 1.00 89.62 343 VAL A C 1
ATOM 2754 O O . VAL A 1 343 ? 7.014 -13.271 -18.916 1.00 89.62 343 VAL A O 1
ATOM 2757 N N . GLU A 1 344 ? 6.081 -15.300 -18.665 1.00 90.50 344 GLU A N 1
ATOM 2758 C CA . GLU A 1 344 ? 5.097 -15.189 -19.758 1.00 90.50 344 GLU A CA 1
ATOM 2759 C C . GLU A 1 344 ? 3.683 -14.794 -19.285 1.00 90.50 344 GLU A C 1
ATOM 2761 O O . GLU A 1 344 ? 2.779 -14.693 -20.113 1.00 90.50 344 GLU A O 1
ATOM 2766 N N . ARG A 1 345 ? 3.472 -14.564 -17.980 1.00 93.12 345 ARG A N 1
ATOM 2767 C CA . ARG A 1 345 ? 2.169 -14.185 -17.414 1.00 93.12 345 ARG A CA 1
ATOM 2768 C C . ARG A 1 345 ? 1.766 -12.784 -17.873 1.00 93.12 345 ARG A C 1
ATOM 2770 O O . ARG A 1 345 ? 2.535 -11.840 -17.726 1.00 93.12 345 ARG A O 1
ATOM 2777 N N . ASP A 1 346 ? 0.546 -12.684 -18.379 1.00 92.88 346 ASP A N 1
ATOM 2778 C CA . ASP A 1 346 ? -0.130 -11.460 -18.802 1.00 92.88 346 ASP A CA 1
ATOM 2779 C C . ASP A 1 346 ? -1.550 -11.578 -18.230 1.00 92.88 346 ASP A C 1
ATOM 2781 O O . ASP A 1 346 ? -2.310 -12.460 -18.641 1.00 92.88 346 ASP A O 1
ATOM 2785 N N . ASP A 1 347 ? -1.863 -10.790 -17.207 1.00 93.81 347 ASP A N 1
ATOM 2786 C CA . ASP A 1 347 ? -3.186 -10.752 -16.589 1.00 93.81 347 ASP A CA 1
ATOM 2787 C C . ASP A 1 347 ? -4.097 -9.813 -17.388 1.00 93.81 347 ASP A C 1
ATOM 2789 O O . ASP A 1 347 ? -3.649 -8.815 -17.949 1.00 93.81 347 ASP A O 1
ATOM 2793 N N . ASP A 1 348 ? -5.393 -10.114 -17.416 1.00 89.69 348 ASP A N 1
ATOM 2794 C CA . ASP A 1 348 ? -6.377 -9.293 -18.121 1.00 89.69 348 ASP A CA 1
ATOM 2795 C C . ASP A 1 348 ? -6.524 -7.898 -17.480 1.00 89.69 348 ASP A C 1
ATOM 2797 O O . ASP A 1 348 ? -6.502 -7.746 -16.250 1.00 89.69 348 ASP A O 1
ATOM 2801 N N . ASP A 1 349 ? -6.649 -6.875 -18.324 1.00 88.38 349 ASP A N 1
ATOM 2802 C CA . ASP A 1 349 ? -6.696 -5.459 -17.963 1.00 88.38 349 ASP A CA 1
ATOM 2803 C C . ASP A 1 349 ? -8.053 -4.785 -18.242 1.00 88.38 349 ASP A C 1
ATOM 2805 O O . ASP A 1 349 ? -8.210 -3.604 -17.926 1.00 88.38 349 ASP A O 1
ATOM 2809 N N . SER A 1 350 ? -9.063 -5.535 -18.711 1.00 86.00 350 SER A N 1
ATOM 2810 C CA . SER A 1 350 ? -10.418 -5.018 -18.996 1.00 86.00 350 SER A CA 1
ATOM 2811 C C . SER A 1 350 ? -11.168 -4.511 -17.760 1.00 86.00 350 SER A C 1
ATOM 2813 O O . SER A 1 350 ? -12.131 -3.761 -17.871 1.00 86.00 350 SER A O 1
ATOM 2815 N N . TRP A 1 351 ? -10.695 -4.839 -16.553 1.00 84.94 351 TRP A N 1
ATOM 2816 C CA . TRP A 1 351 ? -11.203 -4.261 -15.303 1.00 84.94 351 TRP A CA 1
ATOM 2817 C C . TRP A 1 351 ? -10.931 -2.749 -15.172 1.00 84.94 351 TRP A C 1
ATOM 2819 O O . TRP A 1 351 ? -11.479 -2.127 -14.264 1.00 84.94 351 TRP A O 1
ATOM 2829 N N . MET A 1 352 ? -10.088 -2.168 -16.036 1.00 83.12 352 MET A N 1
ATOM 2830 C CA . MET A 1 352 ? -9.923 -0.716 -16.173 1.00 83.12 352 MET A CA 1
ATOM 2831 C C . MET A 1 352 ? -10.935 -0.073 -17.133 1.00 83.12 352 MET A C 1
ATOM 2833 O O . MET A 1 352 ? -11.139 1.138 -17.061 1.00 83.12 352 MET A O 1
ATOM 2837 N N . ASP A 1 353 ? -11.551 -0.852 -18.024 1.00 78.12 353 ASP A N 1
ATOM 2838 C CA . ASP A 1 353 ? -12.377 -0.345 -19.119 1.00 78.12 353 ASP A CA 1
ATOM 2839 C C . ASP A 1 353 ? -13.823 -0.148 -18.636 1.00 78.12 353 ASP A C 1
ATOM 2841 O O . ASP A 1 353 ? -14.713 -0.975 -18.836 1.00 78.12 353 ASP A O 1
ATOM 2845 N N . VAL A 1 354 ? -14.048 0.967 -17.938 1.00 69.31 354 VAL A N 1
ATOM 2846 C CA . VAL A 1 354 ? -15.370 1.360 -17.439 1.00 69.31 354 VAL A CA 1
ATOM 2847 C C . VAL A 1 354 ? -16.207 1.943 -18.579 1.00 69.31 354 VAL A C 1
ATOM 2849 O O . VAL A 1 354 ? -16.088 3.122 -18.906 1.00 69.31 354 VAL A O 1
ATOM 2852 N N . ASN A 1 355 ? -17.081 1.124 -19.166 1.00 68.44 355 ASN A N 1
ATOM 2853 C CA . ASN A 1 355 ? -18.117 1.615 -20.072 1.00 68.44 355 ASN A CA 1
ATOM 2854 C C . ASN A 1 355 ? -19.233 2.317 -19.277 1.00 68.44 355 ASN A C 1
ATOM 2856 O O . ASN A 1 355 ? -19.856 1.718 -18.397 1.00 68.44 355 ASN A O 1
ATOM 2860 N N . TYR A 1 356 ? -19.491 3.581 -19.612 1.00 64.62 356 TYR A N 1
ATOM 2861 C CA . TYR A 1 356 ? -20.517 4.407 -18.980 1.00 64.62 356 TYR A CA 1
ATOM 2862 C C . TYR A 1 356 ? -21.944 3.920 -19.300 1.00 64.62 356 TYR A C 1
ATOM 2864 O O . TYR A 1 356 ? -22.791 3.896 -18.409 1.00 64.62 356 TYR A O 1
ATOM 2872 N N . ASP A 1 357 ? -22.197 3.427 -20.518 1.00 68.88 357 ASP A N 1
ATOM 2873 C CA . ASP A 1 357 ? -23.518 2.904 -20.907 1.00 68.88 357 ASP A CA 1
ATOM 2874 C C . ASP A 1 357 ? -23.881 1.629 -20.122 1.00 68.88 357 ASP A C 1
ATOM 2876 O O . ASP A 1 357 ? -25.013 1.464 -19.666 1.00 68.88 357 ASP A O 1
ATOM 2880 N N . ASP A 1 358 ? -22.905 0.737 -19.906 1.00 65.94 358 ASP A N 1
ATOM 2881 C CA . ASP A 1 358 ? -23.089 -0.469 -19.086 1.00 65.94 358 ASP A CA 1
ATOM 2882 C C . ASP A 1 358 ? -23.275 -0.133 -17.594 1.00 65.94 358 ASP A C 1
ATOM 2884 O O . ASP A 1 358 ? -23.928 -0.887 -16.868 1.00 65.94 358 ASP A O 1
ATOM 2888 N N . PHE A 1 359 ? -22.717 0.993 -17.131 1.00 61.44 359 PHE A N 1
ATOM 2889 C CA . PHE A 1 359 ? -22.932 1.508 -15.778 1.00 61.44 359 PHE A CA 1
ATOM 2890 C C . PHE A 1 359 ? -24.353 2.054 -15.604 1.00 61.44 359 PHE A C 1
ATOM 2892 O O . PHE A 1 359 ? -25.042 1.629 -14.674 1.00 61.44 359 PHE A O 1
ATOM 2899 N N . GLU A 1 360 ? -24.826 2.924 -16.510 1.00 65.69 360 GLU A N 1
ATOM 2900 C CA . GLU A 1 360 ? -26.216 3.399 -16.478 1.00 65.69 360 GLU A CA 1
ATOM 2901 C C . GLU A 1 360 ? -27.202 2.224 -16.580 1.00 65.69 360 GLU A C 1
ATOM 2903 O O . GLU A 1 360 ? -28.140 2.162 -15.789 1.00 65.69 360 GLU A O 1
ATOM 2908 N N . GLN A 1 361 ? -26.975 1.246 -17.469 1.00 66.31 361 GLN A N 1
ATOM 2909 C CA . GLN A 1 361 ? -27.912 0.130 -17.663 1.00 66.31 361 GLN A CA 1
ATOM 2910 C C . GLN A 1 361 ? -28.016 -0.823 -16.449 1.00 66.31 361 GLN A C 1
ATOM 2912 O O . GLN A 1 361 ? -29.098 -1.347 -16.163 1.00 66.31 361 GLN A O 1
ATOM 2917 N N . GLU A 1 362 ? -26.919 -1.068 -15.722 1.00 65.31 362 GLU A N 1
ATOM 2918 C CA . GLU A 1 362 ? -26.928 -1.897 -14.502 1.00 65.31 362 GLU A CA 1
ATOM 2919 C C . GLU A 1 362 ? -27.535 -1.147 -13.298 1.00 65.31 362 GLU A C 1
ATOM 2921 O O . GLU A 1 362 ? -28.172 -1.773 -12.441 1.00 65.31 362 GLU A O 1
ATOM 2926 N N . LEU A 1 363 ? -27.393 0.185 -13.252 1.00 62.06 363 LEU A N 1
ATOM 2927 C CA . LEU A 1 363 ? -27.975 1.057 -12.222 1.00 62.06 363 LEU A CA 1
ATOM 2928 C C . LEU A 1 363 ? -29.489 1.261 -12.435 1.00 62.06 363 LEU A C 1
ATOM 2930 O O . LEU A 1 363 ? -30.257 1.161 -11.485 1.00 62.06 363 LEU A O 1
ATOM 2934 N N . ASP A 1 364 ? -29.921 1.370 -13.694 1.00 60.94 364 ASP A N 1
ATOM 2935 C CA . ASP A 1 364 ? -31.311 1.305 -14.190 1.00 60.94 364 ASP A CA 1
ATOM 2936 C C . ASP A 1 364 ? -31.966 -0.092 -13.993 1.00 60.94 364 ASP A C 1
ATOM 2938 O O . ASP A 1 364 ? -33.095 -0.355 -14.408 1.00 60.94 364 ASP A O 1
ATOM 2942 N N . GLY A 1 365 ? -31.254 -1.048 -13.380 1.00 57.62 365 GLY A N 1
ATOM 2943 C CA . GLY A 1 365 ? -31.767 -2.365 -12.982 1.00 57.62 365 GLY A CA 1
ATOM 2944 C C . GLY A 1 365 ? -32.126 -3.314 -14.137 1.00 57.62 365 GLY A C 1
ATOM 2945 O O . GLY A 1 365 ? -32.538 -4.458 -13.896 1.00 57.62 365 GLY A O 1
ATOM 2946 N N . LYS A 1 366 ? -31.957 -2.884 -15.394 1.00 53.41 366 LYS A N 1
ATOM 2947 C CA . LYS A 1 366 ? -32.377 -3.597 -16.609 1.00 53.41 366 LYS A CA 1
ATOM 2948 C C . LYS A 1 366 ? -31.408 -4.724 -16.976 1.00 53.41 366 LYS A C 1
ATOM 2950 O O . LYS A 1 366 ? -30.713 -4.663 -17.989 1.00 53.41 366 LYS A O 1
ATOM 2955 N N . LYS A 1 367 ? -31.434 -5.803 -16.181 1.00 47.06 367 LYS A N 1
ATOM 2956 C CA . LYS A 1 367 ? -30.677 -7.054 -16.393 1.00 47.06 367 LYS A CA 1
ATOM 2957 C C . LYS A 1 367 ? -30.630 -7.485 -17.864 1.00 47.06 367 LYS A C 1
ATOM 2959 O O . LYS A 1 367 ? -31.593 -8.051 -18.392 1.00 47.06 367 LYS A O 1
ATOM 2964 N N . ASN A 1 368 ? -29.462 -7.324 -18.483 1.00 46.47 368 ASN A N 1
ATOM 2965 C CA . ASN A 1 368 ? -29.185 -7.846 -19.815 1.00 46.47 368 ASN A CA 1
ATOM 2966 C C . ASN A 1 368 ? -29.324 -9.380 -19.837 1.00 46.47 368 ASN A C 1
ATOM 2968 O O . ASN A 1 368 ? -28.592 -10.102 -19.162 1.00 46.47 368 ASN A O 1
ATOM 2972 N N . GLN A 1 369 ? -30.240 -9.903 -20.662 1.00 45.34 369 GLN A N 1
ATOM 2973 C CA . GLN A 1 369 ? -30.342 -11.352 -20.911 1.00 45.34 369 GLN A CA 1
ATOM 2974 C C . GLN A 1 369 ? -29.188 -11.879 -21.787 1.00 45.34 369 GLN A C 1
ATOM 2976 O O . GLN A 1 369 ? -28.946 -13.085 -21.854 1.00 45.34 369 GLN A O 1
ATOM 2981 N N . SER A 1 370 ? -28.445 -10.982 -22.438 1.00 43.38 370 SER A N 1
ATOM 2982 C CA . SER A 1 370 ? -27.166 -11.250 -23.090 1.00 43.38 370 SER A CA 1
ATOM 2983 C C . SER A 1 370 ? -26.018 -11.098 -22.089 1.00 43.38 370 SER A C 1
ATOM 2985 O O . SER A 1 370 ? -25.599 -9.982 -21.798 1.00 43.38 370 SER A O 1
ATOM 2987 N N . GLY A 1 371 ? -25.471 -12.217 -21.601 1.00 46.47 371 GLY A N 1
ATOM 2988 C CA . GLY A 1 371 ? -24.331 -12.252 -20.667 1.00 46.47 371 GLY A CA 1
ATOM 2989 C C . GLY A 1 371 ? -22.990 -11.847 -21.297 1.00 46.47 371 GLY A C 1
ATOM 2990 O O . GLY A 1 371 ? -22.065 -12.657 -21.337 1.00 46.47 371 GLY A O 1
ATOM 2991 N N . LYS A 1 372 ? -22.926 -10.633 -21.857 1.00 44.56 372 LYS A N 1
ATOM 2992 C CA . LYS A 1 372 ? -21.772 -10.027 -22.541 1.00 44.56 372 LYS A CA 1
ATOM 2993 C C . LYS A 1 372 ? -21.742 -8.486 -22.476 1.00 44.56 372 LYS A C 1
ATOM 2995 O O . LYS A 1 372 ? -21.217 -7.850 -23.378 1.00 44.56 372 LYS A O 1
ATOM 3000 N N . SER A 1 373 ? -22.224 -7.912 -21.383 1.00 46.41 373 SER A N 1
ATOM 3001 C CA . SER A 1 373 ? -21.410 -6.948 -20.640 1.00 46.41 373 SER A CA 1
ATOM 3002 C C . SER A 1 373 ? -21.812 -7.015 -19.170 1.00 46.41 373 SER A C 1
ATOM 3004 O O . SER A 1 373 ? -22.940 -7.399 -18.852 1.00 46.41 373 SER A O 1
ATOM 3006 N N . ALA A 1 374 ? -20.863 -6.754 -18.282 1.00 47.97 374 ALA A N 1
ATOM 3007 C CA . ALA A 1 374 ? -21.073 -6.734 -16.845 1.00 47.97 374 ALA A CA 1
ATOM 3008 C C . ALA A 1 374 ? -20.088 -5.728 -16.258 1.00 47.97 374 ALA A C 1
ATOM 3010 O O . ALA A 1 374 ? -18.878 -5.924 -16.359 1.00 47.97 374 ALA A O 1
ATOM 3011 N N . PHE A 1 375 ? -20.610 -4.660 -15.660 1.00 50.12 375 PHE A N 1
ATOM 3012 C CA . PHE A 1 375 ? -19.785 -3.661 -14.997 1.00 50.12 375 PHE A CA 1
ATOM 3013 C C . PHE A 1 375 ? -18.979 -4.328 -13.867 1.00 50.12 375 PHE A C 1
ATOM 3015 O O . PHE A 1 375 ? -19.567 -4.795 -12.891 1.00 50.12 375 PHE A O 1
ATOM 3022 N N . GLY A 1 376 ? -17.649 -4.369 -13.983 1.00 57.00 376 GLY A N 1
ATOM 3023 C CA . GLY A 1 376 ? -16.734 -4.879 -12.952 1.00 57.00 376 GLY A CA 1
ATOM 3024 C C . GLY A 1 376 ? -16.905 -6.357 -12.546 1.00 57.00 376 GLY A C 1
ATOM 3025 O O . GLY A 1 376 ? -17.660 -7.127 -13.137 1.00 57.00 376 GLY A O 1
ATOM 3026 N N . ASP A 1 377 ? -16.180 -6.767 -11.495 1.00 63.75 377 ASP A N 1
ATOM 3027 C CA . ASP A 1 377 ? -16.465 -8.023 -10.777 1.00 63.75 377 ASP A CA 1
ATOM 3028 C C . ASP A 1 377 ? -17.725 -7.833 -9.908 1.00 63.75 377 ASP A C 1
ATOM 3030 O O . ASP A 1 377 ? -18.024 -6.738 -9.429 1.00 63.75 377 ASP A O 1
ATOM 3034 N N . SER A 1 378 ? -18.416 -8.934 -9.636 1.00 64.69 378 SER A N 1
ATOM 3035 C CA . SER A 1 378 ? -19.529 -9.075 -8.691 1.00 64.69 378 SER A CA 1
ATOM 3036 C C . SER A 1 378 ? -19.337 -8.355 -7.346 1.00 64.69 378 SER A C 1
ATOM 3038 O O . SER A 1 378 ? -20.306 -7.863 -6.770 1.00 64.69 378 SER A O 1
ATOM 3040 N N . THR A 1 379 ? -18.099 -8.241 -6.850 1.00 65.88 379 THR A N 1
ATOM 3041 C CA . THR A 1 379 ? -17.783 -7.468 -5.638 1.00 65.88 379 THR A CA 1
ATOM 3042 C C . THR A 1 379 ? -17.891 -5.960 -5.862 1.00 65.88 379 THR A C 1
ATOM 3044 O O . THR A 1 379 ? -18.482 -5.275 -5.040 1.00 65.88 379 THR A O 1
ATOM 3047 N N . ALA A 1 380 ? -17.404 -5.438 -6.994 1.00 65.69 380 ALA A N 1
ATOM 3048 C CA . ALA A 1 380 ? -17.519 -4.015 -7.325 1.00 65.69 380 ALA A CA 1
ATOM 3049 C C . ALA A 1 380 ? -18.985 -3.602 -7.543 1.00 65.69 380 ALA A C 1
ATOM 3051 O O . ALA A 1 380 ? -19.385 -2.515 -7.140 1.00 65.69 380 ALA A O 1
ATOM 3052 N N . GLN A 1 381 ? -19.807 -4.495 -8.105 1.00 67.00 381 GLN A N 1
ATOM 3053 C CA . GLN A 1 381 ? -21.257 -4.293 -8.226 1.00 67.00 381 GLN A CA 1
ATOM 3054 C C . GLN A 1 381 ? -21.946 -4.209 -6.854 1.00 67.00 381 GLN A C 1
ATOM 3056 O O . GLN A 1 381 ? -22.820 -3.366 -6.654 1.00 67.00 381 GLN A O 1
ATOM 3061 N N . ALA A 1 382 ? -21.559 -5.065 -5.901 1.00 70.00 382 ALA A N 1
ATOM 3062 C CA . ALA A 1 382 ? -22.080 -5.024 -4.535 1.00 70.00 382 ALA A CA 1
ATOM 3063 C C . ALA A 1 382 ? -21.649 -3.742 -3.802 1.00 70.00 382 ALA A C 1
ATOM 3065 O O . ALA A 1 382 ? -22.488 -3.068 -3.204 1.00 70.00 382 ALA A O 1
ATOM 3066 N N . ASP A 1 383 ? -20.373 -3.369 -3.916 1.00 69.88 383 ASP A N 1
ATOM 3067 C CA . ASP A 1 383 ? -19.812 -2.169 -3.291 1.00 69.88 383 ASP A CA 1
ATOM 3068 C C . ASP A 1 383 ? -20.448 -0.885 -3.858 1.00 69.88 383 ASP A C 1
ATOM 3070 O O . ASP A 1 383 ? -20.804 0.008 -3.093 1.00 69.88 383 ASP A O 1
ATOM 3074 N N . LEU A 1 384 ? -20.707 -0.814 -5.171 1.00 69.44 384 LEU A N 1
ATOM 3075 C CA . LEU A 1 384 ? -21.444 0.294 -5.794 1.00 69.44 384 LEU A CA 1
ATOM 3076 C C . LEU A 1 384 ? -22.896 0.386 -5.331 1.00 69.44 384 LEU A C 1
ATOM 3078 O O . LEU A 1 384 ? -23.345 1.464 -4.950 1.00 69.44 384 LEU A O 1
ATOM 3082 N N . ARG A 1 385 ? -23.630 -0.734 -5.317 1.00 71.19 385 ARG A N 1
ATOM 3083 C CA . ARG A 1 385 ? -25.007 -0.774 -4.793 1.00 71.19 385 ARG A CA 1
ATOM 3084 C C . ARG A 1 385 ? -25.046 -0.310 -3.332 1.00 71.19 385 ARG A C 1
ATOM 3086 O O . ARG A 1 385 ? -25.972 0.396 -2.940 1.00 71.19 385 ARG A O 1
ATOM 3093 N N . LYS A 1 386 ? -24.005 -0.628 -2.552 1.00 74.44 386 LYS A N 1
ATOM 3094 C CA . LYS A 1 386 ? -23.834 -0.126 -1.186 1.00 74.44 386 LYS A CA 1
ATOM 3095 C C . LYS A 1 386 ? -23.568 1.383 -1.139 1.00 74.44 386 LYS A C 1
ATOM 3097 O O . LYS A 1 386 ? -24.231 2.070 -0.367 1.00 74.44 386 LYS A O 1
ATOM 3102 N N . ILE A 1 387 ? -22.673 1.911 -1.979 1.00 69.62 387 ILE A N 1
ATOM 3103 C CA . ILE A 1 387 ? -22.408 3.358 -2.100 1.00 69.62 387 ILE A CA 1
ATOM 3104 C C . ILE A 1 387 ? -23.690 4.127 -2.453 1.00 69.62 387 ILE A C 1
ATOM 3106 O O . ILE A 1 387 ? -23.999 5.104 -1.777 1.00 69.62 387 ILE A O 1
ATOM 3110 N N . VAL A 1 388 ? -24.475 3.655 -3.429 1.00 71.06 388 VAL A N 1
ATOM 3111 C CA . VAL A 1 388 ? -25.762 4.273 -3.798 1.00 71.06 388 VAL A CA 1
ATOM 3112 C C . VAL A 1 388 ? -26.725 4.279 -2.607 1.00 71.06 388 VAL A C 1
ATOM 3114 O O . VAL A 1 388 ? -27.221 5.342 -2.255 1.00 71.06 388 VAL A O 1
ATOM 3117 N N . SER A 1 389 ? -26.900 3.153 -1.902 1.00 73.12 389 SER A N 1
ATOM 3118 C CA . SER A 1 389 ? -27.766 3.100 -0.707 1.00 73.12 389 SER A CA 1
ATOM 3119 C C . SER A 1 389 ? -27.289 3.984 0.460 1.00 73.12 389 SER A C 1
ATOM 3121 O O . SER A 1 389 ? -28.096 4.442 1.267 1.00 73.12 389 SER A O 1
ATOM 3123 N N . ARG A 1 390 ? -25.979 4.266 0.561 1.00 70.75 390 ARG A N 1
ATOM 3124 C CA . ARG A 1 390 ? -25.434 5.227 1.536 1.00 70.75 390 ARG A CA 1
ATOM 3125 C C . ARG A 1 390 ? -25.687 6.675 1.114 1.00 70.75 390 ARG A C 1
ATOM 3127 O O . ARG A 1 390 ? -26.000 7.489 1.973 1.00 70.75 390 ARG A O 1
ATOM 3134 N N . PHE A 1 391 ? -25.593 6.984 -0.179 1.00 66.00 391 PHE A N 1
ATOM 3135 C CA . PHE A 1 391 ? -25.907 8.304 -0.732 1.00 66.00 391 PHE A CA 1
ATOM 3136 C C . PHE A 1 391 ? -27.409 8.622 -0.644 1.00 66.00 391 PHE A C 1
ATOM 3138 O O . PHE A 1 391 ? -27.774 9.709 -0.212 1.00 66.00 391 PHE A O 1
ATOM 3145 N N . GLU A 1 392 ? -28.271 7.649 -0.947 1.00 67.88 392 GLU A N 1
ATOM 3146 C CA . GLU A 1 392 ? -29.722 7.710 -0.723 1.00 67.88 392 GLU A CA 1
ATOM 3147 C C . GLU A 1 392 ? -30.041 8.002 0.751 1.00 67.88 392 GLU A C 1
ATOM 3149 O O . GLU A 1 392 ? -30.763 8.946 1.058 1.00 67.88 392 GLU A O 1
ATOM 3154 N N . ALA A 1 393 ? -29.454 7.242 1.680 1.00 68.81 393 ALA A N 1
ATOM 3155 C CA . ALA A 1 393 ? -29.660 7.441 3.114 1.00 68.81 393 ALA A CA 1
ATOM 3156 C C . ALA A 1 393 ? -29.105 8.775 3.649 1.00 68.81 393 ALA A C 1
ATOM 3158 O O . ALA A 1 393 ? -29.606 9.261 4.655 1.00 68.81 393 ALA A O 1
ATOM 3159 N N . PHE A 1 394 ? -28.096 9.362 2.995 1.00 67.94 394 PHE A N 1
ATOM 3160 C CA . PHE A 1 394 ? -27.574 10.695 3.314 1.00 67.94 394 PHE A CA 1
ATOM 3161 C C . PHE A 1 394 ? -28.483 11.815 2.782 1.00 67.94 394 PHE A C 1
ATOM 3163 O O . PHE A 1 394 ? -28.736 12.785 3.486 1.00 67.94 394 PHE A O 1
ATOM 3170 N N . LEU A 1 395 ? -29.009 11.679 1.559 1.00 64.19 395 LEU A N 1
ATOM 3171 C CA . LEU A 1 395 ? -29.958 12.642 0.985 1.00 64.19 395 LEU A CA 1
ATOM 3172 C C . LEU A 1 395 ? -31.334 12.607 1.664 1.00 64.19 395 LEU A C 1
ATOM 3174 O O . LEU A 1 395 ? -32.009 13.631 1.721 1.00 64.19 395 LEU A O 1
ATOM 3178 N N . ASN A 1 396 ? -31.733 11.439 2.169 1.00 65.06 396 ASN A N 1
ATOM 3179 C CA . ASN A 1 396 ? -32.974 11.226 2.910 1.00 65.06 396 ASN A CA 1
ATOM 3180 C C . ASN A 1 396 ? -32.791 11.348 4.439 1.00 65.06 396 ASN A C 1
ATOM 3182 O O . ASN A 1 396 ? -33.674 10.926 5.188 1.00 65.06 396 ASN A O 1
ATOM 3186 N N . ASP A 1 397 ? -31.670 11.900 4.922 1.00 65.38 397 ASP A N 1
ATOM 3187 C CA . ASP A 1 397 ? -31.530 12.268 6.333 1.00 65.38 397 ASP A CA 1
ATOM 3188 C C . ASP A 1 397 ? -32.216 13.620 6.588 1.00 65.38 397 ASP A C 1
ATOM 3190 O O . ASP A 1 397 ? -31.768 14.665 6.113 1.00 65.38 397 ASP A O 1
ATOM 3194 N N . ASP A 1 398 ? -33.293 13.606 7.381 1.00 51.41 398 ASP A N 1
ATOM 3195 C CA . ASP A 1 398 ? -34.045 14.800 7.795 1.00 51.41 398 ASP A CA 1
ATOM 3196 C C . ASP A 1 398 ? -33.163 15.862 8.500 1.00 51.41 398 ASP A C 1
ATOM 3198 O O . ASP A 1 398 ? -33.581 17.014 8.637 1.00 51.41 398 ASP A O 1
ATOM 3202 N N . GLN A 1 399 ? -31.944 15.513 8.941 1.00 53.78 399 GLN A N 1
ATOM 3203 C CA . GLN A 1 399 ? -30.958 16.465 9.477 1.00 53.78 399 GLN A CA 1
ATOM 3204 C C . GLN A 1 399 ? -30.398 17.430 8.410 1.00 53.78 399 GLN A C 1
ATOM 3206 O O . GLN A 1 399 ? -29.932 18.510 8.766 1.00 53.78 399 GLN A O 1
ATOM 3211 N N . ALA A 1 400 ? -30.472 17.101 7.114 1.00 49.62 400 ALA A N 1
ATOM 3212 C CA . ALA A 1 400 ? -30.025 17.955 6.004 1.00 49.62 400 ALA A CA 1
ATOM 3213 C C . ALA A 1 400 ? -31.095 18.981 5.549 1.00 49.62 400 ALA A C 1
ATOM 3215 O O . ALA A 1 400 ? -31.170 19.357 4.376 1.00 49.62 400 ALA A O 1
ATOM 3216 N N . GLY A 1 401 ? -31.958 19.409 6.476 1.00 48.09 401 GLY A N 1
ATOM 3217 C CA . GLY A 1 401 ? -33.107 20.278 6.224 1.00 48.09 401 GLY A CA 1
ATOM 3218 C C . GLY A 1 401 ? -32.766 21.721 5.823 1.00 48.09 401 GLY A C 1
ATOM 3219 O O . GLY A 1 401 ? -31.630 22.183 5.892 1.00 48.09 401 GLY A O 1
ATOM 3220 N N . LEU A 1 402 ? -33.799 22.469 5.416 1.00 41.84 402 LEU A N 1
ATOM 3221 C CA . LEU A 1 402 ? -33.662 23.811 4.825 1.00 41.84 402 LEU A CA 1
ATOM 3222 C C . LEU A 1 402 ? -33.227 24.911 5.822 1.00 41.84 402 LEU A C 1
ATOM 3224 O O . LEU A 1 402 ? -32.814 25.980 5.380 1.00 41.84 402 LEU A O 1
ATOM 3228 N N . ASP A 1 403 ? -33.272 24.644 7.133 1.00 46.53 403 ASP A N 1
ATOM 3229 C CA . ASP A 1 403 ? -32.686 25.500 8.183 1.00 46.53 403 ASP A CA 1
ATOM 3230 C C . ASP A 1 403 ? -31.161 25.285 8.358 1.00 46.53 403 ASP A C 1
ATOM 3232 O O . ASP A 1 403 ? -30.504 26.050 9.063 1.00 46.53 403 ASP A O 1
ATOM 3236 N N . GLY A 1 404 ? -30.575 24.291 7.677 1.00 45.91 404 GLY A N 1
ATOM 3237 C CA . GLY A 1 404 ? -29.171 23.904 7.818 1.00 45.91 404 GLY A CA 1
ATOM 3238 C C . GLY A 1 404 ? -28.912 23.012 9.036 1.00 45.91 404 GLY A C 1
ATOM 3239 O O . GLY A 1 404 ? -29.836 22.579 9.722 1.00 45.91 404 GLY A O 1
ATOM 3240 N N . ALA A 1 405 ? -27.635 22.725 9.303 1.00 42.28 405 ALA A N 1
ATOM 3241 C CA . ALA A 1 405 ? -27.249 22.074 10.550 1.00 42.28 405 ALA A CA 1
ATOM 3242 C C . ALA A 1 405 ? -27.558 23.016 11.722 1.00 42.28 405 ALA A C 1
ATOM 3244 O O . ALA A 1 405 ? -27.092 24.159 11.725 1.00 42.28 405 ALA A O 1
ATOM 3245 N N . GLU A 1 406 ? -28.324 22.540 12.708 1.00 37.38 406 GLU A N 1
ATOM 3246 C CA . GLU A 1 406 ? -28.553 23.281 13.948 1.00 37.38 406 GLU A CA 1
ATOM 3247 C C . GLU A 1 406 ? -27.191 23.575 14.594 1.00 37.38 406 GLU A C 1
ATOM 3249 O O . GLU A 1 406 ? -26.463 22.662 14.991 1.00 37.38 406 GLU A O 1
ATOM 3254 N N . LEU A 1 407 ? -26.828 24.861 14.657 1.00 38.06 407 LEU A N 1
ATOM 3255 C CA . LEU A 1 407 ? -25.676 25.335 15.419 1.00 38.06 407 LEU A CA 1
ATOM 3256 C C . LEU A 1 407 ? -26.012 25.196 16.905 1.00 38.06 407 LEU A C 1
ATOM 3258 O O . LEU A 1 407 ? -26.481 26.148 17.531 1.00 38.06 407 LEU A O 1
ATOM 3262 N N . ASP A 1 408 ? -25.798 23.985 17.422 1.00 36.81 408 ASP A N 1
ATOM 3263 C CA . ASP A 1 408 ? -25.811 23.659 18.848 1.00 36.81 408 ASP A CA 1
ATOM 3264 C C . ASP A 1 408 ? -24.991 24.740 19.573 1.00 36.81 408 ASP A C 1
ATOM 3266 O O . ASP A 1 408 ? -23.863 25.039 19.166 1.00 36.81 408 ASP A O 1
ATOM 3270 N N . GLU A 1 409 ? -25.622 25.423 20.536 1.00 39.91 409 GLU A N 1
ATOM 3271 C CA . GLU A 1 409 ? -25.219 26.774 20.951 1.00 39.91 409 GLU A CA 1
ATOM 3272 C C . GLU A 1 409 ? -23.733 26.827 21.347 1.00 39.91 409 GLU A C 1
ATOM 3274 O O . GLU A 1 409 ? -23.260 25.984 22.109 1.00 39.91 409 GLU A O 1
ATOM 3279 N N . MET A 1 410 ? -22.996 27.812 20.810 1.00 37.59 410 MET A N 1
ATOM 3280 C CA . MET A 1 410 ? -21.559 27.972 21.067 1.00 37.59 410 MET A CA 1
ATOM 3281 C C . MET A 1 410 ? -21.305 28.046 22.577 1.00 37.59 410 MET A C 1
ATOM 3283 O O . MET A 1 410 ? -21.702 29.022 23.214 1.00 37.59 410 MET A O 1
ATOM 3287 N N . ASP A 1 411 ? -20.634 27.034 23.135 1.00 37.34 411 ASP A N 1
ATOM 3288 C CA . ASP A 1 411 ? -20.138 27.094 24.508 1.00 37.34 411 ASP A CA 1
ATOM 3289 C C . ASP A 1 411 ? -19.179 28.293 24.629 1.00 37.34 411 ASP A C 1
ATOM 3291 O O . ASP A 1 411 ? -18.242 28.436 23.842 1.00 37.34 411 ASP A O 1
ATOM 3295 N N . GLU A 1 412 ? -19.423 29.166 25.607 1.00 37.97 412 GLU A N 1
ATOM 3296 C CA . GLU A 1 412 ? -18.499 30.247 25.956 1.00 37.97 412 GLU A CA 1
ATOM 3297 C C . GLU A 1 412 ? -17.224 29.623 26.563 1.00 37.97 412 GLU A C 1
ATOM 3299 O O . GLU A 1 412 ? -17.305 28.898 27.557 1.00 37.97 412 GLU A O 1
ATOM 3304 N N . ASP A 1 413 ? -16.050 29.884 25.969 1.00 40.31 413 ASP A N 1
ATOM 3305 C CA . ASP A 1 413 ? -14.753 29.391 26.465 1.00 40.31 413 ASP A CA 1
ATOM 3306 C C . ASP A 1 413 ? -14.393 30.052 27.820 1.00 40.31 413 ASP A C 1
ATOM 3308 O O . ASP A 1 413 ? -13.742 31.097 27.877 1.00 40.31 413 ASP A O 1
ATOM 3312 N N . ASP A 1 414 ? -14.828 29.431 28.922 1.00 43.97 414 ASP A N 1
ATOM 3313 C CA . ASP A 1 414 ? -14.594 29.832 30.326 1.00 43.97 414 ASP A CA 1
ATOM 3314 C C . ASP A 1 414 ? -13.155 29.502 30.799 1.00 43.97 414 ASP A C 1
ATOM 3316 O O . ASP A 1 414 ? -12.941 28.763 31.762 1.00 43.97 414 ASP A O 1
ATOM 3320 N N . ASP A 1 415 ? -12.151 30.021 30.080 1.00 43.53 415 ASP A N 1
ATOM 3321 C CA . ASP A 1 415 ? -10.707 29.853 30.346 1.00 43.53 415 ASP A CA 1
ATOM 3322 C C . ASP A 1 415 ? -10.145 31.048 31.166 1.00 43.53 415 ASP A C 1
ATOM 3324 O O . ASP A 1 415 ? -9.257 31.797 30.749 1.00 43.53 415 ASP A O 1
ATOM 3328 N N . ASP A 1 416 ? -10.703 31.247 32.364 1.00 42.38 416 ASP A N 1
ATOM 3329 C CA . ASP A 1 416 ? -10.354 32.325 33.306 1.00 42.38 416 ASP A CA 1
ATOM 3330 C C . ASP A 1 416 ? -9.081 31.973 34.128 1.00 42.38 416 ASP A C 1
ATOM 3332 O O . ASP A 1 416 ? -9.183 31.282 35.142 1.00 42.38 416 ASP A O 1
ATOM 3336 N N . ASP A 1 417 ? -7.877 32.417 33.704 1.00 39.66 417 ASP A N 1
ATOM 3337 C CA . ASP A 1 417 ? -6.816 32.919 34.625 1.00 39.66 417 ASP A CA 1
ATOM 3338 C C . ASP A 1 417 ? -5.538 33.536 33.961 1.00 39.66 417 ASP A C 1
ATOM 3340 O O . ASP A 1 417 ? -4.851 32.923 33.144 1.00 39.66 417 ASP A O 1
ATOM 3344 N N . GLU A 1 418 ? -5.164 34.725 34.465 1.00 37.75 418 GLU A N 1
ATOM 3345 C CA . GLU A 1 418 ? -3.838 35.408 34.503 1.00 37.75 418 GLU A CA 1
ATOM 3346 C C . GLU A 1 418 ? -3.083 35.886 33.214 1.00 37.75 418 GLU A C 1
ATOM 3348 O O . GLU A 1 418 ? -2.125 35.275 32.743 1.00 37.75 418 GLU A O 1
ATOM 3353 N N . ASP A 1 419 ? -3.395 37.137 32.819 1.00 36.22 419 ASP A N 1
ATOM 3354 C CA . ASP A 1 419 ? -2.493 38.265 32.446 1.00 36.22 419 ASP A CA 1
ATOM 3355 C C . ASP A 1 419 ? -1.452 38.185 31.287 1.00 36.22 419 ASP A C 1
ATOM 3357 O O . ASP A 1 419 ? -0.427 37.508 31.372 1.00 36.22 419 ASP A O 1
ATOM 3361 N N . TYR A 1 420 ? -1.575 39.105 30.302 1.00 36.03 420 TYR A N 1
ATOM 3362 C CA . TYR A 1 420 ? -0.723 40.326 30.231 1.00 36.03 420 TYR A CA 1
ATOM 3363 C C . TYR A 1 420 ? -1.123 41.354 29.127 1.00 36.03 420 TYR A C 1
ATOM 3365 O O . TYR A 1 420 ? -0.657 41.275 27.995 1.00 36.03 420 TYR A O 1
ATOM 3373 N N . ASP A 1 421 ? -1.902 42.364 29.538 1.00 32.78 421 ASP A N 1
ATOM 3374 C CA . ASP A 1 421 ? -1.882 43.815 29.194 1.00 32.78 421 ASP A CA 1
ATOM 3375 C C . ASP A 1 421 ? -1.857 44.380 27.731 1.00 32.78 421 ASP A C 1
ATOM 3377 O O . ASP A 1 421 ? -0.997 44.073 26.910 1.00 32.78 421 ASP A O 1
ATOM 3381 N N . ASP A 1 422 ? -2.740 45.374 27.524 1.00 32.00 422 ASP A N 1
ATOM 3382 C CA . ASP A 1 422 ? -2.742 46.517 26.571 1.00 32.00 422 ASP A CA 1
ATOM 3383 C C . ASP A 1 422 ? -2.705 46.323 25.025 1.00 32.00 422 ASP A C 1
ATOM 3385 O O . ASP A 1 422 ? -1.647 46.352 24.394 1.00 32.00 422 ASP A O 1
ATOM 3389 N N . SER A 1 423 ? -3.887 46.364 24.380 1.00 35.31 423 SER A N 1
ATOM 3390 C CA . SER A 1 423 ? -4.268 47.544 23.557 1.00 35.31 423 SER A CA 1
ATOM 3391 C C . SER A 1 423 ? -5.768 47.583 23.202 1.00 35.31 423 SER A C 1
ATOM 3393 O O . SER A 1 423 ? -6.304 46.611 22.676 1.00 35.31 423 SER A O 1
ATOM 3395 N N . GLU A 1 424 ? -6.446 48.714 23.435 1.00 34.69 424 GLU A N 1
ATOM 3396 C CA . GLU A 1 424 ? -7.855 48.920 23.044 1.00 34.69 424 GLU A CA 1
ATOM 3397 C C . GLU A 1 424 ? -8.030 49.277 21.551 1.00 34.69 424 GLU A C 1
ATOM 3399 O O . GLU A 1 424 ? -7.480 50.272 21.069 1.00 34.69 424 GLU A O 1
ATOM 3404 N N . SER A 1 425 ? -8.940 48.582 20.859 1.00 33.25 425 SER A N 1
ATOM 3405 C CA . SER A 1 425 ? -9.684 49.142 19.719 1.00 33.25 425 SER A CA 1
ATOM 3406 C C . SER A 1 425 ? -11.071 48.503 19.591 1.00 33.25 425 SER A C 1
ATOM 3408 O O . SER A 1 425 ? -11.174 47.288 19.470 1.00 33.25 425 SER A O 1
ATOM 3410 N N . GLU A 1 426 ? -12.133 49.319 19.607 1.00 32.06 426 GLU A N 1
ATOM 3411 C CA . GLU A 1 426 ? -13.528 48.868 19.455 1.00 32.06 426 GLU A CA 1
ATOM 3412 C C . GLU A 1 426 ? -13.795 48.255 18.064 1.00 32.06 426 GLU A C 1
ATOM 3414 O O . GLU A 1 426 ? -14.056 48.995 17.108 1.00 32.06 426 GLU A O 1
ATOM 3419 N N . ASP A 1 427 ? -13.839 46.926 17.953 1.00 32.91 427 ASP A N 1
ATOM 3420 C CA . ASP A 1 427 ? -14.537 46.281 16.837 1.00 32.91 427 ASP A CA 1
ATOM 3421 C C . ASP A 1 427 ? -16.049 46.360 17.077 1.00 32.91 427 ASP A C 1
ATOM 3423 O O . ASP A 1 427 ? -16.583 45.855 18.065 1.00 32.91 427 ASP A O 1
ATOM 3427 N N . ARG A 1 428 ? -16.752 47.056 16.179 1.00 36.09 428 ARG A N 1
ATOM 3428 C CA . ARG A 1 428 ? -18.209 47.208 16.239 1.00 36.09 428 ARG A CA 1
ATOM 3429 C C . ARG A 1 428 ? -18.879 46.183 15.347 1.00 36.09 428 ARG A C 1
ATOM 3431 O O . ARG A 1 428 ? -18.557 46.094 14.165 1.00 36.09 428 ARG A O 1
ATOM 3438 N N . GLU A 1 429 ? -19.866 45.498 15.911 1.00 32.41 429 GLU A N 1
ATOM 3439 C CA . GLU A 1 429 ? -20.742 44.556 15.216 1.00 32.41 429 GLU A CA 1
ATOM 3440 C C . GLU A 1 429 ? -21.278 45.160 13.907 1.00 32.41 429 GLU A C 1
ATOM 3442 O O . GLU A 1 429 ? -21.999 46.166 13.903 1.00 32.41 429 GLU A O 1
ATOM 3447 N N . VAL A 1 430 ? -20.926 44.545 12.777 1.00 35.72 430 VAL A N 1
ATOM 3448 C CA . VAL A 1 430 ? -21.404 44.962 11.455 1.00 35.72 430 VAL A CA 1
ATOM 3449 C C . VAL A 1 430 ? -22.740 44.277 11.187 1.00 35.72 430 VAL A C 1
ATOM 3451 O O . VAL A 1 430 ? -22.792 43.161 10.675 1.00 35.72 430 VAL A O 1
ATOM 3454 N N . SER A 1 431 ? -23.840 44.947 11.533 1.00 32.62 431 SER A N 1
ATOM 3455 C CA . SER A 1 431 ? -25.179 44.481 11.171 1.00 32.62 431 SER A CA 1
ATOM 3456 C C . SER A 1 431 ? -25.414 44.610 9.659 1.00 32.62 431 SER A C 1
ATOM 3458 O O . SER A 1 431 ? -25.185 45.657 9.051 1.00 32.62 431 SER A O 1
ATOM 3460 N N . PHE A 1 432 ? -25.843 43.512 9.036 1.00 34.06 432 PHE A N 1
ATOM 3461 C CA . PHE A 1 432 ? -25.965 43.386 7.584 1.00 34.06 432 PHE A CA 1
ATOM 3462 C C . PHE A 1 432 ? -27.315 43.931 7.084 1.00 34.06 432 PHE A C 1
ATOM 3464 O O . PHE A 1 432 ? -28.348 43.281 7.240 1.00 34.06 432 PHE A O 1
ATOM 3471 N N . ASP A 1 433 ? -27.323 45.126 6.479 1.00 48.75 433 ASP A N 1
ATOM 3472 C CA . ASP A 1 433 ? -28.533 45.700 5.871 1.00 48.75 433 ASP A CA 1
ATOM 3473 C C . ASP A 1 433 ? -28.753 45.162 4.444 1.00 48.75 433 ASP A C 1
ATOM 3475 O O . ASP A 1 433 ? -28.185 45.633 3.449 1.00 48.75 433 ASP A O 1
ATOM 3479 N N . GLU A 1 434 ? -29.641 44.172 4.357 1.00 48.62 434 GLU A N 1
ATOM 3480 C CA . GLU A 1 434 ? -30.124 43.539 3.127 1.00 48.62 434 GLU A CA 1
ATOM 3481 C C . GLU A 1 434 ? -30.575 44.558 2.055 1.00 48.62 434 GLU A C 1
ATOM 3483 O O . GLU A 1 434 ? -30.399 44.328 0.855 1.00 48.62 434 GLU A O 1
ATOM 3488 N N . GLN A 1 435 ? -31.105 45.722 2.455 1.00 54.06 435 GLN A N 1
ATOM 3489 C CA . GLN A 1 435 ? -31.638 46.738 1.540 1.00 54.06 435 GLN A CA 1
ATOM 3490 C C . GLN A 1 435 ? -30.561 47.647 0.938 1.00 54.06 435 GLN A C 1
ATOM 3492 O O . GLN A 1 435 ? -30.843 48.359 -0.033 1.00 54.06 435 GLN A O 1
ATOM 3497 N N . GLU A 1 436 ? -29.346 47.666 1.488 1.00 57.28 436 GLU A N 1
ATOM 3498 C CA . GLU A 1 436 ? -28.173 48.303 0.869 1.00 57.28 436 GLU A CA 1
ATOM 3499 C C . GLU A 1 436 ? -27.500 47.313 -0.098 1.00 57.28 436 GLU A C 1
ATOM 3501 O O . GLU A 1 436 ? -27.234 47.661 -1.253 1.00 57.28 436 GLU A O 1
ATOM 3506 N N . PHE A 1 437 ? -27.344 46.047 0.311 1.00 54.38 437 PHE A N 1
ATOM 3507 C CA . PHE A 1 437 ? -26.804 44.972 -0.532 1.00 54.38 437 PHE A CA 1
ATOM 3508 C C . PHE A 1 437 ? -27.646 44.747 -1.802 1.00 54.38 437 PHE A C 1
ATOM 3510 O O . PHE A 1 437 ? -27.115 44.748 -2.916 1.00 54.38 437 PHE A O 1
ATOM 3517 N N . ALA A 1 438 ? -28.976 44.678 -1.667 1.00 54.62 438 ALA A N 1
ATOM 3518 C CA . ALA A 1 438 ? -29.900 44.570 -2.798 1.00 54.62 438 ALA A CA 1
ATOM 3519 C C . ALA A 1 438 ? -29.893 45.807 -3.724 1.00 54.62 438 ALA A C 1
ATOM 3521 O O . ALA A 1 438 ? -30.250 45.700 -4.900 1.00 54.62 438 ALA A O 1
ATOM 3522 N N . ARG A 1 439 ? -29.470 46.983 -3.233 1.00 54.28 439 ARG A N 1
ATOM 3523 C CA . ARG A 1 439 ? -29.247 48.179 -4.066 1.00 54.28 439 ARG A CA 1
ATOM 3524 C C . ARG A 1 439 ? -27.957 48.051 -4.872 1.00 54.28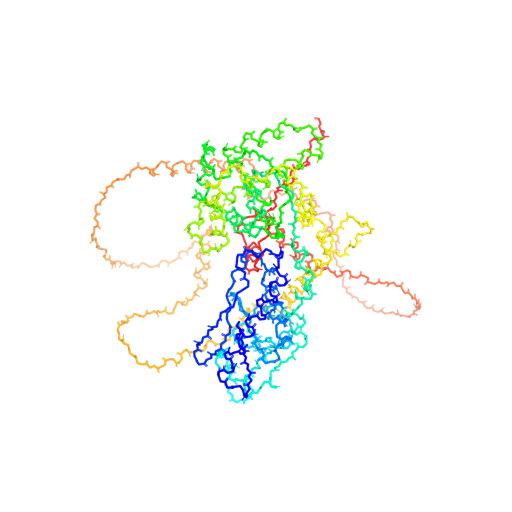 439 ARG A C 1
ATOM 3526 O O . ARG A 1 439 ? -28.008 48.202 -6.091 1.00 54.28 439 ARG A O 1
ATOM 3533 N N . MET A 1 440 ? -26.849 47.692 -4.223 1.00 47.88 440 MET A N 1
ATOM 3534 C CA . MET A 1 440 ? -25.547 47.516 -4.878 1.00 47.88 440 MET A CA 1
ATOM 3535 C C . MET A 1 440 ? -25.597 46.437 -5.972 1.00 47.88 440 MET A C 1
ATOM 3537 O O . MET A 1 440 ? -25.127 46.655 -7.087 1.00 47.88 440 MET A O 1
ATOM 3541 N N . MET A 1 441 ? -26.258 45.305 -5.703 1.00 46.38 441 MET A N 1
ATOM 3542 C CA . MET A 1 441 ? -26.433 44.231 -6.688 1.00 46.38 441 MET A CA 1
ATOM 3543 C C . MET A 1 441 ? -27.297 44.668 -7.888 1.00 46.38 441 MET A C 1
ATOM 3545 O O . MET A 1 441 ? -27.053 44.254 -9.019 1.00 46.38 441 MET A O 1
ATOM 3549 N N . LYS A 1 442 ? -28.284 45.548 -7.673 1.00 63.66 442 LYS A N 1
ATOM 3550 C CA . LYS A 1 442 ? -29.163 46.071 -8.733 1.00 63.66 442 LYS A CA 1
ATOM 3551 C C . LYS A 1 442 ? -28.494 47.139 -9.604 1.00 63.66 442 LYS A C 1
ATOM 3553 O O . LYS A 1 442 ? -28.799 47.222 -10.793 1.00 63.66 442 LYS A O 1
ATOM 3558 N N . GLU A 1 443 ? -27.585 47.918 -9.024 1.00 52.31 443 GLU A N 1
ATOM 3559 C CA . GLU A 1 443 ? -26.711 48.853 -9.740 1.00 52.31 443 GLU A CA 1
ATOM 3560 C C . GLU A 1 443 ? -25.694 48.091 -10.606 1.00 52.31 443 GLU A C 1
ATOM 3562 O O . GLU A 1 443 ? -25.561 48.375 -11.796 1.00 52.31 443 GLU A O 1
ATOM 3567 N N . MET A 1 444 ? -25.086 47.030 -10.062 1.00 39.50 444 MET A N 1
ATOM 3568 C CA . MET A 1 444 ? -24.175 46.140 -10.796 1.00 39.50 444 MET A CA 1
ATOM 3569 C C . MET A 1 444 ? -24.872 45.325 -11.907 1.00 39.50 444 MET A C 1
ATOM 3571 O O . MET A 1 444 ? -24.235 44.962 -12.892 1.00 39.50 444 MET A O 1
ATOM 3575 N N . MET A 1 445 ? -26.188 45.101 -11.798 1.00 45.25 445 MET A N 1
ATOM 3576 C CA . MET A 1 445 ? -27.042 44.495 -12.836 1.00 45.25 445 MET A CA 1
ATOM 3577 C C . MET A 1 445 ? -27.613 45.509 -13.855 1.00 45.25 445 MET A C 1
ATOM 3579 O O . MET A 1 445 ? -28.474 45.155 -14.660 1.00 45.25 445 MET A O 1
ATOM 3583 N N . GLY A 1 446 ? -27.156 46.769 -13.851 1.00 41.47 446 GLY A N 1
ATOM 3584 C CA . GLY A 1 446 ? -27.350 47.707 -14.968 1.00 41.47 446 GLY A CA 1
ATOM 3585 C C . GLY A 1 446 ? -28.764 48.275 -15.171 1.00 41.47 446 GLY A C 1
ATOM 3586 O O . GLY A 1 446 ? -29.054 48.820 -16.238 1.00 41.47 446 GLY A O 1
ATOM 3587 N N . PHE A 1 447 ? -29.663 48.180 -14.185 1.00 48.47 447 PHE A N 1
ATOM 3588 C CA . PHE A 1 447 ? -31.019 48.730 -14.314 1.00 48.47 447 PHE A CA 1
ATOM 3589 C C . PHE A 1 447 ? -31.044 50.266 -14.150 1.00 48.47 447 PHE A C 1
ATOM 3591 O O . PHE A 1 447 ? -30.529 50.779 -13.156 1.00 48.47 447 PHE A O 1
ATOM 3598 N N . PRO A 1 448 ? -31.695 51.030 -15.054 1.00 37.06 448 PRO A N 1
ATOM 3599 C CA . PRO A 1 448 ? -31.705 52.491 -14.983 1.00 37.06 448 PRO A CA 1
ATOM 3600 C C . PRO A 1 448 ? -32.597 53.022 -13.848 1.00 37.06 448 PRO A C 1
ATOM 3602 O O . PRO A 1 448 ? -33.827 52.958 -13.908 1.00 37.06 448 PRO A O 1
ATOM 3605 N N . SER A 1 449 ? -31.968 53.612 -12.832 1.00 35.91 449 SER A N 1
ATOM 3606 C CA . SER A 1 449 ? -32.636 54.313 -11.728 1.00 35.91 449 SER A CA 1
ATOM 3607 C C . SER A 1 449 ? -33.260 55.636 -12.191 1.00 35.91 449 SER A C 1
ATOM 3609 O O . SER A 1 449 ? -32.555 56.605 -12.466 1.00 35.91 449 SER A O 1
ATOM 3611 N N . THR A 1 450 ? -34.591 55.708 -12.260 1.00 31.94 450 THR A N 1
ATOM 3612 C CA . THR A 1 450 ? -35.313 56.938 -12.631 1.00 31.94 450 THR A CA 1
ATOM 3613 C C . THR A 1 450 ? -35.492 57.877 -11.433 1.00 31.94 450 THR A C 1
ATOM 3615 O O . THR A 1 450 ? -36.307 57.605 -10.550 1.00 31.94 450 THR A O 1
ATOM 3618 N N . GLU A 1 451 ? -34.774 59.001 -11.415 1.00 31.31 451 GLU A N 1
ATOM 3619 C CA . GLU A 1 451 ? -34.954 60.071 -10.422 1.00 31.31 451 GLU A CA 1
ATOM 3620 C C . GLU A 1 451 ? -36.242 60.889 -10.629 1.00 31.31 451 GLU A C 1
ATOM 3622 O O . GLU A 1 451 ? -36.619 61.176 -11.763 1.00 31.31 451 GLU A O 1
ATOM 3627 N N . THR A 1 452 ? -36.799 61.423 -9.532 1.00 28.81 452 THR A N 1
ATOM 3628 C CA . THR A 1 452 ? -37.297 62.816 -9.487 1.00 28.81 452 THR A CA 1
ATOM 3629 C C . THR A 1 452 ? -37.170 63.410 -8.077 1.00 28.81 452 THR A C 1
ATOM 3631 O O . THR A 1 452 ? -37.949 63.067 -7.193 1.00 28.81 452 THR A O 1
ATOM 3634 N N . ASP A 1 453 ? -36.203 64.318 -7.917 1.00 27.88 453 ASP A N 1
ATOM 3635 C CA . ASP A 1 453 ? -36.182 65.535 -7.078 1.00 27.88 453 ASP A CA 1
ATOM 3636 C C . ASP A 1 453 ? -36.947 65.628 -5.731 1.00 27.88 453 ASP A C 1
ATOM 3638 O O . ASP A 1 453 ? -38.176 65.578 -5.694 1.00 27.88 453 ASP A O 1
ATOM 3642 N N . ALA A 1 454 ? -36.230 66.048 -4.668 1.00 26.83 454 ALA A N 1
ATOM 3643 C CA . ALA A 1 454 ? -36.451 67.385 -4.065 1.00 26.83 454 ALA A CA 1
ATOM 3644 C C . ALA A 1 454 ? -35.428 67.801 -2.964 1.00 26.83 454 ALA A C 1
ATOM 3646 O O . ALA A 1 454 ? -35.739 67.849 -1.775 1.00 26.83 454 ALA A O 1
ATOM 3647 N N . ASN A 1 455 ? -34.240 68.254 -3.385 1.00 27.34 455 ASN A N 1
ATOM 3648 C CA . ASN A 1 455 ? -33.561 69.468 -2.878 1.00 27.34 455 ASN A CA 1
ATOM 3649 C C . ASN A 1 455 ? -33.505 69.786 -1.348 1.00 27.34 455 ASN A C 1
ATOM 3651 O O . ASN A 1 455 ? -34.434 70.388 -0.795 1.00 27.34 455 ASN A O 1
ATOM 3655 N N . LYS A 1 456 ? -32.302 69.672 -0.741 1.00 28.27 456 LYS A N 1
ATOM 3656 C CA . LYS A 1 456 ? -31.718 70.790 0.053 1.00 28.27 456 LYS A CA 1
ATOM 3657 C C . LYS A 1 456 ? -30.198 70.741 0.269 1.00 28.27 456 LYS A C 1
ATOM 3659 O O . LYS A 1 456 ? -29.650 69.802 0.828 1.00 28.27 456 LYS A O 1
ATOM 3664 N N . SER A 1 457 ? -29.537 71.838 -0.103 1.00 25.89 457 SER A N 1
ATOM 3665 C CA . SER A 1 457 ? -28.090 72.071 0.035 1.00 25.89 457 SER A CA 1
ATOM 3666 C C . SER A 1 457 ? -27.628 72.387 1.468 1.00 25.89 457 SER A C 1
ATOM 3668 O O . SER A 1 457 ? -28.286 73.150 2.182 1.00 25.89 457 SER A O 1
ATOM 3670 N N . ARG A 1 458 ? -26.418 71.922 1.826 1.00 26.94 458 ARG A N 1
ATOM 3671 C CA . ARG A 1 458 ? -25.448 72.644 2.677 1.00 26.94 458 ARG A CA 1
ATOM 3672 C C . ARG A 1 458 ? -24.009 72.204 2.368 1.00 26.94 458 ARG A C 1
ATOM 3674 O O . ARG A 1 458 ? -23.801 71.243 1.640 1.00 26.94 458 ARG A O 1
ATOM 3681 N N . THR A 1 459 ? -23.017 72.976 2.819 1.00 23.55 459 THR A N 1
ATOM 3682 C CA . THR A 1 459 ? -21.684 73.031 2.180 1.00 23.55 459 THR A CA 1
ATOM 3683 C C . THR A 1 459 ? -20.519 72.979 3.179 1.00 23.55 459 THR A C 1
ATOM 3685 O O . THR A 1 459 ? -20.666 73.434 4.309 1.00 23.55 459 THR A O 1
ATOM 3688 N N . MET A 1 460 ? -19.335 72.614 2.658 1.00 26.16 460 MET A N 1
ATOM 3689 C CA . MET A 1 460 ? -17.966 72.956 3.110 1.00 26.16 460 MET A CA 1
ATOM 3690 C C . MET A 1 460 ? -17.221 72.084 4.152 1.00 26.16 460 MET A C 1
ATOM 3692 O O . MET A 1 460 ? -17.605 71.998 5.311 1.00 26.16 460 MET A O 1
ATOM 3696 N N . LYS A 1 461 ? -15.990 71.717 3.732 1.00 23.92 461 LYS A N 1
ATOM 3697 C CA . LYS A 1 461 ? -14.727 71.498 4.487 1.00 23.92 461 LYS A CA 1
ATOM 3698 C C . LYS A 1 461 ? -14.448 70.151 5.182 1.00 23.92 461 LYS A C 1
ATOM 3700 O O . LYS A 1 461 ? -14.652 70.006 6.380 1.00 23.92 461 LYS A O 1
ATOM 3705 N N . GLY A 1 462 ? -13.679 69.320 4.474 1.00 26.92 462 GLY A N 1
ATOM 3706 C CA . GLY A 1 462 ? -12.540 68.560 5.015 1.00 26.92 462 GLY A CA 1
ATOM 3707 C C . GLY A 1 462 ? -11.267 68.926 4.229 1.00 26.92 462 GLY A C 1
ATOM 3708 O O . GLY A 1 462 ? -11.372 69.332 3.072 1.00 26.92 462 GLY A O 1
ATOM 3709 N N . LYS A 1 463 ? -10.074 68.861 4.838 1.00 27.00 463 LYS A N 1
ATOM 3710 C CA . LYS A 1 463 ? -8.786 69.103 4.149 1.00 27.00 463 LYS A CA 1
ATOM 3711 C C . LYS A 1 463 ? -8.051 67.783 3.928 1.00 27.00 463 LYS A C 1
ATOM 3713 O O . LYS A 1 463 ? -7.775 67.099 4.906 1.00 27.00 463 LYS A O 1
ATOM 3718 N N . GLY A 1 464 ? -7.624 67.513 2.696 1.00 27.23 464 GLY A N 1
ATOM 3719 C CA . GLY A 1 464 ? -6.503 66.601 2.453 1.00 27.23 464 GLY A CA 1
ATOM 3720 C C . GLY A 1 464 ? -5.160 67.244 2.827 1.00 27.23 464 GLY A C 1
ATOM 3721 O O . GLY A 1 464 ? -5.067 68.469 2.980 1.00 27.23 464 GLY A O 1
ATOM 3722 N N . LYS A 1 465 ? -4.114 66.422 2.954 1.00 25.91 465 LYS A N 1
ATOM 3723 C CA . LYS A 1 465 ? -2.721 66.875 3.041 1.00 25.91 465 LYS A CA 1
ATOM 3724 C C . LYS A 1 465 ? -1.779 65.806 2.469 1.00 25.91 465 LYS A C 1
ATOM 3726 O O . LYS A 1 465 ? -1.813 64.668 2.916 1.00 25.91 465 LYS A O 1
ATOM 3731 N N . GLU A 1 466 ? -0.950 66.204 1.508 1.00 25.95 466 GLU A N 1
ATOM 3732 C CA . GLU A 1 466 ? 0.157 65.418 0.928 1.00 25.95 466 GLU A CA 1
ATOM 3733 C C . GLU A 1 466 ? 1.282 65.229 1.987 1.00 25.95 466 GLU A C 1
ATOM 3735 O O . GLU A 1 466 ? 1.246 65.873 3.041 1.00 25.95 466 GLU A O 1
ATOM 3740 N N . VAL A 1 467 ? 2.291 64.356 1.863 1.00 27.38 467 VAL A N 1
ATOM 3741 C CA . VAL A 1 467 ? 3.302 64.091 0.802 1.00 27.38 467 VAL A CA 1
ATOM 3742 C C . VAL A 1 467 ? 3.980 62.728 1.108 1.00 27.38 467 VAL A C 1
ATOM 3744 O O . VAL A 1 467 ? 3.909 62.307 2.259 1.00 27.38 467 VAL A O 1
ATOM 3747 N N . SER A 1 468 ? 4.690 61.988 0.240 1.00 26.41 468 SER A N 1
ATOM 3748 C CA . SER A 1 468 ? 5.135 62.085 -1.180 1.00 26.41 468 SER A CA 1
ATOM 3749 C C . SER A 1 468 ? 5.410 60.619 -1.683 1.00 26.41 468 SER A C 1
ATOM 3751 O O . SER A 1 468 ? 4.757 59.731 -1.153 1.00 26.41 468 SER A O 1
ATOM 3753 N N . PHE A 1 469 ? 6.255 60.195 -2.648 1.00 23.59 469 PHE A N 1
ATOM 3754 C CA . PHE A 1 469 ? 7.389 60.777 -3.392 1.00 23.59 469 PHE A CA 1
ATOM 3755 C C . PHE A 1 469 ? 7.719 60.022 -4.704 1.00 23.59 469 PHE A C 1
ATOM 3757 O O . PHE A 1 469 ? 7.645 58.804 -4.748 1.00 23.59 469 PHE A O 1
ATOM 3764 N N . ASP A 1 470 ? 8.109 60.812 -5.713 1.00 26.17 470 ASP A N 1
ATOM 3765 C CA . ASP A 1 470 ? 8.795 60.565 -7.003 1.00 26.17 470 ASP A CA 1
ATOM 3766 C C . ASP A 1 470 ? 8.760 59.192 -7.712 1.00 26.17 470 ASP A C 1
ATOM 3768 O O . ASP A 1 470 ? 9.132 58.143 -7.190 1.00 26.17 470 ASP A O 1
ATOM 3772 N N . SER A 1 471 ? 8.441 59.261 -9.004 1.00 31.39 471 SER A N 1
ATOM 3773 C CA . SER A 1 471 ? 8.390 58.144 -9.948 1.00 31.39 471 SER A CA 1
ATOM 3774 C C . SER A 1 471 ? 9.734 57.897 -10.644 1.00 31.39 471 SER A C 1
ATOM 3776 O O . SER A 1 471 ? 10.545 58.808 -10.838 1.00 31.39 471 SER A O 1
ATOM 3778 N N . ARG A 1 472 ? 9.901 56.706 -11.233 1.00 29.80 472 ARG A N 1
ATOM 3779 C CA . ARG A 1 472 ? 10.627 56.607 -12.506 1.00 29.80 472 ARG A CA 1
ATOM 3780 C C . ARG A 1 472 ? 10.102 55.455 -13.364 1.00 29.80 472 ARG A C 1
ATOM 3782 O O . ARG A 1 472 ? 10.010 54.335 -12.889 1.00 29.80 472 ARG A O 1
ATOM 3789 N N . LYS A 1 473 ? 9.724 55.818 -14.594 1.00 33.38 473 LYS A N 1
ATOM 3790 C CA . LYS A 1 473 ? 9.110 55.013 -15.664 1.00 33.38 473 LYS A CA 1
ATOM 3791 C C . LYS A 1 473 ? 9.556 53.547 -15.745 1.00 33.38 473 LYS A C 1
ATOM 3793 O O . LYS A 1 473 ? 10.753 53.296 -15.693 1.00 33.38 473 LYS A O 1
ATOM 3798 N N . ASP A 1 474 ? 8.628 52.703 -16.188 1.00 31.72 474 ASP A N 1
ATOM 3799 C CA . ASP A 1 474 ? 8.709 52.181 -17.560 1.00 31.72 474 ASP A CA 1
ATOM 3800 C C . ASP A 1 474 ? 7.364 52.393 -18.283 1.00 31.72 474 ASP A C 1
ATOM 3802 O O . ASP A 1 474 ? 6.394 52.811 -17.652 1.00 31.72 474 ASP A O 1
ATOM 3806 N N . ALA A 1 475 ? 7.338 52.258 -19.612 1.00 40.16 475 ALA A N 1
ATOM 3807 C CA . ALA A 1 475 ? 6.205 52.653 -20.461 1.00 40.16 475 ALA A CA 1
ATOM 3808 C C . ALA A 1 475 ? 5.910 51.563 -21.503 1.00 40.16 475 ALA A C 1
ATOM 3810 O O . ALA A 1 475 ? 6.381 51.647 -22.635 1.00 40.16 475 ALA A O 1
ATOM 3811 N N . ALA A 1 476 ? 5.202 50.518 -21.067 1.00 44.03 476 ALA A N 1
ATOM 3812 C CA . ALA A 1 476 ? 4.932 49.312 -21.855 1.00 44.03 476 ALA A CA 1
ATOM 3813 C C . ALA A 1 476 ? 3.526 48.708 -21.634 1.00 44.03 476 ALA A C 1
ATOM 3815 O O . ALA A 1 476 ? 3.256 47.637 -22.155 1.00 44.03 476 ALA A O 1
ATOM 3816 N N . GLN A 1 477 ? 2.647 49.362 -20.861 1.00 44.78 477 GLN A N 1
ATOM 3817 C CA . GLN A 1 477 ? 1.281 48.871 -20.594 1.00 44.78 477 GLN A CA 1
ATOM 3818 C C . GLN A 1 477 ? 0.228 49.521 -21.509 1.00 44.78 477 GLN A C 1
ATOM 3820 O O . GLN A 1 477 ? -0.752 48.875 -21.860 1.00 44.78 477 GLN A O 1
ATOM 3825 N N . ASP A 1 478 ? 0.476 50.752 -21.977 1.00 47.12 478 ASP A N 1
ATOM 3826 C CA . ASP A 1 478 ? -0.442 51.516 -22.840 1.00 47.12 478 ASP A CA 1
ATOM 3827 C C . ASP A 1 478 ? -0.717 50.855 -24.217 1.00 47.12 478 ASP A C 1
ATOM 3829 O O . ASP A 1 478 ? -1.618 51.295 -24.925 1.00 47.12 478 ASP A O 1
ATOM 3833 N N . GLU A 1 479 ? 0.058 49.839 -24.627 1.00 49.28 479 GLU A N 1
ATOM 3834 C CA . GLU A 1 479 ? -0.152 49.101 -25.887 1.00 49.28 479 GLU A CA 1
ATOM 3835 C C . GLU A 1 479 ? -1.000 47.822 -25.701 1.00 49.28 479 GLU A C 1
ATOM 3837 O O . GLU A 1 479 ? -1.731 47.456 -26.619 1.00 49.28 479 GLU A O 1
ATOM 3842 N N . GLU A 1 480 ? -0.979 47.171 -24.527 1.00 53.16 480 GLU A N 1
ATOM 3843 C CA . GLU A 1 480 ? -1.737 45.926 -24.282 1.00 53.16 480 GLU A CA 1
ATOM 3844 C C . GLU A 1 480 ? -3.241 46.193 -24.091 1.00 53.16 480 GLU A C 1
ATOM 3846 O O . GLU A 1 480 ? -4.066 45.535 -24.728 1.00 53.16 480 GLU A O 1
ATOM 3851 N N . ASP A 1 481 ? -3.611 47.203 -23.292 1.00 58.84 481 ASP A N 1
ATOM 3852 C CA . ASP A 1 481 ? -5.016 47.617 -23.104 1.00 58.84 481 ASP A CA 1
ATOM 3853 C C . ASP A 1 481 ? -5.672 48.003 -24.446 1.00 58.84 481 ASP A C 1
ATOM 3855 O O . ASP A 1 481 ? -6.826 47.662 -24.728 1.00 58.84 481 ASP A O 1
ATOM 3859 N N . ASP A 1 482 ? -4.903 48.673 -25.309 1.00 63.25 482 ASP A N 1
ATOM 3860 C CA . ASP A 1 482 ? -5.338 49.143 -26.622 1.00 63.25 482 ASP A CA 1
ATOM 3861 C C . ASP A 1 482 ? -5.552 47.961 -27.598 1.00 63.25 482 ASP A C 1
ATOM 3863 O O . ASP A 1 482 ? -6.417 48.038 -28.473 1.00 63.25 482 ASP A O 1
ATOM 3867 N N . GLU A 1 483 ? -4.824 46.844 -27.467 1.00 64.56 483 GLU A N 1
ATOM 3868 C CA . GLU A 1 483 ? -5.081 45.605 -28.226 1.00 64.56 483 GLU A CA 1
ATOM 3869 C C . GLU A 1 483 ? -6.262 44.798 -27.664 1.00 64.56 483 GLU A C 1
ATOM 3871 O O . GLU A 1 483 ? -7.104 44.333 -28.441 1.00 64.56 483 GLU A O 1
ATOM 3876 N N . ILE A 1 484 ? -6.394 44.697 -26.336 1.00 66.06 484 ILE A N 1
ATOM 3877 C CA . ILE A 1 484 ? -7.521 44.021 -25.668 1.00 66.06 484 ILE A CA 1
ATOM 3878 C C . ILE A 1 484 ? -8.855 44.671 -26.063 1.00 66.06 484 ILE A C 1
ATOM 3880 O O . ILE A 1 484 ? -9.810 43.967 -26.403 1.00 66.06 484 ILE A O 1
ATOM 3884 N N . GLN A 1 485 ? -8.922 46.006 -26.106 1.00 67.31 485 GLN A N 1
ATOM 3885 C CA . GLN A 1 485 ? -10.138 46.714 -26.510 1.00 67.31 485 GLN A CA 1
ATOM 3886 C C . GLN A 1 485 ? -10.520 46.441 -27.980 1.00 67.31 485 GLN A C 1
ATOM 3888 O O . GLN A 1 485 ? -11.698 46.241 -28.282 1.00 67.31 485 GLN A O 1
ATOM 3893 N N . LYS A 1 486 ? -9.542 46.333 -28.894 1.00 74.88 486 LYS A N 1
ATOM 3894 C CA . LYS A 1 486 ? -9.794 45.968 -30.305 1.00 74.88 486 LYS A CA 1
ATOM 3895 C C . LYS A 1 486 ? -10.252 44.514 -30.465 1.00 74.88 486 LYS A C 1
ATOM 3897 O O . LYS A 1 486 ? -11.048 44.221 -31.357 1.00 74.88 486 LYS A O 1
ATOM 3902 N N . LEU A 1 487 ? -9.769 43.605 -29.615 1.00 70.25 487 LEU A N 1
ATOM 3903 C CA . LEU A 1 487 ? -10.207 42.207 -29.601 1.00 70.25 487 LEU A CA 1
ATOM 3904 C C . LEU A 1 487 ? -11.662 42.077 -29.118 1.00 70.25 487 LEU A C 1
ATOM 3906 O O . LEU A 1 487 ? -12.433 41.313 -29.700 1.00 70.25 487 LEU A O 1
ATOM 3910 N N . ALA A 1 488 ? -12.059 42.870 -28.117 1.00 67.88 488 ALA A N 1
ATOM 3911 C CA . ALA A 1 488 ? -13.443 42.944 -27.651 1.00 67.88 488 ALA A CA 1
ATOM 3912 C C . ALA A 1 488 ? -14.399 43.476 -28.740 1.00 67.88 488 ALA A C 1
ATOM 3914 O O . ALA A 1 488 ? -15.432 42.856 -28.991 1.00 67.88 488 ALA A O 1
ATOM 3915 N N . GLU A 1 489 ? -14.032 44.554 -29.449 1.00 72.94 489 GLU A N 1
ATOM 3916 C CA . GLU A 1 489 ? -14.823 45.088 -30.575 1.00 72.94 489 GLU A CA 1
ATOM 3917 C C . GLU A 1 489 ? -14.986 44.077 -31.729 1.00 72.94 489 GLU A C 1
ATOM 3919 O O . GLU A 1 489 ? -16.025 44.049 -32.393 1.00 72.94 489 GLU A O 1
ATOM 3924 N N . LEU A 1 490 ? -13.982 43.227 -31.978 1.00 74.25 490 LEU A N 1
ATOM 3925 C CA . LEU A 1 490 ? -14.082 42.132 -32.951 1.00 74.25 490 LEU A CA 1
ATOM 3926 C C . LEU A 1 490 ? -15.055 41.040 -32.485 1.00 74.25 490 LEU A C 1
ATOM 3928 O O . LEU A 1 490 ? -15.936 40.646 -33.250 1.00 74.25 490 LEU A O 1
ATOM 3932 N N . MET A 1 491 ? -14.943 40.600 -31.230 1.00 62.91 491 MET A N 1
ATOM 3933 C CA . MET A 1 491 ? -15.806 39.558 -30.664 1.00 62.91 491 MET A CA 1
ATOM 3934 C C . MET A 1 491 ? -17.278 39.998 -30.584 1.00 62.91 491 MET A C 1
ATOM 3936 O O . MET A 1 491 ? -18.168 39.234 -30.959 1.00 62.91 491 MET A O 1
ATOM 3940 N N . GLU A 1 492 ? -17.555 41.244 -30.179 1.00 65.88 492 GLU A N 1
ATOM 3941 C CA . GLU A 1 492 ? -18.916 41.807 -30.187 1.00 65.88 492 GLU A CA 1
ATOM 3942 C C . GLU A 1 492 ? -19.523 41.794 -31.601 1.00 65.88 492 GLU A C 1
ATOM 3944 O O . GLU A 1 492 ? -20.719 41.543 -31.786 1.00 65.88 492 GLU A O 1
ATOM 3949 N N . LYS A 1 493 ? -18.700 42.041 -32.622 1.00 70.94 493 LYS A N 1
ATOM 3950 C CA . LYS A 1 493 ? -19.136 42.105 -34.016 1.00 70.94 493 LYS A CA 1
ATOM 3951 C C . LYS A 1 493 ? -19.487 40.731 -34.586 1.00 70.94 493 LYS A C 1
ATOM 3953 O O . LYS A 1 493 ? -20.519 40.610 -35.243 1.00 70.94 493 LYS A O 1
ATOM 3958 N N . GLU A 1 494 ? -18.690 39.704 -34.297 1.00 70.75 494 GLU A N 1
ATOM 3959 C CA . GLU A 1 494 ? -18.985 38.319 -34.697 1.00 70.75 494 GLU A CA 1
ATOM 3960 C C . GLU A 1 494 ? -20.239 37.778 -33.983 1.00 70.75 494 GLU A C 1
ATOM 3962 O O . GLU A 1 494 ? -21.113 37.184 -34.621 1.00 70.75 494 GLU A O 1
ATOM 3967 N N . LEU A 1 495 ? -20.405 38.073 -32.686 1.00 60.59 495 LEU A N 1
ATOM 3968 C CA . LEU A 1 495 ? -21.601 37.702 -31.914 1.00 60.59 495 LEU A CA 1
ATOM 3969 C C . LEU A 1 495 ? -22.878 38.407 -32.408 1.00 60.59 495 LEU A C 1
ATOM 3971 O O . LEU A 1 495 ? -23.962 37.812 -32.395 1.00 60.59 495 LEU A O 1
ATOM 3975 N N . ASN A 1 496 ? -22.763 39.650 -32.889 1.00 60.81 496 ASN A N 1
ATOM 3976 C CA . ASN A 1 496 ? -23.867 40.369 -33.524 1.00 60.81 496 ASN A CA 1
ATOM 3977 C C . ASN A 1 496 ? -24.202 39.837 -34.930 1.00 60.81 496 ASN A C 1
ATOM 3979 O O . ASN A 1 496 ? -25.387 39.732 -35.251 1.00 60.81 496 ASN A O 1
ATOM 3983 N N . GLU A 1 497 ? -23.222 39.441 -35.754 1.00 56.53 497 GLU A N 1
ATOM 3984 C CA . GLU A 1 497 ? -23.501 38.790 -37.050 1.00 56.53 497 GLU A CA 1
ATOM 3985 C C . GLU A 1 497 ? -24.155 37.407 -36.878 1.00 56.53 497 GLU A C 1
ATOM 3987 O O . GLU A 1 497 ? -25.072 37.067 -37.628 1.00 56.53 497 GLU A O 1
ATOM 3992 N N . HIS A 1 498 ? -23.788 36.654 -35.834 1.00 55.84 498 HIS A N 1
ATOM 3993 C CA . HIS A 1 498 ? -24.491 35.426 -35.436 1.00 55.84 498 HIS A CA 1
ATOM 3994 C C . HIS A 1 498 ? -25.842 35.668 -34.728 1.00 55.84 498 HIS A C 1
ATOM 3996 O O . HIS A 1 498 ? -26.578 34.719 -34.454 1.00 55.84 498 HIS A O 1
ATOM 4002 N N . GLY A 1 499 ? -26.216 36.928 -34.478 1.00 53.28 499 GLY A N 1
ATOM 4003 C CA . GLY A 1 499 ? -27.548 37.324 -34.014 1.00 53.28 499 GLY A CA 1
ATOM 4004 C C . GLY A 1 499 ? -27.863 37.013 -32.548 1.00 53.28 499 GLY A C 1
ATOM 4005 O O . GLY A 1 499 ? -29.026 37.135 -32.157 1.00 53.28 499 GLY A O 1
ATOM 4006 N N . ALA A 1 500 ? -26.862 36.651 -31.738 1.00 50.88 500 ALA A N 1
ATOM 4007 C CA . ALA A 1 500 ? -27.032 36.189 -30.356 1.00 50.88 500 ALA A CA 1
ATOM 4008 C C . ALA A 1 500 ? -27.567 37.264 -29.383 1.00 50.88 500 ALA A C 1
ATOM 4010 O O . ALA A 1 500 ? -28.075 36.927 -28.317 1.00 50.88 500 ALA A O 1
ATOM 4011 N N . LEU A 1 501 ? -27.483 38.549 -29.752 1.00 44.56 501 LEU A N 1
ATOM 4012 C CA . LEU A 1 501 ? -27.813 39.701 -28.898 1.00 44.56 501 LEU A CA 1
ATOM 4013 C C . LEU A 1 501 ? -29.109 40.446 -29.295 1.00 44.56 501 LEU A C 1
ATOM 4015 O O . LEU A 1 501 ? -29.396 41.521 -28.768 1.00 44.56 501 LEU A O 1
ATOM 4019 N N . ASN A 1 502 ? -29.935 39.892 -30.194 1.00 46.88 502 ASN A N 1
ATOM 4020 C CA . ASN A 1 502 ? -31.203 40.518 -30.613 1.00 46.88 502 ASN A CA 1
ATOM 4021 C C . ASN A 1 502 ? -32.330 40.374 -29.565 1.00 46.88 502 ASN A C 1
ATOM 4023 O O . ASN A 1 502 ? -33.231 39.540 -29.695 1.00 46.88 502 ASN A O 1
ATOM 4027 N N . LEU A 1 503 ? -32.315 41.238 -28.549 1.00 49.84 503 LEU A N 1
ATOM 4028 C CA . LEU A 1 503 ? -33.358 41.348 -27.522 1.00 49.84 503 LEU A CA 1
ATOM 4029 C C . LEU A 1 503 ? -34.583 42.170 -27.982 1.00 49.84 503 LEU A C 1
ATOM 4031 O O . LEU A 1 503 ? -34.865 43.224 -27.421 1.00 49.84 503 LEU A O 1
ATOM 4035 N N . ASP A 1 504 ? -35.347 41.674 -28.966 1.00 41.03 504 ASP A N 1
ATOM 4036 C CA . ASP A 1 504 ? -36.740 42.128 -29.174 1.00 41.03 504 ASP A CA 1
ATOM 4037 C C . ASP A 1 504 ? -37.613 41.077 -29.924 1.00 41.03 504 ASP A C 1
ATOM 4039 O O . ASP A 1 504 ? -37.303 40.699 -31.063 1.00 41.03 504 ASP A O 1
ATOM 4043 N N . PRO A 1 505 ? -38.707 40.544 -29.333 1.00 39.69 505 PRO A N 1
ATOM 4044 C CA . PRO A 1 505 ? -39.424 39.389 -29.883 1.00 39.69 505 PRO A CA 1
ATOM 4045 C C . PRO A 1 505 ? -40.465 39.758 -30.958 1.00 39.69 505 PRO A C 1
ATOM 4047 O O . PRO A 1 505 ? -41.616 40.092 -30.664 1.00 39.69 505 PRO A O 1
ATOM 4050 N N . THR A 1 506 ? -40.116 39.601 -32.240 1.00 35.41 506 THR A N 1
ATOM 4051 C CA . THR A 1 506 ? -41.084 39.811 -33.338 1.00 35.41 506 THR A CA 1
ATOM 4052 C C . THR A 1 506 ? -42.156 38.695 -33.419 1.00 35.41 506 THR A C 1
ATOM 4054 O O . THR A 1 506 ? -41.850 37.504 -33.282 1.00 35.41 506 THR A O 1
ATOM 4057 N N . PRO A 1 507 ? -43.446 39.026 -33.647 1.00 40.22 507 PRO A N 1
ATOM 4058 C CA . PRO A 1 507 ? -44.579 38.172 -33.257 1.00 40.22 507 PRO A CA 1
ATOM 4059 C C . PRO A 1 507 ? -44.950 37.073 -34.277 1.00 40.22 507 PRO A C 1
ATOM 4061 O O . PRO A 1 507 ? -46.111 36.948 -34.675 1.00 40.22 507 PRO A O 1
ATOM 4064 N N . THR A 1 508 ? -43.985 36.244 -34.696 1.00 38.06 508 THR A N 1
ATOM 4065 C CA . THR A 1 508 ? -44.176 35.291 -35.817 1.00 38.06 508 THR A CA 1
ATOM 4066 C C . THR A 1 508 ? -44.062 33.801 -35.447 1.00 38.06 508 THR A C 1
ATOM 4068 O O . THR A 1 508 ? -44.424 32.956 -36.261 1.00 38.06 508 THR A O 1
ATOM 4071 N N . LYS A 1 509 ? -43.650 33.440 -34.217 1.00 37.50 509 LYS A N 1
ATOM 4072 C CA . LYS A 1 509 ? -43.662 32.035 -33.724 1.00 37.50 509 LYS A CA 1
ATOM 4073 C C . LYS A 1 509 ? -44.773 31.701 -32.710 1.00 37.50 509 LYS A C 1
ATOM 4075 O O . LYS A 1 509 ? -45.075 30.529 -32.509 1.00 37.50 509 LYS A O 1
ATOM 4080 N N . LEU A 1 510 ? -45.508 32.693 -32.195 1.00 35.75 510 LEU A N 1
ATOM 4081 C CA . LEU A 1 510 ? -46.693 32.510 -31.325 1.00 35.75 510 LEU A CA 1
ATOM 4082 C C . LEU A 1 510 ? -47.947 31.947 -32.042 1.00 35.75 510 LEU A C 1
ATOM 4084 O O . LEU A 1 510 ? -49.065 32.050 -31.537 1.00 35.75 510 LEU A O 1
ATOM 4088 N N . ARG A 1 511 ? -47.782 31.360 -33.235 1.00 35.00 511 ARG A N 1
ATOM 4089 C CA . ARG A 1 511 ? -48.874 30.896 -34.109 1.00 35.00 511 ARG A CA 1
ATOM 4090 C C . ARG A 1 511 ? -48.876 29.386 -34.385 1.00 35.00 511 ARG A C 1
ATOM 4092 O O . ARG A 1 511 ? -49.704 28.932 -35.156 1.00 35.00 511 ARG A O 1
ATOM 4099 N N . ALA A 1 512 ? -47.994 28.622 -33.734 1.00 35.97 512 ALA A N 1
ATOM 4100 C CA . ALA A 1 512 ? -48.044 27.152 -33.696 1.00 35.97 512 ALA A CA 1
ATOM 4101 C C . ALA A 1 512 ? -48.592 26.602 -32.358 1.00 35.97 512 ALA A C 1
ATOM 4103 O O . ALA A 1 512 ? -49.067 25.474 -32.295 1.00 35.97 512 ALA A O 1
ATOM 4104 N N . LEU A 1 513 ? -48.574 27.416 -31.296 1.00 36.44 513 LEU A N 1
ATOM 4105 C CA . LEU A 1 513 ? -49.041 27.069 -29.944 1.00 36.44 513 LEU A CA 1
ATOM 4106 C C . LEU A 1 513 ? -50.470 27.564 -29.640 1.00 36.44 513 LEU A C 1
ATOM 4108 O O . LEU A 1 513 ? -50.916 27.506 -28.499 1.00 36.44 513 LEU A O 1
ATOM 4112 N N . ARG A 1 514 ? -51.204 28.072 -30.645 1.00 29.91 514 ARG A N 1
ATOM 4113 C CA . ARG A 1 514 ? -52.504 28.745 -30.448 1.00 29.91 514 ARG A CA 1
ATOM 4114 C C . ARG A 1 514 ? -53.627 28.276 -31.383 1.00 29.91 514 ARG A C 1
ATOM 4116 O O . ARG A 1 514 ? -54.482 29.076 -31.742 1.00 29.91 514 ARG A O 1
ATOM 4123 N N . ASP A 1 515 ? -53.630 26.983 -31.712 1.00 31.12 515 ASP A N 1
ATOM 4124 C CA . ASP A 1 515 ? -54.718 26.282 -32.428 1.00 31.12 515 ASP A CA 1
ATOM 4125 C C . ASP A 1 515 ? -55.242 25.037 -31.660 1.00 31.12 515 ASP A C 1
ATOM 4127 O O . ASP A 1 515 ? -55.922 24.181 -32.220 1.00 31.12 515 ASP A O 1
ATOM 4131 N N . LYS A 1 516 ? -54.947 24.921 -30.352 1.00 32.25 516 LYS A N 1
ATOM 4132 C CA . LYS A 1 516 ? -55.483 23.866 -29.456 1.00 32.25 516 LYS A CA 1
ATOM 4133 C C . LYS A 1 516 ? -56.076 24.377 -28.130 1.00 32.25 516 LYS A C 1
ATOM 4135 O O . LYS A 1 516 ? -56.376 23.579 -27.250 1.00 32.25 516 LYS A O 1
ATOM 4140 N N . ALA A 1 517 ? -56.261 25.690 -27.978 1.00 29.61 517 ALA A N 1
ATOM 4141 C CA . ALA A 1 517 ? -56.655 26.309 -26.707 1.00 29.61 517 ALA A CA 1
ATOM 4142 C C . ALA A 1 517 ? -57.739 27.395 -26.863 1.00 29.61 517 ALA A C 1
ATOM 4144 O O . ALA A 1 517 ? -57.586 28.503 -26.352 1.00 29.61 517 ALA A O 1
ATOM 4145 N N . SER A 1 518 ? -58.832 27.096 -27.580 1.00 25.08 518 SER A N 1
ATOM 4146 C CA . SER A 1 518 ? -60.034 27.947 -27.582 1.00 25.08 518 SER A CA 1
ATOM 4147 C C . SER A 1 518 ? -61.289 27.264 -28.154 1.00 25.08 518 SER A C 1
ATOM 4149 O O . SER A 1 518 ? -61.762 27.648 -29.222 1.00 25.08 518 SER A O 1
ATOM 4151 N N . GLU A 1 519 ? -61.898 26.339 -27.407 1.00 24.94 519 GLU A N 1
ATOM 4152 C CA . GLU A 1 519 ? -63.365 26.220 -27.414 1.00 24.94 519 GLU A CA 1
ATOM 4153 C C . GLU A 1 519 ? -63.935 26.304 -25.989 1.00 24.94 519 GLU A C 1
ATOM 4155 O O . GLU A 1 519 ? -63.920 25.356 -25.217 1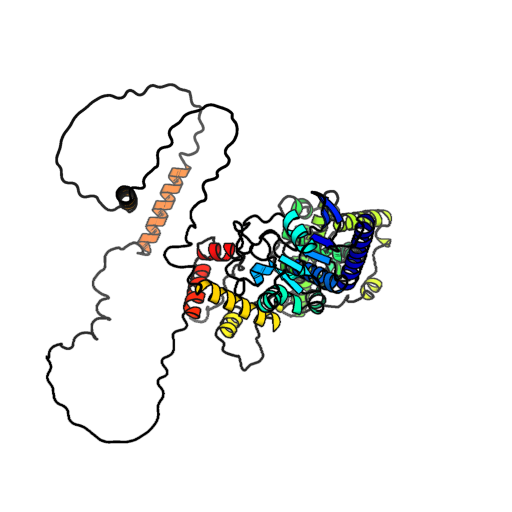.00 24.94 519 GLU A O 1
ATOM 4160 N N . VAL A 1 520 ? -64.420 27.514 -25.695 1.00 27.38 520 VAL A N 1
ATOM 4161 C CA . VAL A 1 520 ? -65.628 27.842 -24.918 1.00 27.38 520 VAL A CA 1
ATOM 4162 C C . VAL A 1 520 ? -65.785 27.235 -23.514 1.00 27.38 520 VAL A C 1
ATOM 4164 O O . VAL A 1 520 ? -66.217 26.104 -23.320 1.00 27.38 520 VAL A O 1
ATOM 4167 N N . SER A 1 521 ? -65.621 28.100 -22.512 1.00 27.06 521 SER A N 1
ATOM 4168 C CA . SER A 1 521 ? -66.197 27.936 -21.176 1.00 27.06 521 SER A CA 1
ATOM 4169 C C . SER A 1 521 ? -67.662 28.401 -21.119 1.00 27.06 521 SER A C 1
ATOM 4171 O O . SER A 1 521 ? -68.037 29.342 -21.817 1.00 27.06 521 SER A O 1
ATOM 4173 N N . THR A 1 522 ? -68.479 27.764 -20.265 1.00 24.16 522 THR A N 1
ATOM 4174 C CA . THR A 1 522 ? -69.528 28.328 -19.364 1.00 24.16 522 THR A CA 1
ATOM 4175 C C . THR A 1 522 ? -70.589 27.272 -19.006 1.00 24.16 522 THR A C 1
ATOM 4177 O O . THR A 1 522 ? -71.058 26.542 -19.872 1.00 24.16 522 THR A O 1
ATOM 4180 N N . GLY A 1 523 ? -71.006 27.210 -17.733 1.00 24.09 523 GLY A N 1
ATOM 4181 C CA . GLY A 1 523 ? -72.111 26.349 -17.278 1.00 24.09 523 GLY A CA 1
ATOM 4182 C C . GLY A 1 523 ? -72.041 26.000 -15.785 1.00 24.09 523 GLY A C 1
ATOM 4183 O O . GLY A 1 523 ? -71.100 25.345 -15.352 1.00 24.09 523 GLY A O 1
ATOM 4184 N N . GLU A 1 524 ? -73.031 26.436 -15.001 1.00 24.34 524 GLU A N 1
ATOM 4185 C CA . GLU A 1 524 ? -73.134 26.195 -13.547 1.00 24.34 524 GLU A CA 1
ATOM 4186 C C . GLU A 1 524 ? -73.968 24.930 -13.192 1.00 24.34 524 GLU A C 1
ATOM 4188 O O . GLU A 1 524 ? -74.621 24.357 -14.070 1.00 24.34 524 GLU A O 1
ATOM 4193 N N . PRO A 1 525 ? -73.936 24.431 -11.935 1.00 38.09 525 PRO A N 1
ATOM 4194 C CA . PRO A 1 525 ? -74.324 23.049 -11.603 1.00 38.09 525 PRO A CA 1
ATOM 4195 C C . PRO A 1 525 ? -75.812 22.848 -11.247 1.00 38.09 525 PRO A C 1
ATOM 4197 O O . PRO A 1 525 ? -76.480 23.785 -10.816 1.00 38.09 525 PRO A O 1
ATOM 4200 N N . SER A 1 526 ? -76.315 21.595 -11.288 1.00 23.33 526 SER A N 1
ATOM 4201 C CA . SER A 1 526 ? -77.257 21.065 -10.260 1.00 23.33 526 SER A CA 1
ATOM 4202 C C . SER A 1 526 ? -77.744 19.595 -10.407 1.00 23.33 526 SER A C 1
ATOM 4204 O O . SER A 1 526 ? -78.642 19.293 -11.180 1.00 23.33 526 SER A O 1
ATOM 4206 N N . THR A 1 527 ? -77.351 18.748 -9.441 1.00 21.98 527 THR A N 1
ATOM 4207 C CA . THR A 1 527 ? -78.196 17.747 -8.720 1.00 21.98 527 THR A CA 1
ATOM 4208 C C . THR A 1 527 ? -78.790 16.475 -9.39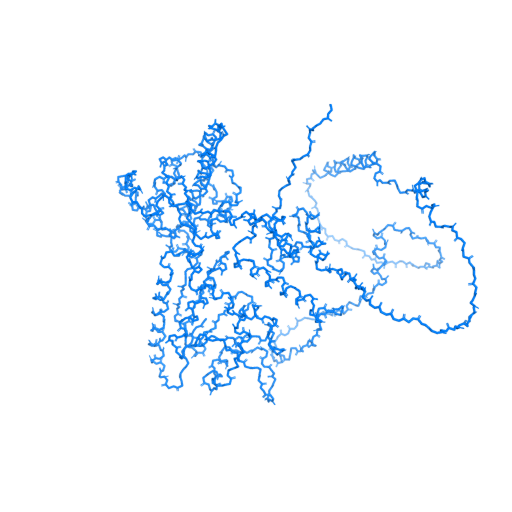2 1.00 21.98 527 THR A C 1
ATOM 4210 O O . THR A 1 527 ? -79.206 16.469 -10.539 1.00 21.98 527 THR A O 1
ATOM 4213 N N . LYS A 1 528 ? -78.999 15.453 -8.528 1.00 24.53 528 LYS A N 1
ATOM 4214 C CA . LYS A 1 528 ? -79.921 14.278 -8.611 1.00 24.53 528 LYS A CA 1
ATOM 4215 C C . LYS A 1 528 ? -79.507 13.011 -9.391 1.00 24.53 528 LYS A C 1
ATOM 4217 O O . LYS A 1 528 ? -80.002 12.724 -10.471 1.00 24.53 528 LYS A O 1
ATOM 4222 N N . ALA A 1 529 ? -78.720 12.185 -8.698 1.00 23.77 529 ALA A N 1
ATOM 4223 C CA . ALA A 1 529 ? -79.048 10.815 -8.254 1.00 23.77 529 ALA A CA 1
ATOM 4224 C C . ALA A 1 529 ? -80.070 9.943 -9.030 1.00 23.77 529 ALA A C 1
ATOM 4226 O O . ALA A 1 529 ? -81.237 10.313 -9.140 1.00 23.77 529 ALA A O 1
ATOM 4227 N N . ILE A 1 530 ? -79.668 8.692 -9.319 1.00 26.77 530 ILE A N 1
ATOM 4228 C CA . ILE A 1 530 ? -80.298 7.415 -8.888 1.00 26.77 530 ILE A CA 1
ATOM 4229 C C . ILE A 1 530 ? -79.330 6.244 -9.220 1.00 26.77 530 ILE A C 1
ATOM 4231 O O . ILE A 1 530 ? -78.478 6.385 -10.091 1.00 26.77 530 ILE A O 1
ATOM 4235 N N . ALA A 1 531 ? -79.425 5.116 -8.506 1.00 23.55 531 ALA A N 1
ATOM 4236 C CA . ALA A 1 531 ? -78.624 3.882 -8.677 1.00 23.55 531 ALA A CA 1
ATOM 4237 C C . ALA A 1 531 ? -79.581 2.654 -8.759 1.00 23.55 531 ALA A C 1
ATOM 4239 O O . ALA A 1 531 ? -80.790 2.895 -8.841 1.00 23.55 531 ALA A O 1
ATOM 4240 N N . PRO A 1 532 ? -79.177 1.366 -8.610 1.00 38.78 532 PRO A N 1
ATOM 4241 C CA . PRO A 1 532 ? -77.871 0.694 -8.795 1.00 38.78 532 PRO A CA 1
ATOM 4242 C C . PRO A 1 532 ? -77.941 -0.621 -9.639 1.00 38.78 532 PRO A C 1
ATOM 4244 O O . PRO A 1 532 ? -78.962 -1.297 -9.616 1.00 38.78 532 PRO A O 1
ATOM 4247 N N . THR A 1 533 ? -76.833 -1.054 -10.264 1.00 26.47 533 THR A N 1
ATOM 4248 C CA . THR A 1 533 ? -76.523 -2.452 -10.715 1.00 26.47 533 THR A CA 1
ATOM 4249 C C . THR A 1 533 ? -75.171 -2.465 -11.451 1.00 26.47 533 THR A C 1
ATOM 4251 O O . THR A 1 533 ? -74.895 -1.481 -12.127 1.00 26.47 533 THR A O 1
ATOM 4254 N N . GLN A 1 534 ? -74.355 -3.526 -11.507 1.00 26.44 534 GLN A N 1
ATOM 4255 C CA . GLN A 1 534 ? -74.077 -4.666 -10.609 1.00 26.44 534 GLN A CA 1
ATOM 4256 C C . GLN A 1 534 ? -72.868 -5.427 -11.216 1.00 26.44 534 GLN A C 1
ATOM 4258 O O . GLN A 1 534 ? -72.868 -5.611 -12.427 1.00 26.44 534 GLN A O 1
ATOM 4263 N N . LEU A 1 535 ? -71.957 -5.937 -10.375 1.00 26.91 535 LEU A N 1
ATOM 4264 C CA . LEU A 1 535 ? -70.992 -7.026 -10.649 1.00 26.91 535 LEU A CA 1
ATOM 4265 C C . LEU A 1 535 ? -69.757 -6.783 -11.569 1.00 26.91 535 LEU A C 1
ATOM 4267 O O . LEU A 1 535 ? -69.876 -6.495 -12.755 1.00 26.91 535 LEU A O 1
ATOM 4271 N N . ASP A 1 536 ? -68.603 -7.037 -10.935 1.00 25.89 536 ASP A N 1
ATOM 4272 C CA . ASP A 1 536 ? -67.454 -7.868 -11.350 1.00 25.89 536 ASP A CA 1
ATOM 4273 C C . ASP A 1 536 ? -66.259 -7.335 -12.193 1.00 25.89 536 ASP A C 1
ATOM 4275 O O . ASP A 1 536 ? -66.377 -6.953 -13.352 1.00 25.89 536 ASP A O 1
ATOM 4279 N N . GLU A 1 537 ? -65.094 -7.466 -11.532 1.00 27.56 537 GLU A N 1
ATOM 4280 C CA . GLU A 1 537 ? -63.747 -7.883 -11.989 1.00 27.56 537 GLU A CA 1
ATOM 4281 C C . GLU A 1 537 ? -62.776 -6.926 -12.740 1.00 27.56 537 GLU A C 1
ATOM 4283 O O . GLU A 1 537 ? -62.998 -6.477 -13.858 1.00 27.56 537 GLU A O 1
ATOM 4288 N N . GLU A 1 538 ? -61.635 -6.709 -12.061 1.00 30.11 538 GLU A N 1
ATOM 4289 C CA . GLU A 1 538 ? -60.239 -6.571 -12.534 1.00 30.11 538 GLU A CA 1
ATOM 4290 C C . GLU A 1 538 ? -59.866 -5.605 -13.682 1.00 30.11 538 GLU A C 1
ATOM 4292 O O . GLU A 1 538 ? -59.941 -5.938 -14.868 1.00 30.11 538 GLU A O 1
ATOM 4297 N N . GLN A 1 539 ? -59.219 -4.489 -13.310 1.00 29.16 539 GLN A N 1
ATOM 4298 C CA . GLN A 1 539 ? -57.953 -4.087 -13.946 1.00 29.16 539 GLN A CA 1
ATOM 4299 C C . GLN A 1 539 ? -57.126 -3.144 -13.057 1.00 29.16 539 GLN A C 1
ATOM 4301 O O . GLN A 1 539 ? -57.685 -2.384 -12.264 1.00 29.16 539 GLN A O 1
ATOM 4306 N N . ASP A 1 540 ? -55.803 -3.229 -13.189 1.00 28.03 540 ASP A N 1
ATOM 4307 C CA . ASP A 1 540 ? -54.822 -2.517 -12.368 1.00 28.03 540 ASP A CA 1
ATOM 4308 C C . ASP A 1 540 ? -54.776 -1.005 -12.626 1.00 28.03 540 ASP A C 1
ATOM 4310 O O . ASP A 1 540 ? -55.147 -0.505 -13.691 1.00 28.03 540 ASP A O 1
ATOM 4314 N N . SER A 1 541 ? -54.259 -0.276 -11.637 1.00 29.41 541 SER A N 1
ATOM 4315 C CA . SER A 1 541 ? -53.856 1.121 -11.775 1.00 29.41 541 SER A CA 1
ATOM 4316 C C . SER A 1 541 ? -52.353 1.246 -11.535 1.00 29.41 541 SER A C 1
ATOM 4318 O O . SER A 1 541 ? -51.935 1.708 -10.471 1.00 29.41 541 SER A O 1
ATOM 4320 N N . ASP A 1 542 ? -51.559 0.842 -12.527 1.00 31.11 542 ASP A N 1
ATOM 4321 C CA . ASP A 1 542 ? -50.147 1.218 -12.604 1.00 31.11 542 ASP A CA 1
ATOM 4322 C C . ASP A 1 542 ? -50.064 2.742 -12.768 1.00 31.11 542 ASP A C 1
ATOM 4324 O O . ASP A 1 542 ? -50.235 3.297 -13.857 1.00 31.11 542 ASP A O 1
ATOM 4328 N N . ALA A 1 543 ? -49.852 3.430 -11.650 1.00 35.12 543 ALA A N 1
ATOM 4329 C CA . ALA A 1 543 ? -49.276 4.759 -11.643 1.00 35.12 543 ALA A CA 1
ATOM 4330 C C . ALA A 1 543 ? -47.772 4.563 -11.447 1.00 35.12 543 ALA A C 1
ATOM 4332 O O . ALA A 1 543 ? -47.341 4.259 -10.339 1.00 35.12 543 ALA A O 1
ATOM 4333 N N . GLU A 1 544 ? -46.999 4.688 -12.528 1.00 38.12 544 GLU A N 1
ATOM 4334 C CA . GLU A 1 544 ? -45.536 4.693 -12.453 1.00 38.12 544 GLU A CA 1
ATOM 4335 C C . GLU A 1 544 ? -45.102 5.822 -11.506 1.00 38.12 544 GLU A C 1
ATOM 4337 O O . GLU A 1 544 ? -45.317 7.006 -11.791 1.00 38.12 544 GLU A O 1
ATOM 4342 N N . GLU A 1 545 ? -44.523 5.461 -10.359 1.00 41.28 545 GLU A N 1
ATOM 4343 C CA . GLU A 1 545 ? -43.802 6.419 -9.528 1.00 41.28 545 GLU A CA 1
ATOM 4344 C C . GLU A 1 545 ? -42.581 6.881 -10.331 1.00 41.28 545 GLU A C 1
ATOM 4346 O O . GLU A 1 545 ? -41.830 6.077 -10.880 1.00 41.28 545 GLU A O 1
ATOM 4351 N N . VAL A 1 546 ? -42.437 8.197 -10.498 1.00 44.56 546 VAL A N 1
ATOM 4352 C CA . VAL A 1 546 ? -41.340 8.761 -11.290 1.00 44.56 546 VAL A CA 1
ATOM 4353 C C . VAL A 1 546 ? -40.089 8.732 -10.426 1.00 44.56 546 VAL A C 1
ATOM 4355 O O . VAL A 1 546 ? -39.968 9.572 -9.533 1.00 44.56 546 VAL A O 1
ATOM 4358 N N . ASP A 1 547 ? -39.174 7.801 -10.710 1.00 47.75 547 ASP A N 1
ATOM 4359 C CA . ASP A 1 547 ? -37.894 7.685 -10.004 1.00 47.75 547 ASP A CA 1
ATOM 4360 C C . ASP A 1 547 ? -37.181 9.044 -9.956 1.00 47.75 547 ASP A C 1
ATOM 4362 O O . ASP A 1 547 ? -36.711 9.602 -10.962 1.00 47.75 547 ASP A O 1
ATOM 4366 N N . VAL A 1 548 ? -37.124 9.595 -8.745 1.00 51.72 548 VAL A N 1
ATOM 4367 C CA . VAL A 1 548 ? -36.449 10.862 -8.453 1.00 51.72 548 VAL A CA 1
ATOM 4368 C C . VAL A 1 548 ? -34.942 10.681 -8.638 1.00 51.72 548 VAL A C 1
ATOM 4370 O O . VAL A 1 548 ? -34.272 11.580 -9.147 1.00 51.72 548 VAL A O 1
ATOM 4373 N N . ASP A 1 549 ? -34.438 9.484 -8.333 1.00 57.25 549 ASP A N 1
ATOM 4374 C CA . ASP A 1 549 ? -33.023 9.115 -8.340 1.00 57.25 549 ASP A CA 1
ATOM 4375 C C . ASP A 1 549 ? -32.398 9.201 -9.733 1.00 57.25 549 ASP A C 1
ATOM 4377 O O . ASP A 1 549 ? -31.349 9.827 -9.895 1.00 57.25 549 ASP A O 1
ATOM 4381 N N . TYR A 1 550 ? -33.070 8.665 -10.764 1.00 57.41 550 TYR A N 1
ATOM 4382 C CA . TYR A 1 550 ? -32.604 8.780 -12.152 1.00 57.41 550 TYR A CA 1
ATOM 4383 C C . TYR A 1 550 ? -32.471 10.249 -12.564 1.00 57.41 550 TYR A C 1
ATOM 4385 O O . TYR A 1 550 ? -31.460 10.655 -13.133 1.00 57.41 550 TYR A O 1
ATOM 4393 N N . ASN A 1 551 ? -33.473 11.071 -12.239 1.00 55.75 551 ASN A N 1
ATOM 4394 C CA . ASN A 1 551 ? -33.462 12.490 -12.582 1.00 55.75 551 ASN A CA 1
ATOM 4395 C C . ASN A 1 551 ? -32.395 13.264 -11.790 1.00 55.75 551 ASN A C 1
ATOM 4397 O O . ASN A 1 551 ? -31.741 14.140 -12.355 1.00 55.75 551 ASN A O 1
ATOM 4401 N N . LEU A 1 552 ? -32.175 12.946 -10.512 1.00 61.88 552 LEU A N 1
ATOM 4402 C CA . LEU A 1 552 ? -31.162 13.602 -9.685 1.00 61.88 552 LEU A CA 1
ATOM 4403 C C . LEU A 1 552 ? -29.737 13.241 -10.129 1.00 61.88 552 LEU A C 1
ATOM 4405 O O . LEU A 1 552 ? -28.929 14.143 -10.365 1.00 61.88 552 LEU A O 1
ATOM 4409 N N . ALA A 1 553 ? -29.447 11.949 -10.308 1.00 62.84 553 ALA A N 1
ATOM 4410 C CA . ALA A 1 553 ? -28.154 11.473 -10.793 1.00 62.84 553 ALA A CA 1
ATOM 4411 C C . ALA A 1 553 ? -27.840 12.052 -12.180 1.00 62.84 553 ALA A C 1
ATOM 4413 O O . ALA A 1 553 ? -26.767 12.622 -12.386 1.00 62.84 553 ALA A O 1
ATOM 4414 N N . LYS A 1 554 ? -28.812 12.008 -13.100 1.00 66.31 554 LYS A N 1
ATOM 4415 C CA . LYS A 1 554 ? -28.695 12.593 -14.439 1.00 66.31 554 LYS A CA 1
ATOM 4416 C C . LYS A 1 554 ? -28.426 14.092 -14.404 1.00 66.31 554 LYS A C 1
ATOM 4418 O O . LYS A 1 554 ? -27.509 14.544 -15.077 1.00 66.31 554 LYS A O 1
ATOM 4423 N N . ASN A 1 555 ? -29.163 14.863 -13.602 1.00 70.94 555 ASN A N 1
ATOM 4424 C CA . ASN A 1 555 ? -28.942 16.307 -13.486 1.00 70.94 555 ASN A CA 1
ATOM 4425 C C . ASN A 1 555 ? -27.550 16.637 -12.913 1.00 70.94 555 ASN A C 1
ATOM 4427 O O . ASN A 1 555 ? -26.932 17.611 -13.346 1.00 70.94 555 ASN A O 1
ATOM 4431 N N . LEU A 1 556 ? -27.024 15.833 -11.980 1.00 69.31 556 LEU A N 1
ATOM 4432 C CA . LEU A 1 556 ? -25.654 15.968 -11.464 1.00 69.31 556 LEU A CA 1
ATOM 4433 C C . LEU A 1 556 ? -24.594 15.633 -12.525 1.00 69.31 556 LEU A C 1
ATOM 4435 O O . LEU A 1 556 ? -23.632 16.387 -12.688 1.00 69.31 556 LEU A O 1
ATOM 4439 N N . LEU A 1 557 ? -24.784 14.549 -13.280 1.00 63.84 557 LEU A N 1
ATOM 4440 C CA . LEU A 1 557 ? -23.879 14.117 -14.349 1.00 63.84 557 LEU A CA 1
ATOM 4441 C C . LEU A 1 557 ? -23.906 15.071 -15.553 1.00 63.84 557 LEU A C 1
ATOM 4443 O O . LEU A 1 557 ? -22.849 15.443 -16.056 1.00 63.84 557 LEU A O 1
ATOM 4447 N N . GLU A 1 558 ? -25.074 15.571 -15.954 1.00 68.75 558 GLU A N 1
ATOM 4448 C CA . GLU A 1 558 ? -25.231 16.601 -16.990 1.00 68.75 558 GLU A CA 1
ATOM 4449 C C . GLU A 1 558 ? -24.652 17.956 -16.529 1.00 68.75 558 GLU A C 1
ATOM 4451 O O . GLU A 1 558 ? -24.002 18.661 -17.308 1.00 68.75 558 GLU A O 1
ATOM 4456 N N . SER A 1 559 ? -24.753 18.282 -15.232 1.00 72.56 559 SER A N 1
ATOM 4457 C CA . SER A 1 559 ? -24.057 19.433 -14.632 1.00 72.56 559 SER A CA 1
ATOM 4458 C C . SER A 1 559 ? -22.532 19.273 -14.648 1.00 72.56 559 SER A C 1
ATOM 4460 O O . SER A 1 559 ? -21.825 20.243 -14.908 1.00 72.56 559 SER A O 1
ATOM 4462 N N . PHE A 1 560 ? -21.998 18.074 -14.399 1.00 67.19 560 PHE A N 1
ATOM 4463 C CA . PHE A 1 560 ? -20.555 17.808 -14.476 1.00 67.19 560 PHE A CA 1
ATOM 4464 C C . PHE A 1 560 ? -20.050 17.792 -15.931 1.00 67.19 560 PHE A C 1
ATOM 4466 O O . PHE A 1 560 ? -19.016 18.391 -16.234 1.00 67.19 560 PHE A O 1
ATOM 4473 N N . LYS A 1 561 ? -20.813 17.196 -16.858 1.00 69.12 561 LYS A N 1
ATOM 4474 C CA . LYS A 1 561 ? -20.505 17.149 -18.297 1.00 69.12 561 LYS A CA 1
ATOM 4475 C C . LYS A 1 561 ? -20.497 18.548 -18.920 1.00 69.12 561 LYS A C 1
ATOM 4477 O O . LYS A 1 561 ? -19.545 18.902 -19.609 1.00 69.12 561 LYS A O 1
ATOM 4482 N N . SER A 1 562 ? -21.476 19.393 -18.589 1.00 68.94 562 SER A N 1
ATOM 4483 C CA . SER A 1 562 ? -21.502 20.808 -19.010 1.00 68.94 562 SER A CA 1
ATOM 4484 C C . SER A 1 562 ? -20.396 21.678 -18.389 1.00 68.94 562 SER A C 1
ATOM 4486 O O . SER A 1 562 ? -20.101 22.748 -18.919 1.00 68.94 562 SER A O 1
ATOM 4488 N N . GLN A 1 563 ? -19.733 21.221 -17.319 1.00 69.94 563 GLN A N 1
ATOM 4489 C CA . GLN A 1 563 ? -18.544 21.868 -16.745 1.00 69.94 563 GLN A CA 1
ATOM 4490 C C . GLN A 1 563 ? -17.232 21.462 -17.452 1.00 69.94 563 GLN A C 1
ATOM 4492 O O . GLN A 1 563 ? -16.189 22.029 -17.133 1.00 69.94 563 GLN A O 1
ATOM 4497 N N . ALA A 1 564 ? -17.255 20.521 -18.410 1.00 57.03 564 ALA A N 1
ATOM 4498 C CA . ALA A 1 564 ? -16.117 20.129 -19.262 1.00 57.03 564 ALA A CA 1
ATOM 4499 C C . ALA A 1 564 ? -14.801 19.837 -18.496 1.00 57.03 564 ALA A C 1
ATOM 4501 O O . ALA A 1 564 ? -13.695 20.151 -18.945 1.00 57.03 564 ALA A O 1
ATOM 4502 N N . GLY A 1 565 ? -14.906 19.279 -17.284 1.00 57.56 565 GLY A N 1
ATOM 4503 C CA . GLY A 1 565 ? -13.753 19.007 -16.421 1.00 57.56 565 GLY A CA 1
ATOM 4504 C C . GLY A 1 565 ? -13.034 20.257 -15.883 1.00 57.56 565 GLY A C 1
ATOM 4505 O O . GLY A 1 565 ? -11.870 20.156 -15.480 1.00 57.56 565 GLY A O 1
ATOM 4506 N N . VAL A 1 566 ? -13.685 21.424 -15.890 1.00 57.69 566 VAL A N 1
ATOM 4507 C CA . VAL A 1 566 ? -13.302 22.635 -15.143 1.00 57.69 566 VAL A CA 1
ATOM 4508 C C . VAL A 1 566 ? -13.934 22.577 -13.743 1.00 57.69 566 VAL A C 1
ATOM 4510 O O . VAL A 1 566 ? -14.975 21.952 -13.549 1.00 57.69 566 VAL A O 1
ATOM 4513 N N . ALA A 1 567 ? -13.310 23.204 -12.743 1.00 58.41 567 ALA A N 1
ATOM 4514 C CA . ALA A 1 567 ? -13.819 23.217 -11.370 1.00 58.41 567 ALA A CA 1
ATOM 4515 C C . ALA A 1 567 ? -15.089 24.086 -11.238 1.00 58.41 567 ALA A C 1
ATOM 4517 O O . ALA A 1 567 ? -15.005 25.300 -11.052 1.00 58.41 567 ALA A O 1
ATOM 4518 N N . GLY A 1 568 ? -16.260 23.456 -11.347 1.00 66.69 568 GLY A N 1
ATOM 4519 C CA . GLY A 1 568 ? -17.569 24.041 -11.046 1.00 66.69 568 GLY A CA 1
ATOM 4520 C C . GLY A 1 568 ? -18.232 23.400 -9.816 1.00 66.69 568 GLY A C 1
ATOM 4521 O O . GLY A 1 568 ? -17.639 22.529 -9.176 1.00 66.69 568 GLY A O 1
ATOM 4522 N N . PRO A 1 569 ? -19.462 23.809 -9.450 1.00 67.06 569 PRO A N 1
ATOM 4523 C CA . PRO A 1 569 ? -20.100 23.390 -8.199 1.00 67.06 569 PRO A CA 1
ATOM 4524 C C . PRO A 1 569 ? -20.308 21.872 -8.094 1.00 67.06 569 PRO A C 1
ATOM 4526 O O . PRO A 1 569 ? -20.081 21.312 -7.027 1.00 67.06 569 PRO A O 1
ATOM 4529 N N . ALA A 1 570 ? -20.653 21.189 -9.193 1.00 65.62 570 ALA A N 1
ATOM 4530 C CA . ALA A 1 570 ? -20.816 19.732 -9.189 1.00 65.62 570 ALA A CA 1
ATOM 4531 C C . ALA A 1 570 ? -19.468 19.018 -8.977 1.00 65.62 570 ALA A C 1
ATOM 4533 O O . ALA A 1 570 ? -19.360 18.132 -8.133 1.00 65.62 570 ALA A O 1
ATOM 4534 N N . GLY A 1 571 ? -18.418 19.454 -9.684 1.00 67.81 571 GLY A N 1
ATOM 4535 C CA . GLY A 1 571 ? -17.063 18.922 -9.507 1.00 67.81 571 GLY A CA 1
ATOM 4536 C C . GLY A 1 571 ? -16.463 19.206 -8.125 1.00 67.81 571 GLY A C 1
ATOM 4537 O O . GLY A 1 571 ? -15.726 18.375 -7.598 1.00 67.81 571 GLY A O 1
ATOM 4538 N N . ASN A 1 572 ? -16.811 20.339 -7.509 1.00 66.19 572 ASN A N 1
ATOM 4539 C CA . ASN A 1 572 ? -16.382 20.678 -6.152 1.00 66.19 572 ASN A CA 1
ATOM 4540 C C . ASN A 1 572 ? -17.103 19.826 -5.097 1.00 66.19 572 ASN A C 1
ATOM 4542 O O . ASN A 1 572 ? -16.435 19.318 -4.204 1.00 66.19 572 ASN A O 1
ATOM 4546 N N . ILE A 1 573 ? -18.420 19.608 -5.217 1.00 68.75 573 ILE A N 1
ATOM 4547 C CA . ILE A 1 573 ? -19.175 18.727 -4.304 1.00 68.75 573 ILE A CA 1
ATOM 4548 C C . ILE A 1 573 ? -18.638 17.291 -4.380 1.00 68.75 573 ILE A C 1
ATOM 4550 O O . ILE A 1 573 ? -18.305 16.710 -3.350 1.00 68.75 573 ILE A O 1
ATOM 4554 N N . LEU A 1 574 ? -18.454 16.749 -5.590 1.00 65.31 574 LEU A N 1
ATOM 4555 C CA . LEU A 1 574 ? -17.843 15.429 -5.788 1.00 65.31 574 LEU A CA 1
ATOM 4556 C C . LEU A 1 574 ? -16.425 15.366 -5.194 1.00 65.31 574 LEU A C 1
ATOM 4558 O O . LEU A 1 574 ? -16.100 14.424 -4.475 1.00 65.31 574 LEU A O 1
ATOM 4562 N N . GLY A 1 575 ? -15.610 16.405 -5.408 1.00 65.06 575 GLY A N 1
ATOM 4563 C CA . GLY A 1 575 ? -14.269 16.510 -4.830 1.00 65.06 575 GLY A CA 1
ATOM 4564 C C . GLY A 1 575 ? -14.244 16.593 -3.298 1.00 65.06 575 GLY A C 1
ATOM 4565 O O . GLY A 1 575 ? -13.325 16.053 -2.688 1.00 65.06 575 GLY A O 1
ATOM 4566 N N . MET A 1 576 ? -15.249 17.217 -2.673 1.00 57.06 576 MET A N 1
ATOM 4567 C CA . MET A 1 576 ? -15.425 17.252 -1.211 1.00 57.06 576 MET A CA 1
ATOM 4568 C C . MET A 1 576 ? -15.938 15.915 -0.653 1.00 57.06 576 MET A C 1
ATOM 4570 O O . MET A 1 576 ? -15.651 15.592 0.492 1.00 57.06 576 MET A O 1
ATOM 4574 N N . MET A 1 577 ? -16.606 15.099 -1.474 1.00 51.91 577 MET A N 1
ATOM 4575 C CA . MET A 1 577 ? -16.940 13.695 -1.185 1.00 51.91 577 MET A CA 1
ATOM 4576 C C . MET A 1 577 ? -15.809 12.712 -1.566 1.00 51.91 577 MET A C 1
ATOM 4578 O O . MET A 1 577 ? -16.045 11.513 -1.707 1.00 51.91 577 MET A O 1
ATOM 4582 N N . GLY A 1 578 ? -14.580 13.201 -1.781 1.00 46.59 578 GLY A N 1
ATOM 4583 C CA . GLY A 1 578 ? -13.403 12.387 -2.125 1.00 46.59 578 GLY A CA 1
ATOM 4584 C C . GLY A 1 578 ? -13.371 11.843 -3.563 1.00 46.59 578 GLY A C 1
ATOM 4585 O O . GLY A 1 578 ? -12.412 11.176 -3.953 1.00 46.59 578 GLY A O 1
ATOM 4586 N N . LEU A 1 579 ? -14.383 12.136 -4.385 1.00 53.69 579 LEU A N 1
ATOM 4587 C CA . LEU A 1 579 ? -14.551 11.582 -5.728 1.00 53.69 579 LEU A CA 1
ATOM 4588 C C . LEU A 1 579 ? -13.986 12.516 -6.806 1.00 53.69 579 LEU A C 1
ATOM 4590 O O . LEU A 1 579 ? -14.606 13.499 -7.212 1.00 53.69 579 LEU A O 1
ATOM 4594 N N . ARG A 1 580 ? -12.822 12.154 -7.354 1.00 55.25 580 ARG A N 1
ATOM 4595 C CA . ARG A 1 580 ? -12.319 12.713 -8.620 1.00 55.25 580 ARG A CA 1
ATOM 4596 C C . ARG A 1 580 ? -12.702 11.804 -9.783 1.00 55.25 580 ARG A C 1
ATOM 4598 O O . ARG A 1 580 ? -11.986 10.854 -10.089 1.00 55.25 580 ARG A O 1
ATOM 4605 N N . LEU A 1 581 ? -13.813 12.123 -10.448 1.00 57.75 581 LEU A N 1
ATOM 4606 C CA . LEU A 1 581 ? -14.153 11.504 -11.730 1.00 57.75 581 LEU A CA 1
ATOM 4607 C C . LEU A 1 581 ? -13.055 11.806 -12.775 1.00 57.75 581 LEU A C 1
ATOM 4609 O O . LEU A 1 581 ? -12.563 12.941 -12.822 1.00 57.75 581 LEU A O 1
ATOM 4613 N N . PRO A 1 582 ? -12.666 10.830 -13.619 1.00 51.38 582 PRO A N 1
ATOM 4614 C CA . PRO A 1 582 ? -11.825 11.084 -14.784 1.00 51.38 582 PRO A CA 1
ATOM 4615 C C . PRO A 1 582 ? -12.449 12.121 -15.726 1.00 51.38 582 PRO A C 1
ATOM 4617 O O . PRO A 1 582 ? -13.663 12.328 -15.735 1.00 51.38 582 PRO A O 1
ATOM 4620 N N . ARG A 1 583 ? -11.618 12.754 -16.560 1.00 55.94 583 ARG A N 1
ATOM 4621 C CA . ARG A 1 583 ? -12.127 13.488 -17.722 1.00 55.94 583 ARG A CA 1
ATOM 4622 C C . ARG A 1 583 ? -12.496 12.495 -18.819 1.00 55.94 583 ARG A C 1
ATOM 4624 O O . ARG A 1 583 ? -11.665 11.667 -19.184 1.00 55.94 583 ARG A O 1
ATOM 4631 N N . ASP A 1 584 ? -13.711 12.643 -19.328 1.00 48.56 584 ASP A N 1
ATOM 4632 C CA . ASP A 1 584 ? -14.132 12.131 -20.632 1.00 48.56 584 ASP A CA 1
ATOM 4633 C C . ASP A 1 584 ? -13.236 12.769 -21.722 1.00 48.56 584 ASP A C 1
ATOM 4635 O O . ASP A 1 584 ? -12.797 13.914 -21.563 1.00 48.56 584 ASP A O 1
ATOM 4639 N N . GLU A 1 585 ? -12.946 12.052 -22.808 1.00 40.72 585 GLU A N 1
ATOM 4640 C CA . GLU A 1 585 ? -12.363 12.636 -24.027 1.00 40.72 585 GLU A CA 1
ATOM 4641 C C . GLU A 1 585 ? -13.353 12.442 -25.176 1.00 40.72 585 GLU A C 1
ATOM 4643 O O . GLU A 1 585 ? -13.841 11.334 -25.382 1.00 40.72 585 GLU A O 1
ATOM 4648 N N . ASP A 1 586 ? -13.661 13.523 -25.895 1.00 44.31 586 ASP A N 1
ATOM 4649 C CA . ASP A 1 586 ? -14.840 13.610 -26.762 1.00 44.31 586 ASP A CA 1
ATOM 4650 C C . ASP A 1 586 ? -14.871 12.548 -27.881 1.00 44.31 586 ASP A C 1
ATOM 4652 O O . ASP A 1 586 ? -13.975 12.480 -28.730 1.00 44.31 586 ASP A O 1
ATOM 4656 N N . ASP A 1 587 ? -15.943 11.749 -27.920 1.00 40.25 587 ASP A N 1
ATOM 4657 C CA . ASP A 1 587 ? -16.152 10.679 -28.909 1.00 40.25 587 ASP A CA 1
ATOM 4658 C C . ASP A 1 587 ? -16.725 11.217 -30.240 1.00 40.25 587 ASP A C 1
ATOM 4660 O O . ASP A 1 587 ? -17.800 10.838 -30.710 1.00 40.25 587 ASP A O 1
ATOM 4664 N N . ASP A 1 588 ? -15.997 12.156 -30.852 1.00 35.62 588 ASP A N 1
ATOM 4665 C CA . ASP A 1 588 ? -16.326 12.792 -32.137 1.00 35.62 588 ASP A CA 1
ATOM 4666 C C . ASP A 1 588 ? -16.134 11.802 -33.317 1.00 35.62 588 ASP A C 1
ATOM 4668 O O . ASP A 1 588 ? -15.151 11.855 -34.069 1.00 35.62 588 ASP A O 1
ATOM 4672 N N . ARG A 1 589 ? -17.066 10.844 -33.474 1.00 38.19 589 ARG A N 1
ATOM 4673 C CA . ARG A 1 589 ? -17.003 9.775 -34.500 1.00 38.19 589 ARG A CA 1
ATOM 4674 C C . ARG A 1 589 ? -18.305 9.423 -35.245 1.00 38.19 589 ARG A C 1
ATOM 4676 O O . ARG A 1 589 ? -18.483 8.276 -35.639 1.00 38.19 589 ARG A O 1
ATOM 4683 N N . GLU A 1 590 ? -19.143 10.398 -35.585 1.00 35.56 590 GLU A N 1
ATOM 4684 C CA . GLU A 1 590 ? -20.144 10.308 -36.677 1.00 35.56 590 GLU A CA 1
ATOM 4685 C C . GLU A 1 590 ? -20.422 11.734 -37.211 1.00 35.56 590 GLU A C 1
ATOM 4687 O O . GLU A 1 590 ? -20.267 12.697 -36.469 1.00 35.56 590 GLU A O 1
ATOM 4692 N N . ASP A 1 591 ? -20.785 12.021 -38.467 1.00 36.06 591 ASP A N 1
ATOM 4693 C CA . ASP A 1 591 ? -21.076 11.232 -39.678 1.00 36.06 591 ASP A CA 1
ATOM 4694 C C . ASP A 1 591 ? -20.599 12.055 -40.903 1.00 36.06 591 ASP A C 1
ATOM 4696 O O . ASP A 1 591 ? -20.927 13.237 -41.006 1.00 36.06 591 ASP A O 1
ATOM 4700 N N . ASP A 1 592 ? -19.867 11.457 -41.853 1.00 31.80 592 ASP A N 1
ATOM 4701 C CA . ASP A 1 592 ? -19.527 12.101 -43.142 1.00 31.80 592 ASP A CA 1
ATOM 4702 C C . ASP A 1 592 ? -19.923 11.198 -44.326 1.00 31.80 592 ASP A C 1
ATOM 4704 O O . ASP A 1 592 ? -19.108 10.624 -45.059 1.00 31.80 592 ASP A O 1
ATOM 4708 N N . GLY A 1 593 ? -21.238 10.972 -44.426 1.00 35.75 593 GLY A N 1
ATOM 4709 C CA . GLY A 1 593 ? -21.804 9.806 -45.094 1.00 35.75 593 GLY A CA 1
ATOM 4710 C C . GLY A 1 593 ? -22.778 10.032 -46.252 1.00 35.75 593 GLY A C 1
ATOM 4711 O O . GLY A 1 593 ? -23.394 9.029 -46.631 1.00 35.75 593 GLY A O 1
ATOM 4712 N N . LYS A 1 594 ? -22.965 11.252 -46.812 1.00 34.81 594 LYS A N 1
ATOM 4713 C CA . LYS A 1 594 ? -23.552 11.538 -48.168 1.00 34.81 594 LYS A CA 1
ATOM 4714 C C . LYS A 1 594 ? -23.859 13.036 -48.443 1.00 34.81 594 LYS A C 1
ATOM 4716 O O . LYS A 1 594 ? -24.891 13.527 -47.977 1.00 34.81 594 LYS A O 1
ATOM 4721 N N . LYS A 1 595 ? -23.182 13.649 -49.433 1.00 33.47 595 LYS A N 1
ATOM 4722 C CA . LYS A 1 595 ? -23.818 14.035 -50.723 1.00 33.47 595 LYS A CA 1
ATOM 4723 C C . LYS A 1 595 ? -22.859 14.487 -51.824 1.00 33.47 595 LYS A C 1
ATOM 4725 O O . LYS A 1 595 ? -21.946 15.277 -51.527 1.00 33.47 595 LYS A O 1
#

Organism: Phaeoacremonium minimum (strain UCR-PA7) (NCBI:txid1286976)

Sequence (595 aa):
MLFIIDSQLDPRKSLSALETVRKTAFQLSDQLTKEYIWHRDAFNLESKSQEGLLYLHGITDYGDSVEDEWLIVYILRELTKQFSNLWVRVFDSDGEFLLIEAANVLPKWLSPESDANRVWIQGGQLRLLPAATDSGPAMRNLRLLDAVQFIKSTPELMVHSAFVEAEAFYRLDKYPDQIQKMIHCARVKIPRKLAYILHRRPKAIAPAVEAFYLRDPLTLKPLMSKAVEKLVFPPLDFVTVSVRFTRVLYAQLKSQRFEPPPPWQNIMRSSDRNSPSGDSDDKDFSMLDLGMKVACGFEMLAASASKSKSRVAVEVAMLLEDLEEDGDQALPSDVEIKSWDDVERDDDDSWMDVNYDDFEQELDGKKNQSGKSAFGDSTAQADLRKIVSRFEAFLNDDQAGLDGAELDEMDEDDDDDEDYDDSESEDREVSFDEQEFARMMKEMMGFPSTETDANKSRTMKGKGKEVSFDSRKDAAQDEEDDEIQKLAELMEKELNEHGALNLDPTPTKLRALRDKASEVSTGEPSTKAIAPTQLDEEQDSDAEEVDVDYNLAKNLLESFKSQAGVAGPAGNILGMMGLRLPRDEDDDREDDGKK

InterPro domains:
  IPR010770 Ecd family [PF07093] (2-311)
  IPR010770 Ecd family [PF07093] (337-549)
  IPR010770 Ecd family [PTHR13060] (4-326)

Radius of gyration: 34.76 Å; chains: 1; bounding box: 112×93×88 Å

pLDDT: mean 71.48, std 23.8, range [21.98, 97.31]

Foldseek 3Di:
DKAQADLPDDVVVRVVVQVVLQVVLVVLQCVLCVPFAQQAFGDHWDWDADPNGTGIDDDGDRDPHPVRVLVNVLSVLVSLLVPQRMKDQDADPQGSVLVVLLVLPDDPVDDRLQQHLQWIRHSSFIWGDDQDPDDDPGPSPDDNVVSSVCCNPCVVNTDGDPSSRCRSCVVVVCPPVVSVVQKFKAKAWFALLVVVLCLVPLNLLSQLLVCLLVPDPVLCVQLLDLPLVSFLGRRPRIDIFIRMDGLVSLCSQLVDDDDHHNSCVVVLVVLVVPDPDDPVSVSVNSNHSSRSSSSSSVRSLLVCLVPDPDPSSVVSVVVSVVCVVVDPVPGDDPVVCVVDPCGVDHGDDCLVVADPVLVVCVVVVPDDPPPPDDNHPPVVSVVVVVVVVVVVSVVPPCCCDPVHHPPPDDDDPPPDDDDDDDDDDDDDDDDDDPVVVVVVVVVVVPDDDDDDDDDDDDDDDDDDDDDDDDDDDDDDVVVVVVVVVVVVVVVVVVCVVVVVPPPDDDDDPVPVVPPPPDDDDDDDDDDDDDDDDDDDDDDDDPPPDDPPPVVVVVVLVVVVVVCQPPDDPSCVVCVVVVDDDDGDDDPPDDDPDDD